Protein AF-0000000078267321 (afdb_homodimer)

Solvent-accessible surface area (backbone atoms only — not comparable to full-atom values): 24142 Å² total; per-residue (Å²): 128,82,43,89,44,56,62,22,37,31,36,34,66,41,68,39,65,49,64,33,24,49,58,53,38,51,48,50,47,47,26,66,62,28,32,30,56,28,24,29,40,30,46,35,53,38,47,72,90,49,68,70,79,52,51,68,55,54,66,59,37,50,50,42,45,49,48,52,36,59,93,41,88,50,46,48,71,41,67,67,39,72,79,45,74,77,57,40,43,65,43,62,52,51,53,50,50,43,66,75,36,72,87,55,54,46,27,44,43,43,42,43,73,57,61,75,43,24,82,79,38,74,62,29,77,49,43,57,73,74,26,27,31,36,32,33,29,46,81,68,71,55,67,65,55,52,50,53,53,43,61,75,75,43,60,66,45,78,68,58,92,56,29,31,33,33,78,87,67,28,38,43,32,61,35,77,47,67,34,52,65,60,51,36,67,57,51,48,54,37,49,66,71,71,43,86,57,73,58,47,32,40,66,56,37,50,50,52,46,67,73,44,45,63,71,50,39,64,38,57,63,58,70,132,128,83,42,89,45,56,63,22,39,31,36,35,67,42,67,38,64,48,65,34,22,50,59,52,39,50,48,51,47,47,24,66,62,29,33,30,56,28,25,29,39,30,47,37,53,37,46,71,92,48,68,70,78,52,53,68,55,54,66,59,35,50,50,42,47,50,47,51,37,60,94,42,88,50,47,47,71,42,66,68,40,72,78,45,74,76,57,40,44,66,41,59,52,52,52,49,49,44,67,76,36,73,88,55,54,48,28,44,41,43,43,42,72,58,61,75,43,24,82,78,38,73,63,29,76,50,43,55,72,73,26,26,31,36,33,34,29,47,82,69,70,56,67,65,55,53,49,53,52,43,61,74,74,44,59,66,44,79,67,56,92,55,28,32,32,33,78,88,67,28,37,42,31,62,37,78,48,69,33,50,64,61,49,37,68,57,52,50,53,36,49,65,70,72,43,86,58,74,58,48,32,41,65,57,38,50,49,51,45,68,74,44,46,63,72,51,40,65,38,56,62,58,71,130

Sequence (448 aa):
MSRPLSGSVGILGGSFNPVHNGHLRMAIEAREALGLGRVDLLPAKVPPHKGKSGLLDFDLRLTLLRQAVTGVEGLGVSALEGEMPVPSYSHVTLTRLCAMFPDTNHVFVLGSPDFLTLPDWHRGLELPLLTDIAVVDRLGLGQAAVDEFLSRHWKWREEGPGVRRIETGRRVVLVPMARLDVSASMVREKFCAGLETSGLVPDAVRGRMLADPHLFKDCWNVSPMSRPLSGSVGILGGSFNPVHNGHLRMAIEAREALGLGRVDLLPAKVPPHKGKSGLLDFDLRLTLLRQAVTGVEGLGVSALEGEMPVPSYSHVTLTRLCAMFPDTNHVFVLGSPDFLTLPDWHRGLELPLLTDIAVVDRLGLGQAAVDEFLSRHWKWREEGPGVRRIETGRRVVLVPMARLDVSASMVREKFCAGLETSGLVPDAVRGRMLADPHLFKDCWNVSP

Structure (mmCIF, N/CA/C/O backbone):
data_AF-0000000078267321-model_v1
#
loop_
_entity.id
_entity.type
_entity.pdbx_description
1 polymer 'Probable nicotinate-nucleotide adenylyltransferase'
#
loop_
_atom_site.group_PDB
_atom_site.id
_atom_site.type_symbol
_atom_site.label_atom_id
_atom_site.label_alt_id
_atom_site.label_comp_id
_atom_site.label_asym_id
_atom_site.label_entity_id
_atom_site.label_seq_id
_atom_site.pdbx_PDB_ins_code
_atom_site.Cartn_x
_atom_site.Cartn_y
_atom_site.Cartn_z
_atom_site.occupancy
_atom_site.B_iso_or_equiv
_atom_site.auth_seq_id
_atom_site.auth_comp_id
_atom_site.auth_asym_id
_atom_site.auth_atom_id
_atom_site.pdbx_PDB_model_num
ATOM 1 N N . MET A 1 1 ? 20.188 16.281 2.074 1 49.97 1 MET A N 1
ATOM 2 C CA . MET A 1 1 ? 19.125 16.953 1.325 1 49.97 1 MET A CA 1
ATOM 3 C C . MET A 1 1 ? 18.438 18.016 2.178 1 49.97 1 MET A C 1
ATOM 5 O O . MET A 1 1 ? 18.406 17.906 3.406 1 49.97 1 MET A O 1
ATOM 9 N N . SER A 1 2 ? 18.234 19.156 1.606 1 63.19 2 SER A N 1
ATOM 10 C CA . SER A 1 2 ? 17.703 20.328 2.305 1 63.19 2 SER A CA 1
ATOM 11 C C . SER A 1 2 ? 16.391 20 3.01 1 63.19 2 SER A C 1
ATOM 13 O O . SER A 1 2 ? 15.547 19.281 2.459 1 63.19 2 SER A O 1
ATOM 15 N N . ARG A 1 3 ? 16.391 19.938 4.336 1 80.31 3 ARG A N 1
ATOM 16 C CA . ARG A 1 3 ? 15.195 19.812 5.168 1 80.31 3 ARG A CA 1
ATOM 17 C C . ARG A 1 3 ? 14.609 21.188 5.488 1 80.31 3 ARG A C 1
ATOM 19 O O . ARG A 1 3 ? 14.859 21.75 6.559 1 80.31 3 ARG A O 1
ATOM 26 N N . PRO A 1 4 ? 13.695 21.703 4.59 1 80.69 4 PRO A N 1
ATOM 27 C CA . PRO A 1 4 ? 13.289 23.109 4.562 1 80.69 4 PRO A CA 1
ATOM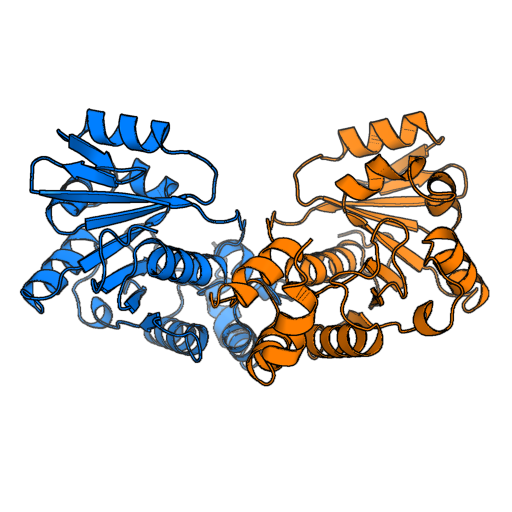 28 C C . PRO A 1 4 ? 12.438 23.5 5.773 1 80.69 4 PRO A C 1
ATOM 30 O O . PRO A 1 4 ? 12.328 24.688 6.098 1 80.69 4 PRO A O 1
ATOM 33 N N . LEU A 1 5 ? 11.875 22.438 6.48 1 91.44 5 LEU A N 1
ATOM 34 C CA . LEU A 1 5 ? 10.984 22.719 7.602 1 91.44 5 LEU A CA 1
ATOM 35 C C . LEU A 1 5 ? 11.375 21.891 8.82 1 91.44 5 LEU A C 1
ATOM 37 O O . LEU A 1 5 ? 10.516 21.422 9.57 1 91.44 5 LEU A O 1
ATOM 41 N N . SER A 1 6 ? 12.641 21.781 8.977 1 93.06 6 SER A N 1
ATOM 42 C CA . SER A 1 6 ? 13.219 20.922 10 1 93.06 6 SER A CA 1
ATOM 43 C C . SER A 1 6 ? 12.695 21.281 11.391 1 93.06 6 SER A C 1
ATOM 45 O O . SER A 1 6 ? 12.617 22.453 11.742 1 93.06 6 SER A O 1
ATOM 47 N N . GLY A 1 7 ? 12.18 20.234 12 1 93.81 7 GLY A N 1
ATOM 48 C CA . GLY A 1 7 ? 11.781 20.406 13.391 1 93.81 7 GLY A CA 1
ATOM 49 C C . GLY A 1 7 ? 10.328 20.828 13.547 1 93.81 7 GLY A C 1
ATOM 50 O O . GLY A 1 7 ? 9.797 20.812 14.656 1 93.81 7 GLY A O 1
ATOM 51 N N . SER A 1 8 ? 9.688 21.219 12.5 1 97.38 8 SER A N 1
ATOM 52 C CA . SER A 1 8 ? 8.281 21.609 12.531 1 97.38 8 SER A CA 1
ATOM 53 C C . SER A 1 8 ? 7.379 20.422 12.82 1 97.38 8 SER A C 1
ATOM 55 O O . SER A 1 8 ? 7.836 19.266 12.82 1 97.38 8 SER A O 1
ATOM 57 N N . VAL A 1 9 ? 6.145 20.703 13.172 1 98.44 9 VAL A N 1
ATOM 58 C CA . VAL A 1 9 ? 5.164 19.672 13.461 1 98.44 9 VAL A CA 1
ATOM 59 C C . VAL A 1 9 ? 4.148 19.578 12.328 1 98.44 9 VAL A C 1
ATOM 61 O O . VAL A 1 9 ? 3.449 20.547 12.031 1 98.44 9 VAL A O 1
ATOM 64 N N . GLY A 1 10 ? 4.117 18.453 11.695 1 98.75 10 GLY A N 1
ATOM 65 C CA . GLY A 1 10 ? 3.121 18.219 10.664 1 98.75 10 GLY A CA 1
ATOM 66 C C . GLY A 1 10 ? 1.763 17.844 11.219 1 98.75 10 GLY A C 1
ATOM 67 O O . GLY A 1 10 ? 1.675 17.156 12.242 1 98.75 10 GLY A O 1
ATOM 68 N N . ILE A 1 11 ? 0.75 18.25 10.539 1 98.81 11 ILE A N 1
ATOM 69 C CA . ILE A 1 11 ? -0.625 17.891 10.859 1 98.81 11 ILE A CA 1
ATOM 70 C C . ILE A 1 11 ? -1.297 17.281 9.633 1 98.81 11 ILE A C 1
ATOM 72 O O . ILE A 1 11 ? -1.412 17.922 8.594 1 98.81 11 ILE A O 1
ATOM 76 N N . LEU A 1 12 ? -1.726 16.078 9.75 1 98.75 12 LEU A N 1
ATOM 77 C CA . LEU A 1 12 ? -2.496 15.406 8.711 1 98.75 12 LEU A CA 1
ATOM 78 C C . LEU A 1 12 ? -3.916 15.117 9.188 1 98.75 12 LEU A C 1
ATOM 80 O O . LEU A 1 12 ? -4.125 14.227 10.016 1 98.75 12 LEU A O 1
ATOM 84 N N . GLY A 1 13 ? -4.809 15.852 8.648 1 97.81 13 GLY A N 1
ATOM 85 C CA . GLY A 1 13 ? -6.207 15.656 9.008 1 97.81 13 GLY A CA 1
ATOM 86 C C . GLY A 1 13 ? -6.914 14.656 8.102 1 97.81 13 GLY A C 1
ATOM 87 O O . GLY A 1 13 ? -6.5 14.438 6.965 1 97.81 13 GLY A O 1
ATOM 88 N N . GLY A 1 14 ? -7.938 14.102 8.633 1 96.19 14 GLY A N 1
ATOM 89 C CA . GLY A 1 14 ? -8.758 13.188 7.852 1 96.19 14 GLY A CA 1
ATOM 90 C C . GLY A 1 14 ? -9.883 12.555 8.656 1 96.19 14 GLY A C 1
ATOM 91 O O . GLY A 1 14 ? -9.898 12.648 9.883 1 96.19 14 GLY A O 1
ATOM 92 N N . SER A 1 15 ? -10.82 11.953 7.902 1 96.31 15 SER A N 1
ATOM 93 C CA . SER A 1 15 ? -11.883 11.211 8.57 1 96.31 15 SER A CA 1
ATOM 94 C C . SER A 1 15 ? -11.352 9.914 9.172 1 96.31 15 SER A C 1
ATOM 96 O O . SER A 1 15 ? -11.812 9.477 10.234 1 96.31 15 SER A O 1
ATOM 98 N N . PHE A 1 16 ? -10.391 9.25 8.484 1 97.88 16 PHE A N 1
ATOM 99 C CA . PHE A 1 16 ? -9.773 8.016 8.938 1 97.88 16 PHE A CA 1
ATOM 100 C C . PHE A 1 16 ? -10.828 6.98 9.305 1 97.88 16 PHE A C 1
ATOM 102 O O . PHE A 1 16 ? -10.812 6.418 10.398 1 97.88 16 PHE A O 1
ATOM 109 N N . ASN A 1 17 ? -11.641 6.645 8.258 1 97.38 17 ASN A N 1
ATOM 110 C CA . ASN A 1 17 ? -12.781 5.762 8.477 1 97.38 17 ASN A CA 1
ATOM 111 C C . ASN A 1 17 ? -12.68 4.492 7.633 1 97.38 17 ASN A C 1
ATOM 113 O O . ASN A 1 17 ? -13.586 4.188 6.855 1 97.38 17 ASN A O 1
ATOM 117 N N . PRO A 1 18 ? -11.695 3.727 7.691 1 98.38 18 PRO A N 1
ATOM 118 C CA . PRO A 1 18 ? -10.641 3.775 8.703 1 98.38 18 PRO A CA 1
ATOM 119 C C . PRO A 1 18 ? -9.336 4.363 8.18 1 98.38 18 PRO A C 1
ATOM 121 O O . PRO A 1 18 ? -9.242 4.719 7 1 98.38 18 PRO A O 1
ATOM 124 N N . VAL A 1 19 ? -8.383 4.5 9.047 1 98.75 19 VAL A N 1
ATOM 125 C CA . VAL A 1 19 ? -7.016 4.789 8.633 1 98.75 19 VAL A CA 1
ATOM 126 C C . VAL A 1 19 ? -6.488 3.658 7.754 1 98.75 19 VAL A C 1
ATOM 128 O O . VAL A 1 19 ? -6.785 2.486 7.996 1 98.75 19 VAL A O 1
ATOM 131 N N . HIS A 1 20 ? -5.762 3.957 6.734 1 98.5 20 HIS A N 1
ATOM 132 C CA . HIS A 1 20 ? -5.152 2.959 5.863 1 98.5 20 HIS A CA 1
ATOM 133 C C . HIS A 1 20 ? -3.709 3.322 5.535 1 98.5 20 HIS A C 1
ATOM 135 O O . HIS A 1 20 ? -3.219 4.371 5.953 1 98.5 20 HIS A O 1
ATOM 141 N N . ASN A 1 21 ? -3.035 2.488 4.805 1 98 21 ASN A N 1
ATOM 142 C CA . ASN A 1 21 ? -1.602 2.639 4.582 1 98 21 ASN A CA 1
ATOM 143 C C . ASN A 1 21 ? -1.291 3.873 3.74 1 98 21 ASN A C 1
ATOM 145 O O . ASN A 1 21 ? -0.198 4.434 3.832 1 98 21 ASN A O 1
ATOM 149 N N . GLY A 1 22 ? -2.248 4.27 2.918 1 97.44 22 GLY A N 1
ATOM 150 C CA . GLY A 1 22 ? -2.059 5.516 2.193 1 97.44 22 GLY A CA 1
ATOM 151 C C . GLY A 1 22 ? -1.881 6.715 3.107 1 97.44 22 GLY A C 1
ATOM 152 O O . GLY A 1 22 ? -1.045 7.582 2.846 1 97.44 22 GLY A O 1
ATOM 153 N N . HIS A 1 23 ? -2.652 6.789 4.168 1 98.06 23 HIS A N 1
ATOM 154 C CA . HIS A 1 23 ? -2.514 7.852 5.156 1 98.06 23 HIS A CA 1
ATOM 155 C C . HIS A 1 23 ? -1.152 7.797 5.84 1 98.06 23 HIS A C 1
ATOM 157 O O . HIS A 1 23 ? -0.48 8.82 5.98 1 98.06 23 HIS A O 1
ATOM 163 N N . LEU A 1 24 ? -0.814 6.629 6.258 1 98.12 24 LEU A N 1
ATOM 164 C CA . LEU A 1 24 ? 0.444 6.441 6.969 1 98.12 24 LEU A CA 1
ATOM 165 C C . LEU A 1 24 ? 1.627 6.859 6.105 1 98.12 24 LEU A C 1
ATOM 167 O O . LEU A 1 24 ? 2.512 7.586 6.566 1 98.12 24 LEU A O 1
ATOM 171 N N . ARG A 1 25 ? 1.578 6.414 4.902 1 98.06 25 ARG A N 1
ATOM 172 C CA . ARG A 1 25 ? 2.678 6.73 4 1 98.06 25 ARG A CA 1
ATOM 173 C C . ARG A 1 25 ? 2.764 8.234 3.746 1 98.06 25 ARG A C 1
ATOM 175 O O . ARG A 1 25 ? 3.859 8.797 3.686 1 98.06 25 ARG A O 1
ATOM 182 N N . MET A 1 26 ? 1.628 8.875 3.617 1 98.12 26 MET A N 1
ATOM 183 C CA . MET A 1 26 ? 1.624 10.32 3.434 1 98.12 26 MET A CA 1
ATOM 184 C C . MET A 1 26 ? 2.336 11.016 4.59 1 98.12 26 MET A C 1
ATOM 186 O O . MET A 1 26 ? 3.174 11.898 4.371 1 98.12 26 MET A O 1
ATOM 190 N N . ALA A 1 27 ? 2.01 10.641 5.781 1 98.69 27 ALA A N 1
ATOM 191 C CA . ALA A 1 27 ? 2.6 11.234 6.98 1 98.69 27 ALA A CA 1
ATOM 192 C C . ALA A 1 27 ? 4.102 10.961 7.043 1 98.69 27 ALA A C 1
ATOM 194 O O . ALA A 1 27 ? 4.891 11.875 7.316 1 98.69 27 ALA A O 1
ATOM 195 N N . ILE A 1 28 ? 4.488 9.781 6.754 1 98.5 28 ILE A N 1
ATOM 196 C CA . ILE A 1 28 ? 5.883 9.352 6.836 1 98.5 28 ILE A CA 1
ATOM 197 C C . ILE A 1 28 ? 6.711 10.102 5.789 1 98.5 28 ILE A C 1
ATOM 199 O O . ILE A 1 28 ? 7.762 10.656 6.105 1 98.5 28 ILE A O 1
ATOM 203 N N . GLU A 1 29 ? 6.199 10.086 4.539 1 97.62 29 GLU A N 1
ATOM 204 C CA . GLU A 1 29 ? 6.93 10.742 3.459 1 97.62 29 GLU A CA 1
ATOM 205 C C . GLU A 1 29 ? 7.086 12.242 3.725 1 97.62 29 GLU A C 1
ATOM 207 O O . GLU A 1 29 ? 8.156 12.805 3.494 1 97.62 29 GLU A O 1
ATOM 212 N N . ALA A 1 30 ? 6.027 12.844 4.188 1 97.94 30 ALA A N 1
ATOM 213 C CA . ALA A 1 30 ? 6.109 14.266 4.523 1 97.94 30 ALA A CA 1
ATOM 214 C C . ALA A 1 30 ? 7.148 14.508 5.609 1 97.94 30 ALA A C 1
ATOM 216 O O . ALA A 1 30 ? 7.973 15.422 5.492 1 97.94 30 ALA A O 1
ATOM 217 N N . ARG A 1 31 ? 7.133 13.758 6.668 1 98.25 31 ARG A N 1
ATOM 218 C CA . ARG A 1 31 ? 8.055 13.922 7.781 1 98.25 31 ARG A CA 1
ATOM 219 C C . ARG A 1 31 ? 9.508 13.805 7.316 1 98.25 31 ARG A C 1
ATOM 221 O O . ARG A 1 31 ? 10.328 14.672 7.609 1 98.25 31 ARG A O 1
ATOM 228 N N . GLU A 1 32 ? 9.758 12.789 6.594 1 97.5 32 GLU A N 1
ATOM 229 C CA . GLU A 1 32 ? 11.125 12.484 6.188 1 97.5 32 GLU A CA 1
ATOM 230 C C . GLU A 1 32 ? 11.633 13.484 5.16 1 97.5 32 GLU A C 1
ATOM 232 O O . GLU A 1 32 ? 12.758 13.984 5.266 1 97.5 32 GLU A O 1
ATOM 237 N N . ALA A 1 33 ? 10.812 13.812 4.18 1 96.06 33 ALA A N 1
ATOM 238 C CA . ALA A 1 33 ? 11.219 14.711 3.1 1 96.06 33 ALA A CA 1
ATOM 239 C C . ALA A 1 33 ? 11.469 16.125 3.623 1 96.06 33 ALA A C 1
ATOM 241 O O . ALA A 1 33 ? 12.367 16.812 3.146 1 96.06 33 ALA A O 1
ATOM 242 N N . LEU A 1 34 ? 10.695 16.516 4.625 1 97.38 34 LEU A N 1
ATOM 243 C CA . LEU A 1 34 ? 10.742 17.906 5.059 1 97.38 34 LEU A CA 1
ATOM 244 C C . LEU A 1 34 ? 11.547 18.062 6.344 1 97.38 34 LEU A C 1
ATOM 246 O O . LEU A 1 34 ? 11.828 19.172 6.789 1 97.38 34 LEU A O 1
ATOM 250 N N . GLY A 1 35 ? 11.906 16.938 6.898 1 97.06 35 GLY A N 1
ATOM 251 C CA . GLY A 1 35 ? 12.641 16.969 8.156 1 97.06 35 GLY A CA 1
ATOM 252 C C . GLY A 1 35 ? 11.773 17.375 9.336 1 97.06 35 GLY A C 1
ATOM 253 O O . GLY A 1 35 ? 12.234 18.062 10.242 1 97.06 35 GLY A O 1
ATOM 254 N N . LEU A 1 36 ? 10.516 17.062 9.281 1 98.19 36 LEU A N 1
ATOM 255 C CA . LEU A 1 36 ? 9.617 17.391 10.383 1 98.19 36 LEU A CA 1
ATOM 256 C C . LEU A 1 36 ? 9.984 16.609 11.641 1 98.19 36 LEU A C 1
ATOM 258 O O . LEU A 1 36 ? 10.359 15.43 11.562 1 98.19 36 LEU A O 1
ATOM 262 N N . GLY A 1 37 ? 9.844 17.25 12.75 1 97.69 37 GLY A N 1
ATOM 263 C CA . GLY A 1 37 ? 10.078 16.562 14.008 1 97.69 37 GLY A CA 1
ATOM 264 C C . GLY A 1 37 ? 9.07 15.461 14.281 1 97.69 37 GLY A C 1
ATOM 265 O O . GLY A 1 37 ? 9.414 14.414 14.828 1 97.69 37 GLY A O 1
ATOM 266 N N . ARG A 1 38 ? 7.855 15.758 13.891 1 97.75 38 ARG A N 1
ATOM 267 C CA . ARG A 1 38 ? 6.762 14.812 14.055 1 97.75 38 ARG A CA 1
ATOM 268 C C . ARG A 1 38 ? 5.586 15.164 13.148 1 97.75 38 ARG A C 1
ATOM 270 O O . ARG A 1 38 ? 5.48 16.297 12.68 1 97.75 38 ARG A O 1
ATOM 277 N N . VAL A 1 39 ? 4.793 14.211 12.875 1 98.81 39 VAL A N 1
ATOM 278 C CA . VAL A 1 39 ? 3.518 14.422 12.203 1 98.81 39 VAL A CA 1
ATOM 279 C C . VAL A 1 39 ? 2.385 13.836 13.039 1 98.81 39 VAL A C 1
ATOM 281 O O . VAL A 1 39 ? 2.41 12.648 13.383 1 98.81 39 VAL A O 1
ATOM 284 N N . ASP A 1 40 ? 1.451 14.648 13.391 1 98.81 40 ASP A N 1
ATOM 285 C CA . ASP A 1 40 ? 0.262 14.195 14.109 1 98.81 40 ASP A CA 1
ATOM 286 C C . ASP A 1 40 ? -0.904 13.969 13.148 1 98.81 40 ASP A C 1
ATOM 288 O O . ASP A 1 40 ? -1.271 14.859 12.383 1 98.81 40 ASP A O 1
ATOM 292 N N . LEU A 1 41 ? -1.422 12.766 13.133 1 98.88 41 LEU A N 1
ATOM 293 C CA . LEU A 1 41 ? -2.693 12.508 12.461 1 98.88 41 LEU A CA 1
ATOM 294 C C . LEU A 1 41 ? -3.863 12.961 13.328 1 98.88 41 LEU A C 1
ATOM 296 O O . LEU A 1 41 ? -3.91 12.656 14.523 1 98.88 41 LEU A O 1
ATOM 300 N N . LEU A 1 42 ? -4.75 13.719 12.727 1 98.69 42 LEU A N 1
ATOM 301 C CA . LEU A 1 42 ? -5.805 14.391 13.469 1 98.69 42 LEU A CA 1
ATOM 302 C C . LEU A 1 42 ? -7.176 14.078 12.883 1 98.69 42 LEU A C 1
ATOM 304 O O . LEU A 1 42 ? -7.59 14.695 11.898 1 98.69 42 LEU A O 1
ATOM 308 N N . PRO A 1 43 ? -7.922 13.117 13.477 1 98.31 43 PRO A N 1
ATOM 309 C CA . PRO A 1 43 ? -9.242 12.789 12.93 1 98.31 43 PRO A CA 1
ATOM 310 C C . PRO A 1 43 ? -10.258 13.898 13.133 1 98.31 43 PRO A C 1
ATOM 312 O O . PRO A 1 43 ? -10.289 14.531 14.195 1 98.31 43 P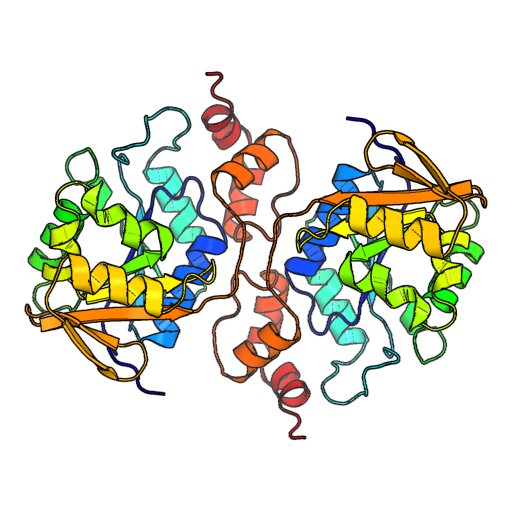RO A O 1
ATOM 315 N N . ALA A 1 44 ? -11.016 14.109 12.109 1 97.12 44 ALA A N 1
ATOM 316 C CA . ALA A 1 44 ? -12.125 15.062 12.211 1 97.12 44 ALA A CA 1
ATOM 317 C C . ALA A 1 44 ? -13.242 14.5 13.086 1 97.12 44 ALA A C 1
ATOM 319 O O . ALA A 1 44 ? -13.609 13.328 12.969 1 97.12 44 ALA A O 1
ATOM 320 N N . LYS A 1 45 ? -13.742 15.336 13.914 1 95.38 45 LYS A N 1
ATOM 321 C CA . LYS A 1 45 ? -14.891 14.891 14.688 1 95.38 45 LYS A CA 1
ATOM 322 C C . LYS A 1 45 ? -16.094 14.625 13.789 1 95.38 45 LYS A C 1
ATOM 324 O O . LYS A 1 45 ? -16.594 13.5 13.727 1 95.38 45 LYS A O 1
ATOM 329 N N . VAL A 1 46 ? -16.516 15.633 13.094 1 93.19 46 VAL A N 1
ATOM 330 C CA . VAL A 1 46 ? -17.547 15.508 12.07 1 93.19 46 VAL A CA 1
ATOM 331 C C . VAL A 1 46 ? -17.078 16.188 10.781 1 93.19 46 VAL A C 1
ATOM 333 O O . VAL A 1 46 ? -17.125 17.422 10.672 1 93.19 46 VAL A O 1
ATOM 336 N N . PRO A 1 47 ? -16.688 15.328 9.82 1 90.81 47 PRO A N 1
ATOM 337 C CA . PRO A 1 47 ? -16.25 15.945 8.562 1 90.81 47 PRO A CA 1
ATOM 338 C C . PRO A 1 47 ? -17.359 16.719 7.875 1 90.81 47 PRO A C 1
ATOM 340 O O . PRO A 1 47 ? -18.531 16.312 7.91 1 90.81 47 PRO A O 1
ATOM 343 N N . PRO A 1 48 ? -17.125 17.906 7.371 1 83.38 48 PRO A N 1
ATOM 344 C CA . PRO A 1 48 ? -18.156 18.766 6.77 1 83.38 48 PRO A CA 1
ATOM 345 C C . PRO A 1 48 ? -18.922 18.062 5.652 1 83.38 48 PRO A C 1
ATOM 347 O O . PRO A 1 48 ? -20.141 18.219 5.539 1 83.38 48 PRO A O 1
ATOM 350 N N . HIS A 1 49 ? -18.312 17.406 4.754 1 69.69 49 HIS A N 1
ATOM 351 C CA . HIS A 1 49 ? -18.953 16.891 3.551 1 69.69 49 HIS A CA 1
ATOM 352 C C . HIS A 1 49 ? -19.469 15.461 3.762 1 69.69 49 HIS A C 1
ATOM 354 O O . HIS A 1 49 ? -20.109 14.898 2.879 1 69.69 49 HIS A O 1
ATOM 360 N N . LYS A 1 50 ? -19.188 15.023 4.941 1 62.97 50 LYS A N 1
ATOM 361 C CA . LYS A 1 50 ? -19.578 13.625 5.125 1 62.97 50 LYS A CA 1
ATOM 362 C C . LYS A 1 50 ? -20.703 13.508 6.145 1 62.97 50 LYS A C 1
ATOM 364 O O . LYS A 1 50 ? -20.703 14.188 7.172 1 62.97 50 LYS A O 1
ATOM 369 N N . GLY A 1 51 ? -21.828 13.164 5.746 1 63.56 51 GLY A N 1
ATOM 370 C CA . GLY A 1 51 ? -22.859 12.828 6.719 1 63.56 51 GLY A CA 1
ATOM 371 C C . GLY A 1 51 ? -22.422 11.773 7.711 1 63.56 51 GLY A C 1
ATOM 372 O O . GLY A 1 51 ? -21.328 11.211 7.582 1 63.56 51 GLY A O 1
ATOM 373 N N . LYS A 1 52 ? -23.062 11.562 8.883 1 68.12 52 LYS A N 1
ATOM 374 C CA . LYS A 1 52 ? -22.766 10.641 9.969 1 68.12 52 LYS A CA 1
ATOM 375 C C . LYS A 1 52 ? -22.984 9.188 9.539 1 68.12 52 LYS A C 1
ATOM 377 O O . LYS A 1 52 ? -22.406 8.266 10.109 1 68.12 52 LYS A O 1
ATOM 382 N N . SER A 1 53 ? -23.641 9.109 8.414 1 78.56 53 SER A N 1
ATOM 383 C CA . SER A 1 53 ? -23.953 7.723 8.062 1 78.56 53 SER A CA 1
ATOM 384 C C . SER A 1 53 ? -22.719 6.992 7.555 1 78.56 53 SER A C 1
ATOM 386 O O . SER A 1 53 ? -22 7.504 6.688 1 78.56 53 SER A O 1
ATOM 388 N N . GLY A 1 54 ? -22.344 5.938 8.227 1 91.31 54 GLY A N 1
ATOM 389 C CA . GLY A 1 54 ? -21.234 5.098 7.832 1 91.31 54 GLY A CA 1
ATOM 390 C C . GLY A 1 54 ? -19.906 5.547 8.43 1 91.31 54 GLY A C 1
ATOM 391 O O . GLY A 1 54 ? -18.859 5.012 8.086 1 91.31 54 GLY A O 1
ATOM 392 N N . LEU A 1 55 ? -20.062 6.559 9.266 1 94.56 55 LEU A N 1
ATOM 393 C CA . LEU A 1 55 ? -18.859 7.047 9.945 1 94.56 55 LEU A CA 1
ATOM 394 C C . LEU A 1 55 ? -18.734 6.43 11.336 1 94.56 55 LEU A C 1
ATOM 396 O O . LEU A 1 55 ? -19.641 6.566 12.156 1 94.56 55 LEU A O 1
ATOM 400 N N . LEU A 1 56 ? -17.641 5.766 11.555 1 96.44 56 LEU A N 1
ATOM 401 C CA . LEU A 1 56 ? -17.375 5.238 12.891 1 96.44 56 LEU A CA 1
ATOM 402 C C . LEU A 1 56 ? -17.328 6.359 13.922 1 96.44 56 LEU A C 1
ATOM 404 O O . LEU A 1 56 ? -16.969 7.496 13.594 1 96.44 56 LEU A O 1
ATOM 408 N N . ASP A 1 57 ? -17.656 6.031 15.109 1 95.19 57 ASP A N 1
ATOM 409 C CA . ASP A 1 57 ? -17.562 7.02 16.172 1 95.19 57 ASP A CA 1
ATOM 410 C C . ASP A 1 57 ? -16.141 7.555 16.312 1 95.19 57 ASP A C 1
ATOM 412 O O . ASP A 1 57 ? -15.172 6.844 16.016 1 95.19 57 ASP A O 1
ATOM 416 N N . PHE A 1 58 ? -16.062 8.812 16.75 1 96.94 58 PHE A N 1
ATOM 417 C CA . PHE A 1 58 ? -14.789 9.523 16.844 1 96.94 58 PHE A CA 1
ATOM 418 C C . PHE A 1 58 ? -13.789 8.742 17.688 1 96.94 58 PHE A C 1
ATOM 420 O O . PHE A 1 58 ? -12.633 8.586 17.297 1 96.94 58 PHE A O 1
ATOM 427 N N . ASP A 1 59 ? -14.227 8.18 18.812 1 97.75 59 ASP A N 1
ATOM 428 C CA . ASP A 1 59 ? -13.32 7.5 19.734 1 97.75 59 ASP A CA 1
ATOM 429 C C . ASP A 1 59 ? -12.75 6.23 19.109 1 97.75 59 ASP A C 1
ATOM 431 O O . ASP A 1 59 ? -11.586 5.891 19.344 1 97.75 59 ASP A O 1
ATOM 435 N N . LEU A 1 60 ? -13.594 5.531 18.453 1 97.75 60 LEU A N 1
ATOM 436 C CA . LEU A 1 60 ? -13.125 4.324 17.781 1 97.75 60 LEU A CA 1
ATOM 437 C C . LEU A 1 60 ? -12.109 4.664 16.688 1 97.75 60 LEU A C 1
ATOM 439 O O . LEU A 1 60 ? -11.078 3.998 16.562 1 97.75 60 LEU A O 1
ATOM 443 N N . ARG A 1 61 ? -12.398 5.699 15.914 1 98.19 61 ARG A N 1
ATOM 444 C CA . ARG A 1 61 ? -11.453 6.133 14.883 1 98.19 61 ARG A CA 1
ATOM 445 C C . ARG A 1 61 ? -10.141 6.594 15.5 1 98.19 61 ARG A C 1
ATOM 447 O O . ARG A 1 61 ? -9.062 6.309 14.969 1 98.19 61 ARG A O 1
ATOM 454 N N . LEU A 1 62 ? -10.234 7.27 16.594 1 98.62 62 LEU A N 1
ATOM 455 C CA . LEU A 1 62 ? -9.055 7.695 17.328 1 98.62 62 LEU A CA 1
ATOM 456 C C . LEU A 1 62 ? -8.234 6.492 17.781 1 98.62 62 LEU A C 1
ATOM 458 O O . LEU A 1 62 ? -7.008 6.492 17.672 1 98.62 62 LEU A O 1
ATOM 462 N N . THR A 1 63 ? -8.906 5.516 18.297 1 98.38 63 THR A N 1
ATOM 463 C CA . THR A 1 63 ? -8.25 4.297 18.766 1 98.38 63 THR A CA 1
ATOM 464 C C . THR A 1 63 ? -7.531 3.602 17.609 1 98.38 63 THR A C 1
ATOM 466 O O . THR A 1 63 ? -6.371 3.203 17.75 1 98.38 63 THR A O 1
ATOM 469 N N . LEU A 1 64 ? -8.195 3.459 16.5 1 98.62 64 LEU A N 1
ATOM 470 C CA . LEU A 1 64 ? -7.594 2.842 15.32 1 98.62 64 LEU A CA 1
ATOM 471 C C . LEU A 1 64 ? -6.359 3.615 14.875 1 98.62 64 LEU A C 1
ATOM 473 O O . LEU A 1 64 ? -5.352 3.016 14.492 1 98.62 64 LEU A O 1
ATOM 477 N N . LEU A 1 65 ? -6.434 4.914 14.961 1 98.75 65 LEU A N 1
ATOM 478 C CA . LEU A 1 65 ? -5.312 5.762 14.562 1 98.75 65 LEU A CA 1
ATOM 479 C C . LEU A 1 65 ? -4.109 5.535 15.469 1 98.75 65 LEU A C 1
ATOM 481 O O . LEU A 1 65 ? -2.98 5.418 14.992 1 98.75 65 LEU A O 1
ATOM 485 N N . ARG A 1 66 ? -4.387 5.523 16.703 1 98.75 66 ARG A N 1
ATOM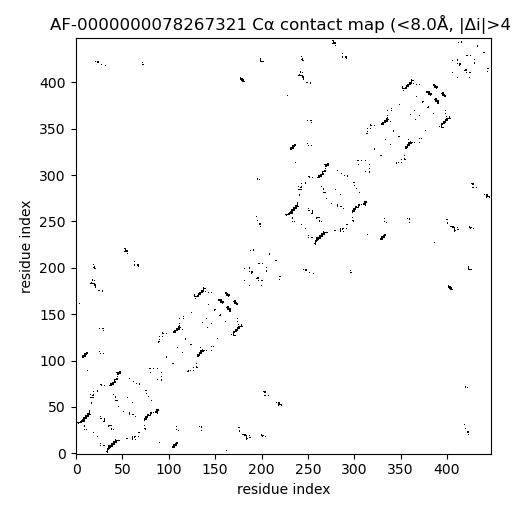 486 C CA . ARG A 1 66 ? -3.312 5.297 17.672 1 98.75 66 ARG A CA 1
ATOM 487 C C . ARG A 1 66 ? -2.652 3.941 17.438 1 98.75 66 ARG A C 1
ATOM 489 O O . ARG A 1 66 ? -1.427 3.822 17.516 1 98.75 66 ARG A O 1
ATOM 496 N N . GLN A 1 67 ? -3.438 2.967 17.203 1 98.31 67 GLN A N 1
ATOM 497 C CA . GLN A 1 67 ? -2.908 1.642 16.906 1 98.31 67 GLN A CA 1
ATOM 498 C C . GLN A 1 67 ? -2.088 1.658 15.617 1 98.31 67 GLN A C 1
ATOM 500 O O . GLN A 1 67 ? -1.041 1.012 15.531 1 98.31 67 GLN A O 1
ATOM 505 N N . ALA A 1 68 ? -2.537 2.371 14.633 1 98.38 68 ALA A N 1
ATOM 506 C CA . ALA A 1 68 ? -1.906 2.426 13.312 1 98.38 68 ALA A CA 1
ATOM 507 C C . ALA A 1 68 ? -0.506 3.027 13.398 1 98.38 68 ALA A C 1
ATOM 509 O O . ALA A 1 68 ? 0.39 2.639 12.648 1 98.38 68 ALA A O 1
ATOM 510 N N . VAL A 1 69 ? -0.292 4.004 14.328 1 98.25 69 VAL A N 1
ATOM 511 C CA . VAL A 1 69 ? 0.97 4.734 14.32 1 98.25 69 VAL A CA 1
ATOM 512 C C . VAL A 1 69 ? 1.918 4.137 15.359 1 98.25 69 VAL A C 1
ATOM 514 O O . VAL A 1 69 ? 3.064 4.57 15.484 1 98.25 69 VAL A O 1
ATOM 517 N N . THR A 1 70 ? 1.398 3.186 16.156 1 96.56 70 THR A N 1
ATOM 518 C CA . THR A 1 70 ? 2.25 2.557 17.156 1 96.56 70 THR A CA 1
ATOM 519 C C . THR A 1 70 ? 3.475 1.921 16.516 1 96.56 70 THR A C 1
ATOM 521 O O . THR A 1 70 ? 3.35 1.17 15.539 1 96.56 70 THR A O 1
ATOM 524 N N . GLY A 1 71 ? 4.66 2.281 17 1 95.06 71 GLY A N 1
ATOM 525 C CA . GLY A 1 71 ? 5.898 1.718 16.484 1 95.06 71 GLY A CA 1
ATOM 526 C C . GLY A 1 71 ? 6.426 2.449 15.273 1 95.06 71 GLY A C 1
ATOM 527 O O . GLY A 1 71 ? 7.449 2.062 14.703 1 95.06 71 GLY A O 1
ATOM 528 N N . VAL A 1 72 ? 5.738 3.443 14.812 1 96.56 72 VAL A N 1
ATOM 529 C CA . VAL A 1 72 ? 6.215 4.25 13.695 1 96.56 72 VAL A CA 1
ATOM 530 C C . VAL A 1 72 ? 6.84 5.539 14.211 1 96.56 72 VAL A C 1
ATOM 532 O O . VAL A 1 72 ? 6.141 6.41 14.734 1 96.56 72 VAL A O 1
ATOM 535 N N . GLU A 1 73 ? 8.109 5.633 14.055 1 94.06 73 GLU A N 1
ATOM 536 C CA . GLU A 1 73 ? 8.852 6.758 14.602 1 94.06 73 GLU A CA 1
ATOM 537 C C . GLU A 1 73 ? 8.375 8.078 14.008 1 94.06 73 GLU A C 1
ATOM 539 O O . GLU A 1 73 ? 8.203 8.195 12.797 1 94.06 73 GLU A O 1
ATOM 544 N N . GLY A 1 74 ? 8.125 9.031 14.883 1 97.31 74 GLY A N 1
ATOM 545 C CA . GLY A 1 74 ? 7.84 10.398 14.469 1 97.31 74 GLY A CA 1
ATOM 546 C C . GLY A 1 74 ? 6.379 10.633 14.141 1 97.31 74 GLY A C 1
ATOM 547 O O . GLY A 1 74 ? 6 11.727 13.711 1 97.31 74 GLY A O 1
ATOM 548 N N . LEU A 1 75 ? 5.555 9.633 14.273 1 98.56 75 LEU A N 1
ATOM 549 C CA . LEU A 1 75 ? 4.125 9.82 14.047 1 98.56 75 LEU A CA 1
ATOM 550 C C . LEU A 1 75 ? 3.369 9.852 15.375 1 98.56 75 LEU A C 1
ATOM 552 O O . LEU A 1 75 ? 3.711 9.117 16.297 1 98.56 75 LEU A O 1
ATOM 556 N N . GLY A 1 76 ? 2.443 10.711 15.461 1 98.44 76 GLY A N 1
ATOM 557 C CA . GLY A 1 76 ? 1.547 10.805 16.594 1 98.44 76 GLY A CA 1
ATOM 558 C C . GLY A 1 76 ? 0.094 10.984 16.203 1 98.44 76 GLY A C 1
ATOM 559 O O . GLY A 1 76 ? -0.244 10.938 15.016 1 98.44 76 GLY A O 1
ATOM 560 N N . VAL A 1 77 ? -0.753 11.086 17.219 1 98.81 77 VAL A N 1
ATOM 561 C CA . VAL A 1 77 ? -2.182 11.297 17 1 98.81 77 VAL A CA 1
ATOM 562 C C . VAL A 1 77 ? -2.676 12.445 17.875 1 98.81 77 VAL A C 1
ATOM 564 O O . VAL A 1 77 ? -2.297 12.555 19.047 1 98.81 77 VAL A O 1
ATOM 567 N N . SER A 1 78 ? -3.424 13.328 17.281 1 98.5 78 SER A N 1
ATOM 568 C CA . SER A 1 78 ? -4.039 14.414 18.031 1 98.5 78 SER A CA 1
ATOM 569 C C . SER A 1 78 ? -5.547 14.219 18.156 1 98.5 78 SER A C 1
ATOM 571 O O . SER A 1 78 ? -6.227 13.969 17.156 1 98.5 78 SER A O 1
ATOM 573 N N . ALA A 1 79 ? -6.102 14.414 19.312 1 98.31 79 ALA A N 1
ATOM 574 C CA . ALA A 1 79 ? -7.535 14.289 19.562 1 98.31 79 ALA A CA 1
ATOM 575 C C . ALA A 1 79 ? -8.211 15.664 19.594 1 98.31 79 ALA A C 1
ATOM 577 O O . ALA A 1 79 ? -9.359 15.781 20.031 1 98.31 79 ALA A O 1
ATOM 578 N N . LEU A 1 80 ? -7.52 16.641 19.141 1 97.94 80 LEU A N 1
ATOM 579 C CA . LEU A 1 80 ? -7.906 18.031 19.312 1 97.94 80 LEU A CA 1
ATOM 580 C C . LEU A 1 80 ? -9.352 18.25 18.859 1 97.94 80 LEU A C 1
ATOM 582 O O . LEU A 1 80 ? -10.125 18.922 19.562 1 97.94 80 LEU A O 1
ATOM 586 N N . GLU A 1 81 ? -9.758 17.703 17.734 1 97 81 GLU A N 1
ATOM 587 C CA . GLU A 1 81 ? -11.062 18.016 17.172 1 97 81 GLU A CA 1
ATOM 588 C C . GLU A 1 81 ? -12.188 17.375 17.984 1 97 81 GLU A C 1
ATOM 590 O O . GLU A 1 81 ? -13.352 17.75 17.859 1 97 81 GLU A O 1
ATOM 595 N N . GLY A 1 82 ? -11.828 16.422 18.797 1 96 82 GLY A N 1
ATOM 596 C CA . GLY A 1 82 ? -12.828 15.797 19.656 1 96 82 GLY A CA 1
ATOM 597 C C . GLY A 1 82 ? -13.547 16.781 20.547 1 96 82 GLY A C 1
ATOM 598 O O . GLY A 1 82 ? -14.695 16.562 20.922 1 96 82 GLY A O 1
ATOM 599 N N . GLU A 1 83 ? -12.914 17.875 20.812 1 93.31 83 GLU A N 1
ATOM 600 C CA . GLU A 1 83 ? -13.453 18.875 21.734 1 93.31 83 GLU A CA 1
ATOM 601 C C . GLU A 1 83 ? -13.789 20.172 21.016 1 93.31 83 GLU A C 1
ATOM 603 O O . GLU A 1 83 ? -14.047 21.188 21.656 1 93.31 83 GLU A O 1
ATOM 608 N N . MET A 1 84 ? -13.773 20.109 19.812 1 94.38 84 MET A N 1
ATOM 609 C CA . MET A 1 84 ? -13.969 21.312 19.031 1 94.38 84 MET A CA 1
ATOM 610 C C . MET A 1 84 ? -15.375 21.359 18.438 1 94.38 84 MET A C 1
ATOM 612 O O . MET A 1 84 ? -16.047 20.328 18.359 1 94.38 84 MET A O 1
ATOM 616 N N . PRO A 1 85 ? -15.836 22.516 18.047 1 91.25 85 PRO A N 1
ATOM 617 C CA . PRO A 1 85 ? -17.156 22.625 17.422 1 91.25 85 PRO A CA 1
ATOM 618 C C . PRO A 1 85 ? -17.266 21.844 16.109 1 91.25 85 PRO A C 1
ATOM 620 O O . PRO A 1 85 ? -16.234 21.578 15.477 1 91.25 85 PRO A O 1
ATOM 623 N N . VAL A 1 86 ? -18.5 21.5 15.758 1 92.12 86 VAL A N 1
ATOM 624 C CA . VAL A 1 86 ? -18.766 20.781 14.516 1 92.12 86 VAL A CA 1
ATOM 625 C C . VAL A 1 86 ? -19.562 21.672 13.562 1 92.12 86 VAL A C 1
ATOM 627 O O . VAL A 1 86 ? -20.281 22.578 14.008 1 92.12 86 VAL A O 1
ATOM 630 N N . PRO A 1 87 ? -19.391 21.531 12.289 1 93.88 87 PRO A N 1
ATOM 631 C CA . PRO A 1 87 ? -18.516 20.578 11.602 1 93.88 87 PRO A CA 1
ATOM 632 C C . PRO A 1 87 ? -17.031 20.906 11.766 1 93.88 87 PRO A C 1
ATOM 634 O O . PRO A 1 87 ? -16.688 22.031 12.141 1 93.88 87 PRO A O 1
ATOM 637 N N . SER A 1 88 ? -16.156 19.953 11.562 1 94.81 88 SER A N 1
ATOM 638 C CA . SER A 1 88 ? -14.711 20.078 11.695 1 94.81 88 SER A CA 1
ATOM 639 C C . SER A 1 88 ? -14.102 20.766 10.477 1 94.81 88 SER A C 1
ATOM 641 O O . SER A 1 88 ? -13.695 20.094 9.523 1 94.81 88 SER A O 1
ATOM 643 N N . TYR A 1 89 ? -13.945 22.062 10.531 1 96.5 89 TYR A N 1
ATOM 644 C CA . TYR A 1 89 ? -13.281 22.797 9.461 1 96.5 89 TYR A CA 1
ATOM 645 C C . TYR A 1 89 ? -11.781 22.891 9.711 1 96.5 89 TYR A C 1
ATOM 647 O O . TYR A 1 89 ? -11.344 23.234 10.812 1 96.5 89 TYR A O 1
ATOM 655 N N . SER A 1 90 ? -11.031 22.625 8.633 1 97.31 90 SER A N 1
ATOM 656 C CA . SER A 1 90 ? -9.578 22.672 8.734 1 97.31 90 SER A CA 1
ATOM 657 C C . SER A 1 90 ? -9.102 24.047 9.188 1 97.31 90 SER A C 1
ATOM 659 O O . SER A 1 90 ? -8.164 24.156 9.984 1 97.31 90 SER A O 1
ATOM 661 N N . HIS A 1 91 ? -9.727 25.078 8.672 1 97.75 91 HIS A N 1
ATOM 662 C CA . HIS A 1 91 ? -9.352 26.438 9.047 1 97.75 91 HIS A CA 1
ATOM 663 C C . HIS A 1 91 ? -9.492 26.656 10.547 1 97.75 91 HIS A C 1
ATOM 665 O O . HIS A 1 91 ? -8.594 27.203 11.188 1 97.75 91 HIS A O 1
ATOM 671 N N . VAL A 1 92 ? -10.586 26.219 11.086 1 97.69 92 VAL A N 1
ATOM 672 C CA . VAL A 1 92 ? -10.859 26.391 12.508 1 97.69 92 VAL A CA 1
ATOM 673 C C . VAL A 1 92 ? -9.852 25.578 13.32 1 97.69 92 VAL A C 1
ATOM 675 O O . VAL A 1 92 ? -9.289 26.078 14.297 1 97.69 92 VAL A O 1
ATOM 678 N N . THR A 1 93 ? -9.617 24.391 12.883 1 97.75 93 THR A N 1
ATOM 679 C CA . THR A 1 93 ? -8.68 23.484 13.562 1 97.75 93 THR A CA 1
ATOM 680 C C . THR A 1 93 ? -7.277 24.078 13.562 1 97.75 93 THR A C 1
ATOM 682 O O . THR A 1 93 ? -6.629 24.141 14.609 1 97.75 93 THR A O 1
ATOM 685 N N . LEU A 1 94 ? -6.785 24.531 12.445 1 97.81 94 LEU A N 1
ATOM 686 C CA . LEU A 1 94 ? -5.43 25.047 12.336 1 97.81 94 LEU A CA 1
ATOM 687 C C . LEU A 1 94 ? -5.289 26.359 13.117 1 97.81 94 LEU A C 1
ATOM 689 O O . LEU A 1 94 ? -4.254 26.594 13.742 1 97.81 94 LEU A O 1
ATOM 693 N N . THR A 1 95 ? -6.32 27.188 13.055 1 97.94 95 THR A N 1
ATOM 694 C CA . THR A 1 95 ? -6.305 28.422 13.828 1 97.94 95 THR A CA 1
ATOM 695 C C . THR A 1 95 ? -6.152 28.125 15.32 1 97.94 95 THR A C 1
ATOM 697 O O . THR A 1 95 ? -5.34 28.75 16 1 97.94 95 THR A O 1
ATOM 700 N N . ARG A 1 96 ? -6.914 27.156 15.773 1 97.69 96 ARG A N 1
ATOM 701 C CA . ARG A 1 96 ? -6.852 26.766 17.172 1 97.69 96 ARG A CA 1
ATOM 702 C C . ARG A 1 96 ? -5.473 26.203 17.531 1 97.69 96 ARG A C 1
ATOM 704 O O . ARG A 1 96 ? -4.914 26.531 18.578 1 97.69 96 ARG A O 1
ATOM 711 N N . LEU A 1 97 ? -4.953 25.375 16.703 1 97 97 LEU A N 1
ATOM 712 C CA . LEU A 1 97 ? -3.643 24.781 16.922 1 97 97 LEU A CA 1
ATOM 713 C C . LEU A 1 97 ? -2.564 25.844 17.047 1 97 97 LEU A C 1
ATOM 715 O O . LEU A 1 97 ? -1.733 25.797 17.953 1 97 97 LEU A O 1
ATOM 719 N N . CYS A 1 98 ? -2.596 26.781 16.141 1 96.88 98 CYS A N 1
ATOM 720 C CA . CYS A 1 98 ? -1.611 27.859 16.141 1 96.88 98 CYS A CA 1
ATOM 721 C C . CYS A 1 98 ? -1.735 28.703 17.391 1 96.88 98 CYS A C 1
ATOM 723 O O . CYS A 1 98 ? -0.73 29.172 17.938 1 96.88 98 CYS A O 1
ATOM 725 N N . ALA A 1 99 ? -2.963 28.906 17.828 1 97.25 99 ALA A N 1
ATOM 726 C CA . ALA A 1 99 ? -3.199 29.688 19.031 1 97.25 99 ALA A CA 1
ATOM 727 C C . ALA A 1 99 ? -2.709 28.953 20.266 1 97.25 99 ALA A C 1
ATOM 729 O O . ALA A 1 99 ? -2.158 29.562 21.188 1 97.25 99 ALA A O 1
ATOM 730 N N . MET A 1 100 ? -2.906 27.703 20.312 1 96.69 100 MET A N 1
ATOM 731 C CA . MET A 1 100 ? -2.537 26.875 21.453 1 96.69 100 MET A CA 1
ATOM 732 C C . MET A 1 100 ? -1.022 26.734 21.562 1 96.69 100 MET A C 1
ATOM 734 O O . MET A 1 100 ? -0.479 26.641 22.656 1 96.69 100 MET A O 1
ATOM 738 N N . PHE A 1 101 ? -0.36 26.672 20.406 1 96.94 101 PHE A N 1
ATOM 739 C CA . PHE A 1 101 ? 1.085 26.469 20.359 1 96.94 101 PHE A CA 1
ATOM 740 C C . PHE A 1 101 ? 1.747 27.531 19.5 1 96.94 101 PHE A C 1
ATOM 742 O O . PHE A 1 101 ? 2.314 27.219 18.453 1 96.94 101 PHE A O 1
ATOM 749 N N . PRO A 1 102 ? 1.855 28.734 19.984 1 96.06 102 PRO A N 1
ATOM 750 C CA . PRO A 1 102 ? 2.328 29.859 19.156 1 96.06 102 PRO A CA 1
ATOM 751 C C . PRO A 1 102 ? 3.805 29.734 18.797 1 96.06 102 PRO A C 1
ATOM 753 O O . PRO A 1 102 ? 4.25 30.328 17.812 1 96.06 102 PRO A O 1
ATOM 756 N N . ASP A 1 103 ? 4.562 28.938 19.516 1 96.25 103 ASP A N 1
ATOM 757 C CA . ASP A 1 103 ? 5.996 28.844 19.266 1 96.25 103 ASP A CA 1
ATOM 758 C C . ASP A 1 103 ? 6.312 27.641 18.375 1 96.25 103 ASP A C 1
ATOM 760 O O . ASP A 1 103 ? 7.469 27.422 18.016 1 96.25 103 ASP A O 1
ATOM 764 N N . THR A 1 104 ? 5.324 26.875 18.047 1 96.31 104 THR A N 1
ATOM 765 C CA . THR A 1 104 ? 5.484 25.719 17.188 1 96.31 104 THR A CA 1
ATOM 766 C C . THR A 1 104 ? 5.141 26.047 15.742 1 96.31 104 THR A C 1
ATOM 768 O O . THR A 1 104 ? 4.113 26.672 15.477 1 96.31 104 THR A O 1
ATOM 771 N N . ASN A 1 105 ? 6.031 25.734 14.867 1 97.06 105 ASN A N 1
ATOM 772 C CA . ASN A 1 105 ? 5.688 25.844 13.453 1 97.06 105 ASN A CA 1
ATOM 773 C C . ASN A 1 105 ? 4.918 24.609 12.977 1 97.06 105 ASN A C 1
ATOM 775 O O . ASN A 1 105 ? 5.434 23.484 13.031 1 97.06 105 ASN A O 1
ATOM 779 N N . HIS A 1 106 ? 3.734 24.828 12.57 1 98 106 HIS A N 1
ATOM 780 C CA . HIS A 1 106 ? 2.902 23.734 12.078 1 98 106 HIS A CA 1
ATOM 781 C C . HIS A 1 106 ? 2.938 23.672 10.555 1 98 106 HIS A C 1
ATOM 783 O O . HIS A 1 106 ? 2.988 24.703 9.883 1 98 106 HIS A O 1
ATOM 789 N N . VAL A 1 107 ? 2.945 22.5 10.055 1 98.69 107 VAL A N 1
ATOM 790 C CA . VAL A 1 107 ? 2.859 22.219 8.625 1 98.69 107 VAL A CA 1
ATOM 791 C C . VAL A 1 107 ? 1.603 21.391 8.336 1 98.69 107 VAL A C 1
ATOM 793 O O . VAL A 1 107 ? 1.455 20.281 8.836 1 98.69 107 VAL A O 1
ATOM 796 N N . PHE A 1 108 ? 0.703 21.969 7.586 1 98.81 108 PHE A N 1
ATOM 797 C CA . PHE A 1 108 ? -0.496 21.234 7.191 1 98.81 108 PHE A CA 1
ATOM 798 C C . PHE A 1 108 ? -0.202 20.312 6.02 1 98.81 108 PHE A C 1
ATOM 800 O O . PHE A 1 108 ? 0.183 20.766 4.941 1 98.81 108 PHE A O 1
ATOM 807 N N . VAL A 1 109 ? -0.4 18.984 6.25 1 98.75 109 VAL A N 1
ATOM 808 C CA . VAL A 1 109 ? -0.093 17.969 5.258 1 98.75 109 VAL A CA 1
ATOM 809 C C . VAL A 1 109 ? -1.369 17.547 4.527 1 98.75 109 VAL A C 1
ATOM 811 O O . VAL A 1 109 ? -2.35 17.156 5.16 1 98.75 109 VAL A O 1
ATOM 814 N N . LEU A 1 110 ? -1.375 17.641 3.246 1 97.12 110 LEU A N 1
ATOM 815 C CA . LEU A 1 110 ? -2.525 17.172 2.488 1 97.12 110 LEU A CA 1
ATOM 816 C C . LEU A 1 110 ? -2.098 16.656 1.116 1 97.12 110 LEU A C 1
ATOM 818 O O . LEU A 1 110 ? -0.992 16.953 0.656 1 97.12 110 LEU A O 1
ATOM 822 N N . GLY A 1 111 ? -2.912 15.867 0.525 1 96.75 111 GLY A N 1
ATOM 823 C CA . GLY A 1 111 ? -2.641 15.367 -0.812 1 96.75 111 GLY A CA 1
ATOM 824 C C . GLY A 1 111 ? -2.791 16.422 -1.888 1 96.75 111 GLY A C 1
ATOM 825 O O . GLY A 1 111 ? -3.543 17.391 -1.718 1 96.75 111 GLY A O 1
ATOM 826 N N . SER A 1 112 ? -2.127 16.203 -2.996 1 95.5 112 SER A N 1
ATOM 827 C CA . SER A 1 112 ? -2.164 17.172 -4.09 1 95.5 112 SER A CA 1
ATOM 828 C C . SER A 1 112 ? -3.584 17.359 -4.613 1 95.5 112 SER A C 1
ATOM 830 O O . SER A 1 112 ? -3.994 18.484 -4.918 1 95.5 112 SER A O 1
ATOM 832 N N . PRO A 1 113 ? -4.398 16.328 -4.707 1 92.94 113 PRO A N 1
ATOM 833 C CA . PRO A 1 113 ? -5.77 16.578 -5.156 1 92.94 113 PRO A CA 1
ATOM 834 C C . PRO A 1 113 ? -6.539 17.5 -4.211 1 92.94 113 PRO A C 1
ATOM 836 O O . PRO A 1 113 ? -7.297 18.359 -4.664 1 92.94 113 PRO A O 1
ATOM 839 N N . ASP A 1 114 ? -6.383 17.25 -2.951 1 95.25 114 ASP A N 1
ATOM 840 C CA . ASP A 1 114 ? -7.066 18.078 -1.964 1 95.25 114 ASP A CA 1
ATOM 841 C C . ASP A 1 114 ? -6.582 19.531 -2.037 1 95.25 114 ASP A C 1
ATOM 843 O O . ASP A 1 114 ? -7.379 20.469 -1.911 1 95.25 114 ASP A O 1
ATOM 847 N N . PHE A 1 115 ? -5.285 19.703 -2.219 1 97.75 115 PHE A N 1
ATOM 848 C CA . PHE A 1 115 ? -4.711 21.047 -2.285 1 97.75 115 PHE A CA 1
ATOM 849 C C . PHE A 1 115 ? -5.387 21.875 -3.375 1 97.75 115 PHE A C 1
ATOM 851 O O . PHE A 1 115 ? -5.719 23.031 -3.162 1 97.75 115 PHE A O 1
ATOM 858 N N . LEU A 1 116 ? -5.711 21.25 -4.469 1 96.88 116 LEU A N 1
ATOM 859 C CA . LEU A 1 116 ? -6.273 21.938 -5.625 1 96.88 116 LEU A CA 1
ATOM 860 C C . LEU A 1 116 ? -7.75 22.25 -5.406 1 96.88 116 LEU A C 1
ATOM 862 O O . LEU A 1 116 ? -8.344 23.047 -6.148 1 96.88 116 LEU A O 1
ATOM 866 N N . THR A 1 117 ? -8.312 21.703 -4.363 1 96.5 117 THR A N 1
ATOM 867 C CA . THR A 1 117 ? -9.734 21.922 -4.109 1 96.5 117 THR A CA 1
ATOM 868 C C . THR A 1 117 ? -9.93 22.859 -2.918 1 96.5 117 THR A C 1
ATOM 870 O O . THR A 1 117 ? -11.039 22.984 -2.398 1 96.5 117 THR A O 1
ATOM 873 N N . LEU A 1 118 ? -8.906 23.516 -2.471 1 97.88 118 LEU A N 1
ATOM 874 C CA . LEU A 1 118 ? -8.961 24.406 -1.306 1 97.88 118 LEU A CA 1
ATOM 875 C C . LEU A 1 118 ? -10.062 25.438 -1.463 1 97.88 118 LEU A C 1
ATOM 877 O O . LEU A 1 118 ? -10.727 25.812 -0.486 1 97.88 118 LEU A O 1
ATOM 881 N N . PRO A 1 119 ? -10.328 26 -2.684 1 97.81 119 PRO A N 1
ATOM 882 C CA . PRO A 1 119 ? -11.398 26.984 -2.838 1 97.81 119 PRO A CA 1
ATOM 883 C C . PRO A 1 119 ? -12.766 26.453 -2.418 1 97.81 119 PRO A C 1
ATOM 885 O O . PRO A 1 119 ? -13.664 27.234 -2.1 1 97.81 119 PRO A O 1
ATOM 888 N N . ASP A 1 120 ? -12.914 25.125 -2.393 1 96.5 120 ASP A N 1
ATOM 889 C CA . ASP A 1 120 ? -14.188 24.516 -2.041 1 96.5 120 ASP A CA 1
ATOM 890 C C . ASP A 1 120 ? -14.297 24.297 -0.532 1 96.5 120 ASP A C 1
ATOM 892 O O . ASP A 1 120 ? -15.352 23.906 -0.027 1 96.5 120 ASP A O 1
ATOM 896 N N . TRP A 1 121 ? -13.195 24.5 0.168 1 96.88 121 TRP A N 1
ATOM 897 C CA . TRP A 1 121 ? -13.18 24.328 1.615 1 96.88 121 TRP A CA 1
ATOM 898 C C . TRP A 1 121 ? -13.625 25.594 2.332 1 96.88 121 TRP A C 1
ATOM 900 O O . TRP A 1 121 ? -13.477 26.688 1.8 1 96.88 121 TRP A O 1
ATOM 910 N N . HIS A 1 122 ? -14.188 25.406 3.539 1 97.19 122 HIS A N 1
ATOM 911 C CA . HIS A 1 122 ? -14.469 26.562 4.383 1 97.19 122 HIS A CA 1
ATOM 912 C C . HIS A 1 122 ? -13.203 27.359 4.672 1 97.19 122 HIS A C 1
ATOM 914 O O . HIS A 1 122 ? -12.352 26.922 5.449 1 97.19 122 HIS A O 1
ATOM 920 N N . ARG A 1 123 ? -13.07 28.547 4.062 1 97.75 123 ARG A N 1
ATOM 921 C CA . ARG A 1 123 ? -11.93 29.438 4.219 1 97.75 123 ARG A CA 1
ATOM 922 C C . ARG A 1 123 ? -10.625 28.719 3.848 1 97.75 123 ARG A C 1
ATOM 924 O O . ARG A 1 123 ? -9.602 28.922 4.504 1 97.75 123 ARG A O 1
ATOM 931 N N . GLY A 1 124 ? -10.742 27.906 2.814 1 97.88 124 GLY A N 1
ATOM 932 C CA . GLY A 1 124 ? -9.641 27.062 2.398 1 97.88 124 GLY A CA 1
ATOM 933 C C . GLY A 1 124 ? -8.438 27.844 1.911 1 97.88 124 GLY A C 1
ATOM 934 O O . GLY A 1 124 ? -7.293 27.453 2.17 1 97.88 124 GLY A O 1
ATOM 935 N N . LEU A 1 125 ? -8.648 28.891 1.202 1 97.88 125 LEU A N 1
ATOM 936 C CA . LEU A 1 125 ? -7.562 29.672 0.628 1 97.88 125 LEU A CA 1
ATOM 937 C C . LEU A 1 125 ? -6.789 30.406 1.716 1 97.88 125 LEU A C 1
ATOM 939 O O . LEU A 1 125 ? -5.703 30.938 1.465 1 97.88 125 LEU A O 1
ATOM 943 N N . GLU A 1 126 ? -7.246 30.391 2.93 1 97.88 126 GLU A N 1
ATOM 944 C CA . GLU A 1 126 ? -6.562 31.031 4.047 1 97.88 126 GLU A CA 1
ATOM 945 C C . GLU A 1 126 ? -5.621 30.062 4.75 1 97.88 126 GLU A C 1
ATOM 947 O O . GLU A 1 126 ? -4.785 30.469 5.555 1 97.88 126 GLU A O 1
ATOM 952 N N . LEU A 1 127 ? -5.742 28.797 4.434 1 98 127 LEU A N 1
ATOM 953 C CA . LEU A 1 127 ? -4.961 27.781 5.133 1 98 127 LEU A CA 1
ATOM 954 C C . LEU A 1 127 ? -3.467 28.016 4.938 1 98 127 LEU A C 1
ATOM 956 O O . LEU A 1 127 ? -2.699 27.984 5.902 1 98 127 LEU A O 1
ATOM 960 N N . PRO A 1 128 ? -3.035 28.375 3.719 1 97.06 128 PRO A N 1
ATOM 961 C CA . PRO A 1 128 ? -1.606 28.625 3.521 1 97.06 128 PRO A CA 1
ATOM 962 C C . PRO A 1 128 ? -1.132 29.906 4.203 1 97.06 128 PRO A C 1
ATOM 964 O O . PRO A 1 128 ? 0.071 30.172 4.262 1 97.06 128 PRO A O 1
ATOM 967 N N . LEU A 1 129 ? -2.037 30.672 4.656 1 95.94 129 LEU A N 1
ATOM 968 C CA . LEU A 1 129 ? -1.685 31.891 5.391 1 95.94 129 LEU A CA 1
ATOM 969 C C . LEU A 1 129 ? -1.479 31.578 6.871 1 95.94 129 LEU A C 1
ATOM 971 O O . LEU A 1 129 ? -0.859 32.375 7.59 1 95.94 129 LEU A O 1
ATOM 975 N N . LEU A 1 130 ? -1.977 30.438 7.324 1 96.19 130 LEU A N 1
ATOM 976 C CA . LEU A 1 130 ? -1.924 30.062 8.734 1 96.19 130 LEU A CA 1
ATOM 977 C C . LEU A 1 130 ? -0.702 29.203 9.016 1 96.19 130 LEU A C 1
ATOM 979 O O . LEU A 1 130 ? -0.065 29.344 10.062 1 96.19 130 LEU A O 1
ATOM 983 N N . THR A 1 131 ? -0.398 28.328 8.156 1 97.88 131 THR A N 1
ATOM 984 C CA . THR A 1 131 ? 0.665 27.344 8.336 1 97.88 131 THR A CA 1
ATOM 985 C C . THR A 1 131 ? 1.418 27.109 7.035 1 97.88 131 THR A C 1
ATOM 987 O O . THR A 1 131 ? 0.931 27.453 5.957 1 97.88 131 THR A O 1
ATOM 990 N N . ASP A 1 132 ? 2.662 26.594 7.145 1 98.25 132 ASP A N 1
ATOM 991 C CA . ASP A 1 132 ? 3.264 25.984 5.965 1 98.25 132 ASP A CA 1
ATOM 992 C C . ASP A 1 132 ? 2.426 24.812 5.469 1 98.25 132 ASP A C 1
ATOM 994 O O . ASP A 1 132 ? 1.651 24.234 6.23 1 98.25 132 ASP A O 1
ATOM 998 N N . ILE A 1 133 ? 2.523 24.531 4.18 1 98.5 133 ILE A N 1
ATOM 999 C CA . ILE A 1 133 ? 1.739 23.469 3.572 1 98.5 133 ILE A CA 1
ATOM 1000 C C . ILE A 1 133 ? 2.672 22.438 2.945 1 98.5 133 ILE A C 1
ATOM 1002 O O . ILE A 1 133 ? 3.605 22.797 2.221 1 98.5 133 ILE A O 1
ATOM 1006 N N . ALA A 1 134 ? 2.494 21.203 3.307 1 98.38 134 ALA A N 1
ATOM 1007 C CA . ALA A 1 134 ? 3.1 20.078 2.588 1 98.38 134 ALA A CA 1
ATOM 1008 C C . ALA A 1 134 ? 2.098 19.438 1.635 1 98.38 134 ALA A C 1
ATOM 1010 O O . ALA A 1 134 ? 1.106 18.844 2.072 1 98.38 134 ALA A O 1
ATOM 1011 N N . VAL A 1 135 ? 2.359 19.516 0.363 1 98.12 135 VAL A N 1
ATOM 1012 C CA . VAL A 1 135 ? 1.521 18.906 -0.665 1 98.12 135 VAL A CA 1
ATOM 1013 C C . VAL A 1 135 ? 2.109 17.562 -1.084 1 98.12 135 VAL A C 1
ATOM 1015 O O . VAL A 1 135 ? 3.066 17.5 -1.86 1 98.12 135 VAL A O 1
ATOM 1018 N N . VAL A 1 136 ? 1.479 16.516 -0.621 1 97.81 136 VAL A N 1
ATOM 1019 C CA . VAL A 1 136 ? 1.973 15.18 -0.952 1 97.81 136 VAL A CA 1
ATOM 1020 C C . VAL A 1 136 ? 1.366 14.719 -2.275 1 97.81 136 VAL A C 1
ATOM 1022 O O . VAL A 1 136 ? 0.144 14.633 -2.408 1 97.81 136 VAL A O 1
ATOM 1025 N N . ASP A 1 137 ? 2.209 14.453 -3.213 1 95.19 137 ASP A N 1
ATOM 1026 C CA . ASP A 1 137 ? 1.751 14.109 -4.555 1 95.19 137 ASP A CA 1
ATOM 1027 C C . ASP A 1 137 ? 1.874 12.609 -4.805 1 95.19 137 ASP A C 1
ATOM 1029 O O . ASP A 1 137 ? 2.955 12.109 -5.129 1 95.19 137 ASP A O 1
ATOM 1033 N N . ARG A 1 138 ? 0.697 11.977 -4.766 1 86.81 138 ARG A N 1
ATOM 1034 C CA . ARG A 1 138 ? 0.675 10.539 -4.992 1 86.81 138 ARG A CA 1
ATOM 1035 C C . ARG A 1 138 ? 0.107 10.203 -6.367 1 86.81 138 ARG A C 1
ATOM 1037 O O . ARG A 1 138 ? 0.1 9.047 -6.777 1 86.81 138 ARG A O 1
ATOM 1044 N N . LEU A 1 139 ? -0.371 11.148 -7.113 1 86.62 139 LEU A N 1
ATOM 1045 C CA . LEU A 1 139 ? -1.029 10.906 -8.391 1 86.62 139 LEU A CA 1
ATOM 1046 C C . LEU A 1 139 ? -0.176 11.422 -9.547 1 86.62 139 LEU A C 1
ATOM 1048 O O . LEU A 1 139 ? -0.548 11.273 -10.711 1 86.62 139 LEU A O 1
ATOM 1052 N N . GLY A 1 140 ? 0.903 12.062 -9.219 1 88 140 GLY A N 1
ATOM 1053 C CA . GLY A 1 140 ? 1.791 12.555 -10.266 1 88 140 GLY A CA 1
ATOM 1054 C C . GLY A 1 140 ? 1.314 13.844 -10.891 1 88 140 GLY A C 1
ATOM 1055 O O . GLY A 1 140 ? 1.497 14.062 -12.094 1 88 140 GLY A O 1
ATOM 1056 N N . LEU A 1 141 ? 0.628 14.625 -10.18 1 87.75 141 LEU A N 1
ATOM 1057 C CA . LEU A 1 141 ? 0.2 15.93 -10.664 1 87.75 141 LEU A CA 1
ATOM 1058 C C . LEU A 1 141 ? 1.402 16.797 -11.023 1 87.75 141 LEU A C 1
ATOM 1060 O O . LEU A 1 141 ? 1.385 17.5 -12.039 1 87.75 141 LEU A O 1
ATOM 1064 N N . GLY A 1 142 ? 2.393 16.75 -10.141 1 90.75 142 GLY A N 1
ATOM 1065 C CA . GLY A 1 142 ? 3.662 17.391 -10.422 1 90.75 142 GLY A CA 1
ATOM 1066 C C . GLY A 1 142 ? 3.707 18.844 -9.969 1 90.75 142 GLY A C 1
ATOM 1067 O O . GLY A 1 142 ? 2.686 19.406 -9.57 1 90.75 142 GLY A O 1
ATOM 1068 N N . GLN A 1 143 ? 4.867 19.406 -10.047 1 94.5 143 GLN A N 1
ATOM 1069 C CA . GLN A 1 143 ? 5.145 20.75 -9.539 1 94.5 143 GLN A CA 1
ATOM 1070 C C . GLN A 1 143 ? 4.426 21.812 -10.367 1 94.5 143 GLN A C 1
ATOM 1072 O O . GLN A 1 143 ? 3.984 22.828 -9.828 1 94.5 143 GLN A O 1
ATOM 1077 N N . ALA A 1 144 ? 4.293 21.594 -11.609 1 95.31 144 ALA A N 1
ATOM 1078 C CA . ALA A 1 144 ? 3.686 22.578 -12.508 1 95.31 144 ALA A CA 1
ATOM 1079 C C . ALA A 1 144 ? 2.24 22.859 -12.109 1 95.31 144 ALA A C 1
ATOM 1081 O O . ALA A 1 144 ? 1.808 24.016 -12.102 1 95.31 144 ALA A O 1
ATOM 1082 N N . ALA A 1 145 ? 1.511 21.797 -11.82 1 96.44 145 ALA A N 1
ATOM 1083 C CA . ALA A 1 145 ? 0.118 21.953 -11.414 1 96.44 145 ALA A CA 1
ATOM 1084 C C . ALA A 1 145 ? 0.018 22.75 -10.109 1 96.44 145 ALA A C 1
ATOM 1086 O O . ALA A 1 145 ? -0.86 23.594 -9.953 1 96.44 145 ALA A O 1
ATOM 1087 N N . VAL A 1 146 ? 0.907 22.438 -9.195 1 96.81 146 VAL A N 1
ATOM 1088 C CA . VAL A 1 146 ? 0.936 23.141 -7.918 1 96.81 146 VAL A CA 1
ATOM 1089 C C . VAL A 1 146 ? 1.279 24.609 -8.141 1 96.81 146 VAL A C 1
ATOM 1091 O O . VAL A 1 146 ? 0.635 25.484 -7.574 1 96.81 146 VAL A O 1
ATOM 1094 N N . ASP A 1 147 ? 2.229 24.891 -8.992 1 97.62 147 ASP A N 1
ATOM 1095 C CA . ASP A 1 147 ? 2.646 26.266 -9.289 1 97.62 147 ASP A CA 1
ATOM 1096 C C . ASP A 1 147 ? 1.508 27.062 -9.93 1 97.62 147 ASP A C 1
ATOM 1098 O O . ASP A 1 147 ? 1.294 28.219 -9.586 1 97.62 147 ASP A O 1
ATOM 1102 N N . GLU A 1 148 ? 0.889 26.469 -10.852 1 98.06 148 GLU A N 1
ATOM 1103 C CA . GLU A 1 148 ? -0.237 27.141 -11.5 1 98.06 148 GLU A CA 1
ATOM 1104 C C . GLU A 1 148 ? -1.317 27.516 -10.492 1 98.06 148 GLU A C 1
ATOM 1106 O O . GLU A 1 148 ? -1.865 28.609 -10.531 1 98.06 148 GLU A O 1
ATOM 1111 N N . PHE A 1 149 ? -1.588 26.578 -9.664 1 98.31 149 PHE A N 1
ATOM 1112 C CA . PHE A 1 149 ? -2.592 26.828 -8.641 1 98.31 149 PHE A CA 1
ATOM 1113 C C . PHE A 1 149 ? -2.154 27.969 -7.719 1 98.31 149 PHE A C 1
ATOM 1115 O O . PHE A 1 149 ? -2.947 28.859 -7.402 1 98.31 149 PHE A O 1
ATOM 1122 N N . LEU A 1 150 ? -0.92 27.938 -7.254 1 97.94 150 LEU A N 1
ATOM 1123 C CA . LEU A 1 150 ? -0.38 28.984 -6.41 1 97.94 150 LEU A CA 1
ATOM 1124 C C . LEU A 1 150 ? -0.495 30.344 -7.094 1 97.94 150 LEU A C 1
ATOM 1126 O O . LEU A 1 150 ? -0.92 31.328 -6.477 1 97.94 150 LEU A O 1
ATOM 1130 N N . SER A 1 151 ? -0.213 30.359 -8.391 1 98.25 151 SER A N 1
ATOM 1131 C CA . SER A 1 151 ? -0.197 31.625 -9.133 1 98.25 151 SER A CA 1
ATOM 1132 C C . SER A 1 151 ? -1.6 32.219 -9.266 1 98.25 151 SER A C 1
ATOM 1134 O O . SER A 1 151 ? -1.763 33.406 -9.375 1 98.25 151 SER A O 1
ATOM 1136 N N . ARG A 1 152 ? -2.547 31.375 -9.25 1 97.94 152 ARG A N 1
ATOM 1137 C CA . ARG A 1 152 ? -3.934 31.812 -9.375 1 97.94 152 ARG A CA 1
ATOM 1138 C C . ARG A 1 152 ? -4.422 32.469 -8.086 1 97.94 152 ARG A C 1
ATOM 1140 O O . ARG A 1 152 ? -5.336 33.281 -8.102 1 97.94 152 ARG A O 1
ATOM 1147 N N . HIS A 1 153 ? -3.721 32.125 -6.984 1 98.19 153 HIS A N 1
ATOM 1148 C CA . HIS A 1 153 ? -4.406 32.5 -5.746 1 98.19 153 HIS A CA 1
ATOM 1149 C C . HIS A 1 153 ? -3.51 33.312 -4.84 1 98.19 153 HIS A C 1
ATOM 1151 O O . HIS A 1 153 ? -3.998 34.031 -3.947 1 98.19 153 HIS A O 1
ATOM 1157 N N . TRP A 1 154 ? -2.234 33.188 -5.062 1 97.69 154 TRP A N 1
ATOM 1158 C CA . TRP A 1 154 ? -1.299 33.906 -4.223 1 97.69 154 TRP A CA 1
ATOM 1159 C C . TRP A 1 154 ? -0.104 34.406 -5.039 1 97.69 154 TRP A C 1
ATOM 1161 O O . TRP A 1 154 ? 0.194 33.844 -6.102 1 97.69 154 TRP A O 1
ATOM 1171 N N . LYS A 1 155 ? 0.535 35.438 -4.504 1 97.56 155 LYS A N 1
ATOM 1172 C CA . LYS A 1 155 ? 1.894 35.75 -4.945 1 97.56 155 LYS A CA 1
ATOM 1173 C C . LYS A 1 155 ? 2.906 34.812 -4.277 1 97.56 155 LYS A C 1
ATOM 1175 O O . LYS A 1 155 ? 2.795 34.531 -3.084 1 97.56 155 LYS A O 1
ATOM 1180 N N . TRP A 1 156 ? 3.781 34.344 -5.047 1 97.62 156 TRP A N 1
ATOM 1181 C CA . TRP A 1 156 ? 4.746 33.406 -4.48 1 97.62 156 TRP A CA 1
ATOM 1182 C C . TRP A 1 156 ? 6.074 33.469 -5.223 1 97.62 156 TRP A C 1
ATOM 1184 O O . TRP A 1 156 ? 6.16 34.062 -6.301 1 97.62 156 TRP A O 1
ATOM 1194 N N . ARG A 1 157 ? 7.105 33 -4.59 1 97.31 157 ARG A N 1
ATOM 1195 C CA . ARG A 1 157 ? 8.422 32.875 -5.199 1 97.31 157 ARG A CA 1
ATOM 1196 C C . ARG A 1 157 ? 9.039 31.5 -4.895 1 97.31 157 ARG A C 1
ATOM 1198 O O . ARG A 1 157 ? 8.656 30.844 -3.924 1 97.31 157 ARG A O 1
ATOM 1205 N N . GLU A 1 158 ? 9.93 31.125 -5.719 1 96.06 158 GLU A N 1
ATOM 1206 C CA . GLU A 1 158 ? 10.648 29.875 -5.508 1 96.06 158 GLU A CA 1
ATOM 1207 C C . GLU A 1 158 ? 11.781 30.047 -4.5 1 96.06 158 GLU A C 1
ATOM 1209 O O . GLU A 1 158 ? 12.539 31.016 -4.574 1 96.06 158 GLU A O 1
ATOM 1214 N N . GLU A 1 159 ? 11.758 29.219 -3.461 1 93.94 159 GLU A N 1
ATOM 1215 C CA . GLU A 1 159 ? 12.836 29.172 -2.479 1 93.94 159 GLU A CA 1
ATOM 1216 C C . GLU A 1 159 ? 13.555 27.828 -2.496 1 93.94 159 GLU A C 1
ATOM 1218 O O . GLU A 1 159 ? 13.664 27.172 -1.464 1 93.94 159 GLU A O 1
ATOM 1223 N N . GLY A 1 160 ? 13.977 27.281 -3.611 1 89.12 160 GLY A N 1
ATOM 1224 C CA . GLY A 1 160 ? 14.633 26 -3.787 1 89.12 160 GLY A CA 1
ATOM 1225 C C . GLY A 1 160 ? 13.766 24.969 -4.488 1 89.12 160 GLY A C 1
ATOM 1226 O O . GLY A 1 160 ? 12.594 25.234 -4.777 1 89.12 160 GLY A O 1
ATOM 1227 N N . PRO A 1 161 ? 14.383 23.875 -4.723 1 87.44 161 PRO A N 1
ATOM 1228 C CA . PRO A 1 161 ? 13.617 22.828 -5.426 1 87.44 161 PRO A CA 1
ATOM 1229 C C . PRO A 1 161 ? 12.398 22.359 -4.633 1 87.44 161 PRO A C 1
ATOM 1231 O O . PRO A 1 161 ? 12.547 21.828 -3.529 1 87.44 161 PRO A O 1
ATOM 1234 N N . GLY A 1 162 ? 11.211 22.578 -5.258 1 91.06 162 GLY A N 1
ATOM 1235 C CA . GLY A 1 162 ? 9.977 22.094 -4.668 1 91.06 162 GLY A CA 1
ATOM 1236 C C . GLY A 1 162 ? 9.469 22.969 -3.539 1 91.06 162 GLY A C 1
ATOM 1237 O O . GLY A 1 162 ? 8.43 22.688 -2.941 1 91.06 162 GLY A O 1
ATOM 1238 N N . VAL A 1 163 ? 10.164 24.047 -3.236 1 95.94 163 VAL A N 1
ATOM 1239 C CA . VAL A 1 163 ? 9.789 24.922 -2.121 1 95.94 163 VAL A CA 1
ATOM 1240 C C . VAL A 1 163 ? 9.336 26.266 -2.652 1 95.94 163 VAL A C 1
ATOM 1242 O O . VAL A 1 163 ? 10.078 26.938 -3.375 1 95.94 163 VAL A O 1
ATOM 1245 N N . ARG A 1 164 ? 8.102 26.656 -2.32 1 97.56 164 ARG A N 1
ATOM 1246 C CA . ARG A 1 164 ? 7.551 27.953 -2.678 1 97.56 164 ARG A CA 1
ATOM 1247 C C . ARG A 1 164 ? 7.219 28.781 -1.433 1 97.56 164 ARG A C 1
ATOM 1249 O O . ARG A 1 164 ? 6.715 28.234 -0.447 1 97.56 164 ARG A O 1
ATOM 1256 N N . ARG A 1 165 ? 7.555 29.969 -1.514 1 97.56 165 ARG A N 1
ATOM 1257 C CA . ARG A 1 165 ? 7.211 30.922 -0.449 1 97.56 165 ARG A CA 1
ATOM 1258 C C . ARG A 1 165 ? 6.109 31.875 -0.897 1 97.56 165 ARG A C 1
ATOM 1260 O O . ARG A 1 165 ? 6.254 32.562 -1.906 1 97.56 165 ARG A O 1
ATOM 1267 N N . ILE A 1 166 ? 5.051 31.891 -0.197 1 96.56 166 ILE A N 1
ATOM 1268 C CA . ILE A 1 166 ? 3.977 32.812 -0.537 1 96.56 166 ILE A CA 1
ATOM 1269 C C . ILE A 1 166 ? 4.223 34.156 0.144 1 96.56 166 ILE A C 1
ATOM 1271 O O . ILE A 1 166 ? 5.055 34.25 1.051 1 96.56 166 ILE A O 1
ATOM 1275 N N . GLU A 1 167 ? 3.584 35.125 -0.284 1 92.56 167 GLU A N 1
ATOM 1276 C CA . GLU A 1 167 ? 3.861 36.5 0.095 1 92.56 167 GLU A CA 1
ATOM 1277 C C . GLU A 1 167 ? 3.697 36.688 1.599 1 92.56 167 GLU A C 1
ATOM 1279 O O . GLU A 1 167 ? 4.363 37.562 2.191 1 92.56 167 GLU A O 1
ATOM 1284 N N . THR A 1 168 ? 2.877 35.906 2.254 1 91.25 168 THR A N 1
ATOM 1285 C CA . THR A 1 168 ? 2.672 36.031 3.693 1 91.25 168 THR A CA 1
ATOM 1286 C C . THR A 1 168 ? 3.848 35.438 4.465 1 91.25 168 THR A C 1
ATOM 1288 O O . THR A 1 168 ? 3.949 35.625 5.68 1 91.25 168 THR A O 1
ATOM 1291 N N . GLY A 1 169 ? 4.742 34.75 3.789 1 94.12 169 GLY A N 1
ATOM 1292 C CA . GLY A 1 169 ? 5.938 34.219 4.402 1 94.12 169 GLY A CA 1
ATOM 1293 C C . GLY A 1 169 ? 5.871 32.688 4.57 1 94.12 169 GLY A C 1
ATOM 1294 O O . GLY A 1 169 ? 6.898 32.062 4.789 1 94.12 169 GLY A O 1
ATOM 1295 N N . ARG A 1 170 ? 4.77 32.156 4.41 1 96.81 170 ARG A N 1
ATOM 1296 C CA . ARG A 1 170 ? 4.594 30.703 4.574 1 96.81 170 ARG A CA 1
ATOM 1297 C C . ARG A 1 170 ? 5.117 29.953 3.361 1 96.81 170 ARG A C 1
ATOM 1299 O O . ARG A 1 170 ? 5.23 30.516 2.271 1 96.81 170 ARG A O 1
ATOM 1306 N N . ARG A 1 171 ? 5.395 28.703 3.584 1 97.62 171 ARG A N 1
ATOM 1307 C CA . ARG A 1 171 ? 5.934 27.875 2.506 1 97.62 171 ARG A CA 1
ATOM 1308 C C . ARG A 1 171 ? 4.934 26.812 2.078 1 97.62 171 ARG A C 1
ATOM 1310 O O . ARG A 1 171 ? 4.152 26.328 2.895 1 97.62 171 ARG A O 1
ATOM 1317 N N . VAL A 1 172 ? 4.98 26.547 0.819 1 97.81 172 VAL A N 1
ATOM 1318 C CA . VAL A 1 172 ? 4.293 25.406 0.217 1 97.81 172 VAL A CA 1
ATOM 1319 C C . VAL A 1 172 ? 5.312 24.484 -0.436 1 97.81 172 VAL A C 1
ATOM 1321 O O . VAL A 1 172 ? 6.055 24.891 -1.329 1 97.81 172 VAL A O 1
ATOM 1324 N N . VAL A 1 173 ? 5.344 23.219 0.048 1 97.69 173 VAL A N 1
ATOM 1325 C CA . VAL A 1 173 ? 6.379 22.297 -0.409 1 97.69 173 VAL A CA 1
ATOM 1326 C C . VAL A 1 173 ? 5.734 21.047 -1 1 97.69 173 VAL A C 1
ATOM 1328 O O . VAL A 1 173 ? 4.859 20.438 -0.38 1 97.69 173 VAL A O 1
ATOM 1331 N N . LEU A 1 174 ? 6.148 20.703 -2.189 1 97 174 LEU A N 1
ATOM 1332 C CA . LEU A 1 174 ? 5.684 19.484 -2.82 1 97 174 LEU A CA 1
ATOM 1333 C C . LEU A 1 174 ? 6.523 18.281 -2.371 1 97 174 LEU A C 1
ATOM 1335 O O . LEU A 1 174 ? 7.758 18.344 -2.383 1 97 174 LEU A O 1
ATOM 1339 N N . VAL A 1 175 ? 5.875 17.234 -1.937 1 96.69 175 VAL A N 1
ATOM 1340 C CA . VAL A 1 175 ? 6.516 16 -1.488 1 96.69 175 VAL A CA 1
ATOM 1341 C C . VAL A 1 175 ? 6.055 14.836 -2.355 1 96.69 175 VAL A C 1
ATOM 1343 O O . VAL A 1 175 ? 4.902 14.406 -2.268 1 96.69 175 VAL A O 1
ATOM 1346 N N . PRO A 1 176 ? 6.941 14.281 -3.15 1 94.19 176 PRO A N 1
ATOM 1347 C CA . PRO A 1 176 ? 6.539 13.125 -3.947 1 94.19 176 PRO A CA 1
ATOM 1348 C C . PRO A 1 176 ? 6.375 11.859 -3.105 1 94.19 176 PRO A C 1
ATOM 1350 O O . PRO A 1 176 ? 7.094 11.672 -2.121 1 94.19 176 PRO A O 1
ATOM 1353 N N . MET A 1 177 ? 5.488 11.055 -3.473 1 95.62 177 MET A N 1
ATOM 1354 C CA . MET A 1 177 ? 5.273 9.75 -2.85 1 95.62 177 MET A CA 1
ATOM 1355 C C . MET A 1 177 ? 4.82 8.719 -3.883 1 95.62 177 MET A C 1
ATOM 1357 O O . MET A 1 177 ? 4.191 9.078 -4.879 1 95.62 177 MET A O 1
ATOM 1361 N N . ALA A 1 178 ? 5.195 7.48 -3.652 1 93.88 178 ALA A N 1
ATOM 1362 C CA . ALA A 1 178 ? 4.707 6.395 -4.504 1 93.88 178 ALA A CA 1
ATOM 1363 C C . ALA A 1 178 ? 3.184 6.367 -4.535 1 93.88 178 ALA A C 1
ATOM 1365 O O . ALA A 1 178 ? 2.531 6.586 -3.51 1 93.88 178 ALA A O 1
ATOM 1366 N N . ARG A 1 179 ? 2.674 6.004 -5.664 1 94.12 179 ARG A N 1
ATOM 1367 C CA . ARG A 1 179 ? 1.222 5.945 -5.801 1 94.12 179 ARG A CA 1
ATOM 1368 C C . ARG A 1 179 ? 0.656 4.703 -5.121 1 94.12 179 ARG A C 1
ATOM 1370 O O . ARG A 1 179 ? 1.077 3.584 -5.414 1 94.12 179 ARG A O 1
ATOM 1377 N N . LEU A 1 180 ? -0.236 4.891 -4.262 1 95.69 180 LEU A N 1
ATOM 1378 C CA . LEU A 1 180 ? -0.995 3.842 -3.59 1 95.69 180 LEU A CA 1
ATOM 1379 C C . LEU A 1 180 ? -2.494 4.098 -3.701 1 95.69 180 LEU A C 1
ATOM 1381 O O . LEU A 1 180 ? -3.039 4.938 -2.984 1 95.69 180 LEU A O 1
ATOM 1385 N N . ASP A 1 181 ? -3.15 3.379 -4.543 1 94.62 181 ASP A N 1
ATOM 1386 C CA . ASP A 1 181 ? -4.586 3.559 -4.73 1 94.62 181 ASP A CA 1
ATOM 1387 C C . ASP A 1 181 ? -5.379 2.82 -3.654 1 94.62 181 ASP A C 1
ATOM 1389 O O . ASP A 1 181 ? -6.148 1.906 -3.959 1 94.62 181 ASP A O 1
ATOM 1393 N N . VAL A 1 182 ? -5.156 3.156 -2.455 1 95.94 182 VAL A N 1
ATOM 1394 C CA . VAL A 1 182 ? -5.91 2.646 -1.315 1 95.94 182 VAL A CA 1
ATOM 1395 C C . VAL A 1 182 ? -6.82 3.744 -0.768 1 95.94 182 VAL A C 1
ATOM 1397 O O . VAL A 1 182 ? -6.414 4.902 -0.668 1 95.94 182 VAL A O 1
ATOM 1400 N N . SER A 1 183 ? -8.016 3.465 -0.505 1 96 183 SER A N 1
ATOM 1401 C CA . SER A 1 183 ? -8.969 4.398 0.083 1 96 183 SER A CA 1
ATOM 1402 C C . SER A 1 183 ? -9.75 3.746 1.215 1 96 183 SER A C 1
ATOM 1404 O O . SER A 1 183 ? -9.852 2.52 1.281 1 96 183 SER A O 1
ATOM 1406 N N . ALA A 1 184 ? -10.227 4.609 2.043 1 97 184 ALA A N 1
ATOM 1407 C CA . ALA A 1 184 ? -11.047 4.105 3.137 1 97 184 ALA A CA 1
ATOM 1408 C C . ALA A 1 184 ? -12.297 3.41 2.607 1 97 184 ALA A C 1
ATOM 1410 O O . ALA A 1 184 ? -12.719 2.383 3.143 1 97 184 ALA A O 1
ATOM 1411 N N . SER A 1 185 ? -12.93 3.988 1.604 1 96.06 185 SER A N 1
ATOM 1412 C CA . SER A 1 185 ? -14.109 3.377 1.01 1 96.06 185 SER A CA 1
ATOM 1413 C C . SER A 1 185 ? -13.812 1.971 0.503 1 96.06 185 SER A C 1
ATOM 1415 O O . SER A 1 185 ? -14.594 1.047 0.721 1 96.06 185 SER A O 1
ATOM 1417 N N . MET A 1 186 ? -12.68 1.802 -0.139 1 96.44 186 MET A N 1
ATOM 1418 C CA . MET A 1 186 ? -12.266 0.489 -0.623 1 96.44 186 MET A CA 1
ATOM 1419 C C . MET A 1 186 ? -12.109 -0.493 0.534 1 96.44 186 MET A C 1
ATOM 1421 O O . MET A 1 186 ? -12.555 -1.64 0.444 1 96.44 186 MET A O 1
ATOM 1425 N N . VAL A 1 187 ? -11.461 -0.075 1.571 1 98.06 187 VAL A N 1
ATOM 1426 C CA . VAL A 1 187 ? -11.242 -0.916 2.742 1 98.06 187 VAL A CA 1
ATOM 1427 C C . VAL A 1 187 ? -12.578 -1.338 3.338 1 98.06 187 VAL A C 1
ATOM 1429 O O . VAL A 1 187 ? -12.789 -2.514 3.646 1 98.06 187 VAL A O 1
ATOM 1432 N N . ARG A 1 188 ? -13.492 -0.402 3.471 1 97.81 188 ARG A N 1
ATOM 1433 C CA . ARG A 1 188 ? -14.805 -0.707 4.027 1 97.81 188 ARG A CA 1
ATOM 1434 C C . ARG A 1 188 ? -15.555 -1.702 3.15 1 97.81 188 ARG A C 1
ATOM 1436 O O . ARG A 1 188 ? -16.141 -2.664 3.652 1 97.81 188 ARG A O 1
ATOM 1443 N N . GLU A 1 189 ? -15.555 -1.459 1.904 1 96.81 189 GLU A N 1
ATOM 1444 C CA . GLU A 1 189 ? -16.25 -2.338 0.965 1 96.81 189 GLU A CA 1
ATOM 1445 C C . GLU A 1 189 ? -15.695 -3.76 1.037 1 96.81 189 GLU A C 1
ATOM 1447 O O . GLU A 1 189 ? -16.469 -4.719 1.147 1 96.81 189 GLU A O 1
ATOM 1452 N N . LYS A 1 190 ? -14.406 -3.895 0.974 1 97.31 190 LYS A N 1
ATOM 1453 C CA . LYS A 1 190 ? -13.781 -5.211 1.04 1 97.31 190 LYS A CA 1
ATOM 1454 C C . LYS A 1 190 ? -14.086 -5.902 2.365 1 97.31 190 LYS A C 1
ATOM 1456 O O . LYS A 1 190 ? -14.484 -7.07 2.387 1 97.31 190 LYS A O 1
ATOM 1461 N N . PHE A 1 191 ? -13.93 -5.172 3.412 1 98.19 191 PHE A N 1
ATOM 1462 C CA . PHE A 1 191 ? -14.148 -5.75 4.734 1 98.19 191 PHE A CA 1
ATOM 1463 C C . PHE A 1 191 ? -15.578 -6.242 4.883 1 98.19 191 PHE A C 1
ATOM 1465 O O . PHE A 1 191 ? -15.812 -7.359 5.355 1 98.19 191 PHE A O 1
ATOM 1472 N N . CYS A 1 192 ? -16.516 -5.406 4.473 1 97.44 192 CYS A N 1
ATOM 1473 C CA . CYS A 1 192 ? -17.938 -5.758 4.594 1 97.44 192 CYS A CA 1
ATOM 1474 C C . CYS A 1 192 ? -18.281 -6.945 3.705 1 97.44 192 CYS A C 1
ATOM 1476 O O . CYS A 1 192 ? -19.172 -7.723 4.023 1 97.44 192 CYS A O 1
ATOM 1478 N N . ALA A 1 193 ? -17.578 -7.121 2.666 1 96.75 193 ALA A N 1
ATOM 1479 C CA . ALA A 1 193 ? -17.797 -8.242 1.757 1 96.75 193 ALA A CA 1
ATOM 1480 C C . ALA A 1 193 ? -17.078 -9.492 2.254 1 96.75 193 ALA A C 1
ATOM 1482 O O . ALA A 1 193 ? -17.125 -10.539 1.602 1 96.75 193 ALA A O 1
ATOM 1483 N N . GLY A 1 194 ? -16.375 -9.398 3.348 1 96.44 194 GLY A N 1
ATOM 1484 C CA . GLY A 1 194 ? -15.672 -10.539 3.912 1 96.44 194 GLY A CA 1
ATOM 1485 C C . GLY A 1 194 ? -14.344 -10.828 3.232 1 96.44 194 GLY A C 1
ATOM 1486 O O . GLY A 1 194 ? -13.828 -11.945 3.311 1 96.44 194 GLY A O 1
ATOM 1487 N N . LEU A 1 195 ? -13.844 -9.859 2.562 1 97.12 195 LEU A N 1
ATOM 1488 C CA . LEU A 1 195 ? -12.594 -10.016 1.827 1 97.12 195 LEU A CA 1
ATOM 1489 C C . LEU A 1 195 ? -11.406 -9.547 2.668 1 97.12 195 LEU A C 1
ATOM 1491 O O . LEU A 1 195 ? -11.586 -8.844 3.662 1 97.12 195 LEU A O 1
ATOM 1495 N N . GLU A 1 196 ? -10.273 -10.008 2.287 1 97.69 196 GLU A N 1
ATOM 1496 C CA . GLU A 1 196 ? -9.047 -9.789 3.047 1 97.69 196 GLU A CA 1
ATOM 1497 C C . GLU A 1 196 ? -8.523 -8.367 2.842 1 97.69 196 GLU A C 1
ATOM 1499 O O . GLU A 1 196 ? -8.43 -7.895 1.708 1 97.69 196 GLU A O 1
ATOM 1504 N N . THR A 1 197 ? -8.102 -7.699 3.965 1 97.94 197 THR A N 1
ATOM 1505 C CA . THR A 1 197 ? -7.676 -6.305 3.869 1 97.94 197 THR A CA 1
ATOM 1506 C C . THR A 1 197 ? -6.184 -6.176 4.172 1 97.94 197 THR A C 1
ATOM 1508 O O . THR A 1 197 ? -5.66 -5.062 4.258 1 97.94 197 THR A O 1
ATOM 1511 N N . SER A 1 198 ? -5.438 -7.289 4.309 1 97.5 198 SER A N 1
ATOM 1512 C CA . SER A 1 198 ? -3.992 -7.262 4.512 1 97.5 198 SER A CA 1
ATOM 1513 C C . SER A 1 198 ? -3.301 -6.426 3.439 1 97.5 198 SER A C 1
ATOM 1515 O O . SER A 1 198 ? -3.654 -6.5 2.262 1 97.5 198 SER A O 1
ATOM 1517 N N . GLY A 1 199 ? -2.352 -5.617 3.928 1 96.75 199 GLY A N 1
ATOM 1518 C CA . GLY A 1 199 ? -1.586 -4.805 2.998 1 96.75 199 GLY A CA 1
ATOM 1519 C C . GLY A 1 199 ? -2.242 -3.471 2.689 1 96.75 199 GLY A C 1
ATOM 1520 O O . GLY A 1 199 ? -1.61 -2.576 2.125 1 96.75 199 GLY A O 1
ATOM 1521 N N . LEU A 1 200 ? -3.527 -3.324 3.055 1 98.06 200 LEU A N 1
ATOM 1522 C CA . LEU A 1 200 ? -4.238 -2.076 2.801 1 98.06 200 LEU A CA 1
ATOM 1523 C C . LEU A 1 200 ? -4.262 -1.198 4.047 1 98.06 200 LEU A C 1
ATOM 1525 O O . LEU A 1 200 ? -4.254 0.031 3.945 1 98.06 200 LEU A O 1
ATOM 1529 N N . VAL A 1 201 ? -4.348 -1.828 5.188 1 98.31 201 VAL A N 1
ATOM 1530 C CA . VAL A 1 201 ? -4.324 -1.155 6.48 1 98.31 201 VAL A CA 1
ATOM 1531 C C . VAL A 1 201 ? -3.211 -1.737 7.348 1 98.31 201 VAL A C 1
ATOM 1533 O O . VAL A 1 201 ? -2.744 -2.852 7.102 1 98.31 201 VAL A O 1
ATOM 1536 N N . PRO A 1 202 ? -2.75 -0.935 8.328 1 97.38 202 PRO A N 1
ATOM 1537 C CA . PRO A 1 202 ? -1.792 -1.519 9.266 1 97.38 202 PRO A CA 1
ATOM 1538 C C . PRO A 1 202 ? -2.326 -2.777 9.945 1 97.38 202 PRO A C 1
ATOM 1540 O O . PRO A 1 202 ? -3.535 -2.906 10.156 1 97.38 202 PRO A O 1
ATOM 1543 N N . ASP A 1 203 ? -1.43 -3.682 10.344 1 96.56 203 ASP A N 1
ATOM 1544 C CA . ASP A 1 203 ? -1.819 -4.965 10.914 1 96.56 203 ASP A CA 1
ATOM 1545 C C . ASP A 1 203 ? -2.637 -4.77 12.188 1 96.56 203 ASP A C 1
ATOM 1547 O O . ASP A 1 203 ? -3.572 -5.527 12.453 1 96.56 203 ASP A O 1
ATOM 1551 N N . ALA A 1 204 ? -2.24 -3.775 12.961 1 97.06 204 ALA A N 1
ATOM 1552 C CA . ALA A 1 204 ? -2.965 -3.527 14.203 1 97.06 204 ALA A CA 1
ATOM 1553 C C . ALA A 1 204 ? -4.414 -3.143 13.93 1 97.06 204 ALA A C 1
ATOM 1555 O O . ALA A 1 204 ? -5.324 -3.561 14.648 1 97.06 204 ALA A O 1
ATOM 1556 N N . VAL A 1 205 ? -4.629 -2.375 12.938 1 98.31 205 VAL A N 1
ATOM 1557 C CA . VAL A 1 205 ? -5.973 -1.963 12.539 1 98.31 205 VAL A CA 1
ATOM 1558 C C . VAL A 1 205 ? -6.75 -3.168 12.016 1 98.31 205 VAL A C 1
ATOM 1560 O O . VAL A 1 205 ? -7.887 -3.406 12.422 1 98.31 205 VAL A O 1
ATOM 1563 N N . ARG A 1 206 ? -6.137 -3.908 11.133 1 97.88 206 ARG A N 1
ATOM 1564 C CA . ARG A 1 206 ? -6.746 -5.129 10.609 1 97.88 206 ARG A CA 1
ATOM 1565 C C . ARG A 1 206 ? -7.156 -6.066 11.742 1 97.88 206 ARG A C 1
ATOM 1567 O O . ARG A 1 206 ? -8.266 -6.609 11.734 1 97.88 206 ARG A O 1
ATOM 1574 N N . GLY A 1 207 ? -6.219 -6.273 12.648 1 97.19 207 GLY A N 1
ATOM 1575 C CA . GLY A 1 207 ? -6.496 -7.133 13.789 1 97.19 207 GLY A CA 1
ATOM 1576 C C . GLY A 1 207 ? -7.707 -6.684 14.594 1 97.19 207 GLY A C 1
ATOM 1577 O O . GLY A 1 207 ? -8.523 -7.512 15 1 97.19 207 GLY A O 1
ATOM 1578 N N . ARG A 1 208 ? -7.797 -5.422 14.828 1 97.88 208 ARG A N 1
ATOM 1579 C CA . ARG A 1 208 ? -8.93 -4.879 15.562 1 97.88 208 ARG A CA 1
ATOM 1580 C C . ARG A 1 208 ? -10.242 -5.105 14.812 1 97.88 208 ARG A C 1
ATOM 1582 O O . ARG A 1 208 ? -11.25 -5.484 15.406 1 97.88 208 ARG A O 1
ATOM 1589 N N . MET A 1 209 ? -10.25 -4.879 13.555 1 97.75 209 MET A N 1
ATOM 1590 C CA . MET A 1 209 ? -11.438 -5.07 12.719 1 97.75 209 MET A CA 1
ATOM 1591 C C . MET A 1 209 ? -11.891 -6.527 12.75 1 97.75 209 MET A C 1
ATOM 1593 O O . MET A 1 209 ? -13.086 -6.805 12.82 1 97.75 209 MET A O 1
ATOM 1597 N N . LEU A 1 210 ? -10.93 -7.41 12.719 1 97.12 210 LEU A N 1
ATOM 1598 C CA . LEU A 1 210 ? -11.242 -8.836 12.695 1 97.12 210 LEU A CA 1
ATOM 1599 C C . LEU A 1 210 ? -11.711 -9.312 14.062 1 97.12 210 LEU A C 1
ATOM 1601 O O . LEU A 1 210 ? -12.516 -10.242 14.156 1 97.12 210 LEU A O 1
ATOM 1605 N N . ALA A 1 211 ? -11.195 -8.688 15.102 1 97.62 211 ALA A N 1
ATOM 1606 C CA . ALA A 1 211 ? -11.539 -9.086 16.469 1 97.62 211 ALA A CA 1
ATOM 1607 C C . ALA A 1 211 ? -13 -8.781 16.766 1 97.62 211 ALA A C 1
ATOM 1609 O O . ALA A 1 211 ? -13.641 -9.516 17.531 1 97.62 211 ALA A O 1
ATOM 1610 N N . ASP A 1 212 ? -13.555 -7.711 16.281 1 96.75 212 ASP A N 1
ATOM 1611 C CA . ASP A 1 212 ? -14.953 -7.324 16.484 1 96.75 212 ASP A CA 1
ATOM 1612 C C . ASP A 1 212 ? -15.578 -6.863 15.164 1 96.75 212 ASP A C 1
ATOM 1614 O O . ASP A 1 212 ? -15.977 -5.707 15.031 1 96.75 212 ASP A O 1
ATOM 1618 N N . PRO A 1 213 ? -15.805 -7.82 14.312 1 96.69 213 PRO A N 1
ATOM 1619 C CA . PRO A 1 213 ? -16.234 -7.438 12.961 1 96.69 213 PRO A CA 1
ATOM 1620 C C . PRO A 1 213 ? -17.594 -6.75 12.945 1 96.69 213 PRO A C 1
ATOM 1622 O O . PRO A 1 213 ? -17.844 -5.879 12.109 1 96.69 213 PRO A O 1
ATOM 1625 N N . HIS A 1 214 ? -18.5 -7.062 13.828 1 95.81 214 HIS A N 1
ATOM 1626 C CA . HIS A 1 214 ? -19.844 -6.504 13.805 1 95.81 214 HIS A CA 1
ATOM 1627 C C . HIS A 1 214 ? -19.828 -5.02 14.164 1 95.81 214 HIS A C 1
ATOM 1629 O O . HIS A 1 214 ? -20.688 -4.258 13.695 1 95.81 214 HIS A O 1
ATOM 1635 N N . LEU A 1 215 ? -18.875 -4.637 14.938 1 95.31 215 LEU A N 1
ATOM 1636 C CA . LEU A 1 215 ? -18.719 -3.229 15.289 1 95.31 215 LEU A CA 1
ATOM 1637 C C . LEU A 1 215 ? -18.516 -2.379 14.039 1 95.31 215 LEU A C 1
ATOM 1639 O O . LEU A 1 215 ? -19.062 -1.274 13.938 1 95.31 215 LEU A O 1
ATOM 1643 N N . PHE A 1 216 ? -17.828 -2.906 13.125 1 97.38 216 PHE A N 1
ATOM 1644 C CA . PHE A 1 216 ? -17.484 -2.191 11.906 1 97.38 216 PHE A CA 1
ATOM 1645 C C . PHE A 1 216 ? -18.531 -2.4 10.828 1 97.38 216 PHE A C 1
ATOM 1647 O O . PHE A 1 216 ? -19.016 -1.438 10.227 1 97.38 216 PHE A O 1
ATOM 1654 N N . LYS A 1 217 ? -18.922 -3.604 10.664 1 96.38 217 LYS A N 1
ATOM 1655 C CA . LYS A 1 217 ? -19.875 -3.939 9.609 1 96.38 217 LYS A CA 1
ATOM 1656 C C . LYS A 1 217 ? -21.219 -3.275 9.852 1 96.38 217 LYS A C 1
ATOM 1658 O O . LYS A 1 217 ? -21.875 -2.836 8.906 1 96.38 217 LYS A O 1
ATOM 1663 N N . ASP A 1 218 ? -21.609 -3.203 11.094 1 94.75 218 ASP A N 1
ATOM 1664 C CA . ASP A 1 218 ? -22.891 -2.568 11.422 1 94.75 218 ASP A CA 1
ATOM 1665 C C . ASP A 1 218 ? -22.875 -1.086 11.062 1 94.75 218 ASP A C 1
ATOM 1667 O O . ASP A 1 218 ? -23.891 -0.53 10.656 1 94.75 218 ASP A O 1
ATOM 1671 N N . CYS A 1 219 ? -21.766 -0.52 11.141 1 94.88 219 CYS A N 1
ATOM 1672 C CA . CYS A 1 219 ? -21.641 0.901 10.844 1 94.88 219 CYS A CA 1
ATOM 1673 C C . CYS A 1 219 ? -21.5 1.13 9.336 1 94.88 219 CYS A C 1
ATOM 1675 O O . CYS A 1 219 ? -22.141 2.02 8.781 1 94.88 219 CYS A O 1
ATOM 1677 N N . TRP A 1 220 ? -20.734 0.271 8.695 1 95.38 220 TRP A N 1
ATOM 1678 C CA . TRP A 1 220 ? -20.328 0.542 7.32 1 95.38 220 TRP A CA 1
ATOM 1679 C C . TRP A 1 220 ? -21.359 0.004 6.336 1 95.38 220 TRP A C 1
ATOM 1681 O O . TRP A 1 220 ? -21.406 0.437 5.184 1 95.38 220 TRP A O 1
ATOM 1691 N N . ASN A 1 221 ? -22.062 -1.042 6.637 1 85.62 221 ASN A N 1
ATOM 1692 C CA . ASN A 1 221 ? -23.078 -1.621 5.754 1 85.62 221 ASN A CA 1
ATOM 1693 C C . ASN A 1 221 ? -24.359 -0.802 5.762 1 85.62 221 ASN A C 1
ATOM 1695 O O . ASN A 1 2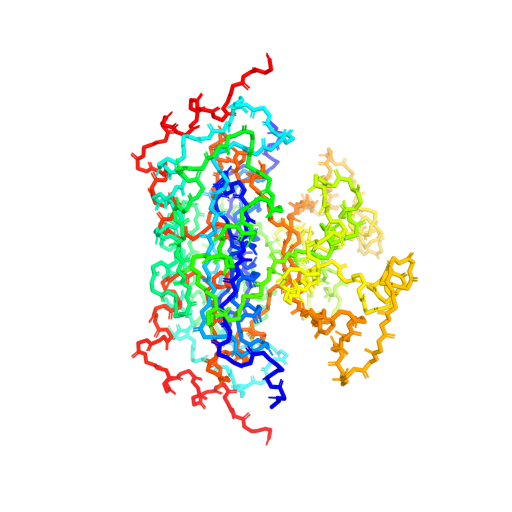21 ? -25.406 -1.28 5.324 1 85.62 221 ASN A O 1
ATOM 1699 N N . VAL A 1 222 ? -24.375 0.43 6.262 1 66.19 222 VAL A N 1
ATOM 1700 C CA . VAL A 1 222 ? -25.641 1.155 6.371 1 66.19 222 VAL A CA 1
ATOM 1701 C C . VAL A 1 222 ? -26.188 1.453 4.977 1 66.19 222 VAL A C 1
ATOM 1703 O O . VAL A 1 222 ? -25.438 1.838 4.078 1 66.19 222 VAL A O 1
ATOM 1706 N N . SER A 1 223 ? -27.172 0.517 4.5 1 49 223 SER A N 1
ATOM 1707 C CA . SER A 1 223 ? -28 0.713 3.322 1 49 223 SER A CA 1
ATOM 1708 C C . SER A 1 223 ? -28.297 2.193 3.086 1 49 223 SER A C 1
ATOM 1710 O O . SER A 1 223 ? -28.547 2.939 4.031 1 49 223 SER A O 1
ATOM 1712 N N . PRO A 1 224 ? -28.031 2.604 1.866 1 43.97 224 PRO A N 1
ATOM 1713 C CA . PRO A 1 224 ? -28.547 3.949 1.609 1 43.97 224 PRO A CA 1
ATOM 1714 C C . PRO A 1 224 ? -29.969 4.137 2.115 1 43.97 224 PRO A C 1
ATOM 1716 O O . PRO A 1 224 ? -30.734 3.172 2.197 1 43.97 224 PRO A O 1
ATOM 1719 N N . MET B 1 1 ? -20.531 -14.031 -7.918 1 49.38 1 MET B N 1
ATOM 1720 C CA . MET B 1 1 ? -19.688 -13.789 -9.086 1 49.38 1 MET B CA 1
ATOM 1721 C C . MET B 1 1 ? -18.938 -15.062 -9.492 1 49.38 1 MET B C 1
ATOM 1723 O O . MET B 1 1 ? -18.672 -15.93 -8.656 1 49.38 1 MET B O 1
ATOM 1727 N N . SER B 1 2 ? -18.984 -15.375 -10.742 1 62.59 2 SER B N 1
ATOM 1728 C CA . SER B 1 2 ? -18.422 -16.609 -11.305 1 62.59 2 SER B CA 1
ATOM 1729 C C . SER B 1 2 ? -16.969 -16.797 -10.883 1 62.59 2 SER B C 1
ATOM 1731 O O . SER B 1 2 ? -16.188 -15.852 -10.875 1 62.59 2 SER B O 1
ATOM 1733 N N . ARG B 1 3 ? -16.688 -17.766 -10.023 1 79.88 3 ARG B N 1
ATOM 1734 C CA . ARG B 1 3 ? -15.344 -18.203 -9.656 1 79.88 3 ARG B CA 1
ATOM 1735 C C . ARG B 1 3 ? -14.82 -19.25 -10.633 1 79.88 3 ARG B C 1
ATOM 1737 O O . ARG B 1 3 ? -14.922 -20.453 -10.367 1 79.88 3 ARG B O 1
ATOM 1744 N N . PRO B 1 4 ? -14.148 -18.781 -11.734 1 80 4 PRO B N 1
ATOM 1745 C CA . PRO B 1 4 ? -13.867 -19.594 -12.914 1 80 4 PRO B CA 1
ATOM 1746 C C . PRO B 1 4 ? -12.859 -20.703 -12.641 1 80 4 PRO B C 1
ATOM 1748 O O . PRO B 1 4 ? -12.797 -21.688 -13.383 1 80 4 PRO B O 1
ATOM 1751 N N . LEU B 1 5 ? -12.078 -20.547 -11.5 1 91.06 5 LEU B N 1
ATOM 1752 C CA . LEU B 1 5 ? -11.023 -21.516 -11.188 1 91.06 5 LEU B CA 1
ATOM 1753 C C . LEU B 1 5 ? -11.117 -21.969 -9.742 1 91.06 5 LEU B C 1
ATOM 1755 O O . LEU B 1 5 ? -10.094 -22.188 -9.086 1 91.06 5 LEU B O 1
ATOM 1759 N N . SER B 1 6 ? -12.32 -22.141 -9.336 1 92.81 6 SER B N 1
ATOM 1760 C CA . SER B 1 6 ? -12.625 -22.438 -7.941 1 92.81 6 SER B CA 1
ATOM 1761 C C . SER B 1 6 ? -11.883 -23.688 -7.473 1 92.81 6 SER B C 1
ATOM 1763 O O . SER B 1 6 ? -11.844 -24.703 -8.18 1 92.81 6 SER B O 1
ATOM 1765 N N . GLY B 1 7 ? -11.18 -23.469 -6.391 1 93.5 7 GLY B N 1
ATOM 1766 C CA . GLY B 1 7 ? -10.555 -24.609 -5.75 1 93.5 7 GLY B CA 1
ATOM 1767 C C . GLY B 1 7 ? -9.141 -24.875 -6.242 1 93.5 7 GLY B C 1
ATOM 1768 O O . GLY B 1 7 ? -8.406 -25.672 -5.652 1 93.5 7 GLY B O 1
ATOM 1769 N N . SER B 1 8 ? -8.734 -24.25 -7.301 1 97.25 8 SER B N 1
ATOM 1770 C CA . SER B 1 8 ? -7.391 -24.391 -7.84 1 97.25 8 SER B CA 1
ATOM 1771 C C . SER B 1 8 ? -6.352 -23.781 -6.902 1 97.25 8 SER B C 1
ATOM 1773 O O . SER B 1 8 ? -6.699 -23.109 -5.938 1 97.25 8 SER B O 1
ATOM 1775 N N . VAL B 1 9 ? -5.098 -24.141 -7.148 1 98.44 9 VAL B N 1
ATOM 1776 C CA . VAL B 1 9 ? -3.996 -23.625 -6.34 1 98.44 9 VAL B CA 1
ATOM 1777 C C . VAL B 1 9 ? -3.197 -22.594 -7.148 1 98.44 9 VAL B C 1
ATOM 1779 O O . VAL B 1 9 ? -2.652 -22.922 -8.203 1 98.44 9 VAL B O 1
ATOM 1782 N N . GLY B 1 10 ? -3.186 -21.406 -6.668 1 98.75 10 GLY B N 1
ATOM 1783 C CA . GLY B 1 10 ? -2.375 -20.375 -7.293 1 98.75 10 GLY B CA 1
ATOM 1784 C C . GLY B 1 10 ? -0.909 -20.453 -6.91 1 98.75 10 GLY B C 1
ATOM 1785 O O . GLY B 1 10 ? -0.577 -20.812 -5.777 1 98.75 10 GLY B O 1
ATOM 1786 N N . ILE B 1 11 ? -0.076 -20.094 -7.828 1 98.81 11 ILE B N 1
ATOM 1787 C CA . ILE B 1 11 ? 1.361 -20 -7.598 1 98.81 11 ILE B CA 1
ATOM 1788 C C . ILE B 1 11 ? 1.853 -18.609 -7.996 1 98.81 11 ILE B C 1
ATOM 1790 O O . ILE B 1 11 ? 1.72 -18.203 -9.148 1 98.81 11 ILE B O 1
ATOM 1794 N N . LEU B 1 12 ? 2.398 -17.906 -7.074 1 98.75 12 LEU B N 1
ATOM 1795 C CA . LEU B 1 12 ? 3.02 -16.609 -7.328 1 98.75 12 LEU B CA 1
ATOM 1796 C C . LEU B 1 12 ? 4.523 -16.672 -7.074 1 98.75 12 LEU B C 1
ATOM 1798 O O . LEU B 1 12 ? 4.961 -16.734 -5.922 1 98.75 12 LEU B O 1
ATOM 1802 N N . GLY B 1 13 ? 5.23 -16.641 -8.125 1 97.81 13 GLY B N 1
ATOM 1803 C CA . GLY B 1 13 ? 6.68 -16.656 -8.016 1 97.81 13 GLY B CA 1
ATOM 1804 C C . GLY B 1 13 ? 7.293 -15.273 -7.918 1 97.81 13 GLY B C 1
ATOM 1805 O O . GLY B 1 13 ? 6.691 -14.289 -8.352 1 97.81 13 GLY B O 1
ATOM 1806 N N . GLY B 1 14 ? 8.445 -15.25 -7.348 1 96.19 14 GLY B N 1
ATOM 1807 C CA . GLY B 1 14 ? 9.188 -14 -7.262 1 96.19 14 GLY B CA 1
ATOM 1808 C C . GLY B 1 14 ? 10.484 -14.125 -6.492 1 96.19 14 GLY B C 1
ATOM 1809 O O . GLY B 1 14 ? 10.719 -15.133 -5.824 1 96.19 14 GLY B O 1
ATOM 1810 N N . SER B 1 15 ? 11.32 -13.078 -6.645 1 96.25 15 SER B N 1
ATOM 1811 C CA . SER B 1 15 ? 12.547 -13.039 -5.855 1 96.25 15 SER B CA 1
ATOM 1812 C C . SER B 1 15 ? 12.258 -12.734 -4.391 1 96.25 15 SER B C 1
ATOM 1814 O O . SER B 1 15 ? 12.945 -13.227 -3.496 1 96.25 15 SER B O 1
ATOM 1816 N N . PHE B 1 16 ? 11.242 -11.875 -4.129 1 97.88 16 PHE B N 1
ATOM 1817 C CA . PHE B 1 16 ? 10.828 -11.508 -2.779 1 97.88 16 PHE B CA 1
ATOM 1818 C C . PHE B 1 16 ? 12.023 -11.039 -1.956 1 97.88 16 PHE B C 1
ATOM 1820 O O . PHE B 1 16 ? 12.25 -11.539 -0.852 1 97.88 16 PHE B O 1
ATOM 1827 N N . ASN B 1 17 ? 12.664 -9.945 -2.484 1 97.38 17 ASN B N 1
ATOM 1828 C CA . ASN B 1 17 ? 13.898 -9.461 -1.88 1 97.38 17 ASN B CA 1
ATOM 1829 C C . ASN B 1 17 ? 13.758 -8.016 -1.392 1 97.38 17 ASN B C 1
ATOM 1831 O O . ASN B 1 17 ? 14.531 -7.145 -1.79 1 97.38 17 ASN B O 1
ATOM 1835 N N . PRO B 1 18 ? 12.883 -7.672 -0.583 1 98.38 18 PRO B N 1
ATOM 1836 C CA . PRO B 1 18 ? 12.031 -8.586 0.188 1 98.38 18 PRO B CA 1
ATOM 1837 C C . PRO B 1 18 ? 10.602 -8.656 -0.348 1 98.38 18 PRO B C 1
ATOM 1839 O O . PRO B 1 18 ? 10.273 -7.977 -1.322 1 98.38 18 PRO B O 1
ATOM 1842 N N . VAL B 1 19 ? 9.812 -9.508 0.254 1 98.75 19 VAL B N 1
ATOM 1843 C CA . VAL B 1 19 ? 8.367 -9.492 0.024 1 98.75 19 VAL B CA 1
ATOM 1844 C C . VAL B 1 19 ? 7.793 -8.148 0.46 1 98.75 19 VAL B C 1
ATOM 1846 O O . VAL B 1 19 ? 8.234 -7.57 1.458 1 98.75 19 VAL B O 1
ATOM 1849 N N . HIS B 1 20 ? 6.871 -7.598 -0.257 1 98.5 20 HIS B N 1
ATOM 1850 C CA . HIS B 1 20 ? 6.203 -6.348 0.094 1 98.5 20 HIS B CA 1
ATOM 1851 C C . HIS B 1 20 ? 4.699 -6.449 -0.12 1 98.5 20 HIS B C 1
ATOM 1853 O O . HIS B 1 20 ? 4.203 -7.477 -0.586 1 98.5 20 HIS B O 1
ATOM 1859 N N . ASN B 1 21 ? 3.982 -5.426 0.204 1 98 21 ASN B N 1
ATOM 1860 C CA . ASN B 1 21 ? 2.525 -5.473 0.214 1 98 21 ASN B CA 1
ATOM 1861 C C . ASN B 1 21 ? 1.96 -5.625 -1.196 1 98 21 ASN B C 1
ATOM 1863 O O . ASN B 1 21 ? 0.855 -6.141 -1.375 1 98 21 ASN B O 1
ATOM 1867 N N . GLY B 1 22 ? 2.707 -5.152 -2.176 1 97.44 22 GLY B N 1
ATOM 1868 C CA . GLY B 1 22 ? 2.279 -5.391 -3.547 1 97.44 22 GLY B CA 1
ATOM 1869 C C . GLY B 1 22 ? 2.168 -6.863 -3.887 1 97.44 22 GLY B C 1
ATOM 1870 O O . GLY B 1 22 ? 1.227 -7.281 -4.566 1 97.44 22 GLY B O 1
ATOM 1871 N N . HIS B 1 23 ? 3.117 -7.66 -3.436 1 98.06 23 HIS B N 1
ATOM 1872 C CA . HIS B 1 23 ? 3.066 -9.102 -3.637 1 98.06 23 HIS B CA 1
ATOM 1873 C C . HIS B 1 23 ? 1.864 -9.719 -2.93 1 98.06 23 HIS B C 1
ATOM 1875 O O . HIS B 1 23 ? 1.141 -10.523 -3.516 1 98.06 23 HIS B O 1
ATOM 1881 N N . LEU B 1 24 ? 1.715 -9.344 -1.712 1 98.12 24 LEU B N 1
ATOM 1882 C CA . LEU B 1 24 ? 0.629 -9.891 -0.905 1 98.12 24 LEU B CA 1
ATOM 1883 C C . LEU B 1 24 ? -0.725 -9.586 -1.538 1 98.12 24 LEU B C 1
ATOM 1885 O O . LEU B 1 24 ? -1.571 -10.477 -1.659 1 98.12 24 LEU B O 1
ATOM 1889 N N . ARG B 1 25 ? -0.859 -8.367 -1.926 1 98.06 25 ARG B N 1
ATOM 1890 C CA . ARG B 1 25 ? -2.131 -7.965 -2.518 1 98.06 25 ARG B CA 1
ATOM 1891 C C . ARG B 1 25 ? -2.395 -8.719 -3.816 1 98.06 25 ARG B C 1
ATOM 1893 O O . ARG B 1 25 ? -3.527 -9.117 -4.09 1 98.06 25 ARG B O 1
ATOM 1900 N N . MET B 1 26 ? -1.366 -8.922 -4.602 1 98.12 26 MET B N 1
ATOM 1901 C CA . MET B 1 26 ? -1.524 -9.688 -5.832 1 98.12 26 MET B CA 1
ATOM 1902 C C . MET B 1 26 ? -2.072 -11.086 -5.543 1 98.12 26 MET B C 1
ATOM 1904 O O . MET B 1 26 ? -3.012 -11.539 -6.199 1 98.12 26 MET B O 1
ATOM 1908 N N . ALA B 1 27 ? -1.496 -11.734 -4.586 1 98.69 27 ALA B N 1
ATOM 1909 C CA . ALA B 1 27 ? -1.908 -13.086 -4.211 1 98.69 27 ALA B CA 1
ATOM 1910 C C . ALA B 1 27 ? -3.342 -13.102 -3.689 1 98.69 27 ALA B C 1
ATOM 1912 O O . ALA B 1 27 ? -4.145 -13.945 -4.082 1 98.69 27 ALA B O 1
ATOM 1913 N N . ILE B 1 28 ? -3.674 -12.172 -2.879 1 98.5 28 ILE B N 1
ATOM 1914 C CA . ILE B 1 28 ? -4.984 -12.086 -2.248 1 98.5 28 ILE B CA 1
ATOM 1915 C C . ILE B 1 28 ? -6.051 -11.82 -3.309 1 98.5 28 ILE B C 1
ATOM 1917 O O . ILE B 1 28 ? -7.074 -12.508 -3.357 1 98.5 28 ILE B O 1
ATOM 1921 N N . GLU B 1 29 ? -5.781 -10.797 -4.156 1 97.62 29 GLU B N 1
ATOM 1922 C CA . GLU B 1 29 ? -6.75 -10.438 -5.184 1 97.62 29 GLU B CA 1
ATOM 1923 C C . GLU B 1 29 ? -6.988 -11.594 -6.148 1 97.62 29 GLU B C 1
ATOM 1925 O O . GLU B 1 29 ? -8.133 -11.867 -6.531 1 97.62 29 GLU B O 1
ATOM 1930 N N . ALA B 1 30 ? -5.922 -12.242 -6.527 1 97.88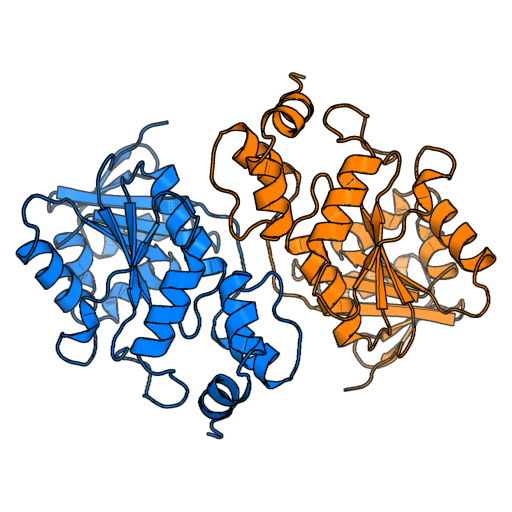 30 ALA B N 1
ATOM 1931 C CA . ALA B 1 30 ? -6.066 -13.398 -7.406 1 97.88 30 ALA B CA 1
ATOM 1932 C C . ALA B 1 30 ? -6.91 -14.484 -6.75 1 97.88 30 ALA B C 1
ATOM 1934 O O . ALA B 1 30 ? -7.824 -15.039 -7.371 1 97.88 30 ALA B O 1
ATOM 1935 N N . ARG B 1 31 ? -6.629 -14.828 -5.523 1 98.25 31 ARG B N 1
ATOM 1936 C CA . ARG B 1 31 ? -7.348 -15.875 -4.809 1 98.25 31 ARG B CA 1
ATOM 1937 C C . ARG B 1 31 ? -8.836 -15.57 -4.738 1 98.25 31 ARG B C 1
ATOM 1939 O O . ARG B 1 31 ? -9.672 -16.406 -5.078 1 98.25 31 ARG B O 1
ATOM 1946 N N . GLU B 1 32 ? -9.133 -14.391 -4.336 1 97.38 32 GLU B N 1
ATOM 1947 C CA . GLU B 1 32 ? -10.516 -14.008 -4.102 1 97.38 32 GLU B CA 1
ATOM 1948 C C . GLU B 1 32 ? -11.289 -13.883 -5.41 1 97.38 32 GLU B C 1
ATOM 1950 O O . GLU B 1 32 ? -12.414 -14.367 -5.523 1 97.38 32 GLU B O 1
ATOM 1955 N N . ALA B 1 33 ? -10.695 -13.266 -6.41 1 95.94 33 ALA B N 1
ATOM 1956 C CA . ALA B 1 33 ? -11.375 -13.031 -7.68 1 95.94 33 ALA B CA 1
ATOM 1957 C C . ALA B 1 33 ? -11.641 -14.344 -8.414 1 95.94 33 ALA B C 1
ATOM 1959 O O . ALA B 1 33 ? -12.672 -14.492 -9.078 1 95.94 33 ALA B O 1
ATOM 1960 N N . LEU B 1 34 ? -10.734 -15.297 -8.266 1 97.25 34 LEU B N 1
ATOM 1961 C CA . LEU B 1 34 ? -10.828 -16.516 -9.07 1 97.25 34 LEU B CA 1
ATOM 1962 C C . LEU B 1 34 ? -11.398 -17.672 -8.25 1 97.25 34 LEU B C 1
ATOM 1964 O O . LEU B 1 34 ? -11.688 -18.734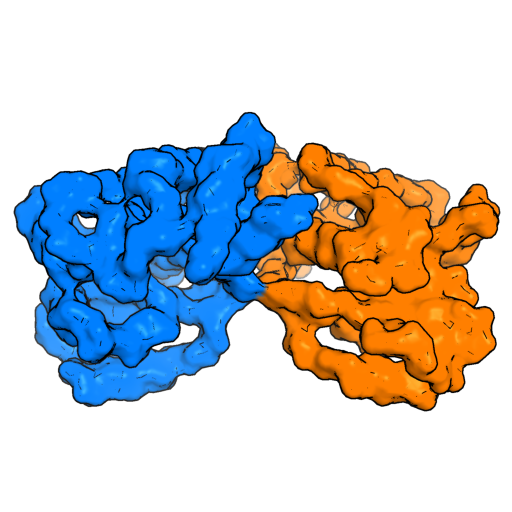 -8.789 1 97.25 34 LEU B O 1
ATOM 1968 N N . GLY B 1 35 ? -11.555 -17.406 -6.969 1 97 35 GLY B N 1
ATOM 1969 C CA . GLY B 1 35 ? -12.039 -18.469 -6.098 1 97 35 GLY B CA 1
ATOM 1970 C C . GLY B 1 35 ? -11.023 -19.562 -5.855 1 97 35 GLY B C 1
ATOM 1971 O O . GLY B 1 35 ? -11.375 -20.734 -5.758 1 97 35 GLY B O 1
ATOM 1972 N N . LEU B 1 36 ? -9.766 -19.219 -5.871 1 98.12 36 LEU B N 1
ATOM 1973 C CA . LEU B 1 36 ? -8.719 -20.203 -5.625 1 98.12 36 LEU B CA 1
ATOM 1974 C C . LEU B 1 36 ? -8.773 -20.703 -4.188 1 98.12 36 LEU B C 1
ATOM 1976 O O . LEU B 1 36 ? -9.047 -19.938 -3.264 1 98.12 36 LEU B O 1
ATOM 1980 N N . GLY B 1 37 ? -8.5 -21.969 -4.043 1 97.62 37 GLY B N 1
ATOM 1981 C CA . GLY B 1 37 ? -8.438 -22.516 -2.701 1 97.62 37 GLY B CA 1
ATOM 1982 C C . GLY B 1 37 ? -7.297 -21.953 -1.875 1 97.62 37 GLY B C 1
ATOM 1983 O O . GLY B 1 37 ? -7.441 -21.75 -0.669 1 97.62 37 GLY B O 1
ATOM 1984 N N . ARG B 1 38 ? -6.203 -21.734 -2.572 1 97.75 38 ARG B N 1
ATOM 1985 C CA . ARG B 1 38 ? -5.016 -21.172 -1.938 1 97.75 38 ARG B CA 1
ATOM 1986 C C . ARG B 1 38 ? -4.062 -20.594 -2.977 1 97.75 38 ARG B C 1
ATOM 1988 O O . ARG B 1 38 ? -4.145 -20.922 -4.16 1 97.75 38 ARG B O 1
ATOM 1995 N N . VAL B 1 39 ? -3.252 -19.719 -2.545 1 98.81 39 VAL B N 1
ATOM 1996 C CA . VAL B 1 39 ? -2.145 -19.219 -3.352 1 98.81 39 VAL B CA 1
ATOM 1997 C C . VAL B 1 39 ? -0.83 -19.406 -2.594 1 98.81 39 VAL B C 1
ATOM 1999 O O . VAL B 1 39 ? -0.688 -18.938 -1.462 1 98.81 39 VAL B O 1
ATOM 2002 N N . ASP B 1 40 ? 0.077 -20.094 -3.17 1 98.81 40 ASP B N 1
ATOM 2003 C CA . ASP B 1 40 ? 1.411 -20.266 -2.605 1 98.81 40 ASP B CA 1
ATOM 2004 C C . ASP B 1 40 ? 2.398 -19.281 -3.221 1 98.81 40 ASP B C 1
ATOM 2006 O O . ASP B 1 40 ? 2.539 -19.219 -4.445 1 98.81 40 ASP B O 1
ATOM 2010 N N . LEU B 1 41 ? 3.012 -18.469 -2.406 1 98.88 41 LEU B N 1
ATOM 2011 C CA . LEU B 1 41 ? 4.156 -17.672 -2.85 1 98.88 41 LEU B CA 1
ATOM 2012 C C . LEU B 1 41 ? 5.422 -18.531 -2.885 1 98.88 41 LEU B C 1
ATOM 2014 O O . LEU B 1 41 ? 5.711 -19.25 -1.934 1 98.88 41 LEU B O 1
ATOM 2018 N N . LEU B 1 42 ? 6.109 -18.453 -3.988 1 98.69 42 LEU B N 1
ATOM 2019 C CA . LEU B 1 42 ? 7.219 -19.359 -4.254 1 98.69 42 LEU B CA 1
ATOM 2020 C C . LEU B 1 42 ? 8.484 -18.594 -4.617 1 98.69 42 LEU B C 1
ATOM 2022 O O . LEU B 1 42 ? 8.648 -18.172 -5.766 1 98.69 42 LEU B O 1
ATOM 2026 N N . PRO B 1 43 ? 9.398 -18.391 -3.648 1 98.31 43 PRO B N 1
ATOM 2027 C CA . PRO B 1 43 ? 10.625 -17.641 -3.963 1 98.31 43 PRO B CA 1
ATOM 2028 C C . PRO B 1 43 ? 11.562 -18.406 -4.891 1 98.31 43 PRO B C 1
ATOM 2030 O O . PRO B 1 43 ? 11.727 -19.609 -4.738 1 98.31 43 PRO B O 1
ATOM 2033 N N . ALA B 1 44 ? 12.102 -17.672 -5.812 1 97.06 44 ALA B N 1
ATOM 2034 C CA . ALA B 1 44 ? 13.117 -18.25 -6.688 1 97.06 44 ALA B CA 1
ATOM 2035 C C . ALA B 1 44 ? 14.422 -18.469 -5.93 1 97.06 44 ALA B C 1
ATOM 2037 O O . ALA B 1 44 ? 14.859 -17.609 -5.164 1 97.06 44 ALA B O 1
ATOM 2038 N N . LYS B 1 45 ? 14.992 -19.594 -6.152 1 95.38 45 LYS B N 1
ATOM 2039 C CA . LYS B 1 45 ? 16.297 -19.812 -5.547 1 95.38 45 LYS B CA 1
ATOM 2040 C C . LYS B 1 45 ? 17.328 -18.828 -6.109 1 95.38 45 LYS B C 1
ATOM 2042 O O . LYS B 1 45 ? 17.922 -18.047 -5.363 1 95.38 45 LYS B O 1
ATOM 2047 N N . VAL B 1 46 ? 17.516 -18.891 -7.391 1 93.06 46 VAL B N 1
ATOM 2048 C CA . VAL B 1 46 ? 18.359 -17.922 -8.102 1 93.06 46 VAL B CA 1
ATOM 2049 C C . VAL B 1 46 ? 17.609 -17.391 -9.32 1 93.06 46 VAL B C 1
ATOM 2051 O O . VAL B 1 46 ? 17.516 -18.078 -10.344 1 93.06 46 VAL B O 1
ATOM 2054 N N . PRO B 1 47 ? 17.125 -16.156 -9.172 1 90.94 47 PRO B N 1
ATOM 2055 C CA . PRO B 1 47 ? 16.422 -15.594 -10.336 1 90.94 47 PRO B CA 1
ATOM 2056 C C . PRO B 1 47 ? 17.312 -15.461 -11.562 1 90.94 47 PRO B C 1
ATOM 2058 O O . PRO B 1 47 ? 18.5 -15.125 -11.43 1 90.94 47 PRO B O 1
ATOM 2061 N N . PRO B 1 48 ? 16.891 -15.852 -12.719 1 83.62 48 PRO B N 1
ATOM 2062 C CA . PRO B 1 48 ? 17.719 -15.836 -13.93 1 83.62 48 PRO B CA 1
ATOM 2063 C C . PRO B 1 48 ? 18.328 -14.461 -14.211 1 83.62 48 PRO B C 1
ATOM 2065 O O . PRO B 1 48 ? 19.484 -14.375 -14.617 1 83.62 48 PRO B O 1
ATOM 2068 N N . HIS B 1 49 ? 17.625 -13.391 -14.156 1 70.06 49 HIS B N 1
ATOM 2069 C CA . HIS B 1 49 ? 18.094 -12.078 -14.609 1 70.06 49 HIS B CA 1
ATOM 2070 C C . HIS B 1 49 ? 18.734 -11.305 -13.469 1 70.06 49 HIS B C 1
ATOM 2072 O O . HIS B 1 49 ? 19.25 -10.203 -13.68 1 70.06 49 HIS B O 1
ATOM 2078 N N . LYS B 1 50 ? 18.719 -11.961 -12.359 1 62.81 50 LYS B N 1
ATOM 2079 C CA . LYS B 1 50 ? 19.25 -11.188 -11.242 1 62.81 50 LYS B CA 1
ATOM 2080 C C . LYS B 1 50 ? 20.562 -11.797 -10.734 1 62.81 50 LYS B C 1
ATOM 2082 O O . LYS B 1 50 ? 20.688 -13.016 -10.625 1 62.81 50 LYS B O 1
ATOM 2087 N N . GLY B 1 51 ? 21.625 -11.156 -10.906 1 63.47 51 GLY B N 1
ATOM 2088 C CA . GLY B 1 51 ? 22.844 -11.602 -10.242 1 63.47 51 GLY B CA 1
ATOM 2089 C C . GLY B 1 51 ? 22.672 -11.75 -8.742 1 63.47 51 GLY B C 1
ATOM 2090 O O . GLY B 1 51 ? 21.641 -11.398 -8.188 1 63.47 51 GLY B O 1
ATOM 2091 N N . LYS B 1 52 ? 23.547 -12.484 -7.996 1 67.94 52 LYS B N 1
ATOM 2092 C CA . LYS B 1 52 ? 23.531 -12.781 -6.566 1 67.94 52 LYS B CA 1
ATOM 2093 C C . LYS B 1 52 ? 23.797 -11.523 -5.746 1 67.94 52 LYS B C 1
ATOM 2095 O O . LYS B 1 52 ? 23.406 -11.438 -4.578 1 67.94 52 LYS B O 1
ATOM 2100 N N . SER B 1 53 ? 24.234 -10.539 -6.484 1 78.56 53 SER B N 1
ATOM 2101 C CA . SER B 1 53 ? 24.594 -9.375 -5.676 1 78.56 53 SER B CA 1
ATOM 2102 C C . SER B 1 53 ? 23.344 -8.633 -5.191 1 78.56 53 SER B C 1
ATOM 2104 O O . SER B 1 53 ? 22.438 -8.344 -5.977 1 78.56 53 SER B O 1
ATOM 2106 N N . GLY B 1 54 ? 23.203 -8.539 -3.9 1 91.31 54 GLY B N 1
ATOM 2107 C CA . GLY B 1 54 ? 22.109 -7.809 -3.277 1 91.31 54 GLY B CA 1
ATOM 2108 C C . GLY B 1 54 ? 20.891 -8.664 -3.02 1 91.31 54 GLY B C 1
ATOM 2109 O O . GLY B 1 54 ? 19.844 -8.164 -2.611 1 91.31 54 GLY B O 1
ATOM 2110 N N . LEU B 1 55 ? 21.109 -9.938 -3.338 1 94.5 55 LEU B N 1
ATOM 2111 C CA . LEU B 1 55 ? 20.016 -10.875 -3.084 1 94.5 55 LEU B CA 1
ATOM 2112 C C . LEU B 1 55 ? 20.203 -11.57 -1.743 1 94.5 55 LEU B C 1
ATOM 2114 O O . LEU B 1 55 ? 21.234 -12.219 -1.513 1 94.5 55 LEU B O 1
ATOM 2118 N N . LEU B 1 56 ? 19.219 -11.422 -0.904 1 96.38 56 LEU B N 1
ATOM 2119 C CA . LEU B 1 56 ? 19.25 -12.148 0.36 1 96.38 56 LEU B CA 1
ATOM 2120 C C . LEU B 1 56 ? 19.297 -13.656 0.121 1 96.38 56 LEU B C 1
ATOM 2122 O O . LEU B 1 56 ? 18.781 -14.141 -0.891 1 96.38 56 LEU B O 1
ATOM 2126 N N . ASP B 1 57 ? 19.875 -14.344 1.029 1 95.19 57 ASP B N 1
ATOM 2127 C CA . ASP B 1 57 ? 19.875 -15.805 0.921 1 95.19 57 ASP B CA 1
ATOM 2128 C C . ASP B 1 57 ? 18.469 -16.359 0.85 1 95.19 57 ASP B C 1
ATOM 2130 O O . ASP B 1 57 ? 17.531 -15.773 1.408 1 95.19 57 ASP B O 1
ATOM 2134 N N . PHE B 1 58 ? 18.344 -17.484 0.172 1 96.94 58 PHE B N 1
ATOM 2135 C CA . PHE B 1 58 ? 17.047 -18.125 -0.088 1 96.94 58 PHE B CA 1
ATOM 2136 C C . PHE B 1 58 ? 16.297 -18.359 1.213 1 96.94 58 PHE B C 1
ATOM 2138 O O . PHE B 1 58 ? 15.102 -18.062 1.312 1 96.94 58 PHE B O 1
ATOM 2145 N N . ASP B 1 59 ? 16.984 -18.844 2.244 1 97.75 59 ASP B N 1
ATOM 2146 C CA . ASP B 1 59 ? 16.328 -19.219 3.496 1 97.75 59 ASP B CA 1
ATOM 2147 C C . ASP B 1 59 ? 15.766 -18 4.211 1 97.75 59 ASP B C 1
ATOM 2149 O O . ASP B 1 59 ? 14.703 -18.062 4.824 1 97.75 59 ASP B O 1
ATOM 2153 N N . LEU B 1 60 ? 16.531 -16.969 4.203 1 97.75 60 LEU B N 1
ATOM 2154 C CA . LEU B 1 60 ? 16.062 -15.742 4.82 1 97.75 60 LEU B CA 1
ATOM 2155 C C . LEU B 1 60 ? 14.836 -15.195 4.082 1 97.75 60 LEU B C 1
ATOM 2157 O O . LEU B 1 60 ? 13.867 -14.773 4.711 1 97.75 60 LEU B O 1
ATOM 2161 N N . ARG B 1 61 ? 14.883 -15.211 2.758 1 98.19 61 ARG B N 1
ATOM 2162 C CA . ARG B 1 61 ? 13.742 -14.766 1.972 1 98.19 61 ARG B CA 1
ATOM 2163 C C . ARG B 1 61 ? 12.523 -15.648 2.229 1 98.19 61 ARG B C 1
ATOM 2165 O O . ARG B 1 61 ? 11.398 -15.156 2.322 1 98.19 61 ARG B O 1
ATOM 2172 N N . LEU B 1 62 ? 12.758 -16.906 2.336 1 98.62 62 LEU B N 1
ATOM 2173 C CA . LEU B 1 62 ? 11.688 -17.844 2.664 1 98.62 62 LEU B CA 1
ATOM 2174 C C . LEU B 1 62 ? 11.078 -17.531 4.023 1 98.62 62 LEU B C 1
ATOM 2176 O O . LEU B 1 62 ? 9.859 -17.547 4.18 1 98.62 62 LEU B O 1
ATOM 2180 N N . THR B 1 63 ? 11.914 -17.266 4.973 1 98.38 63 THR B N 1
ATOM 2181 C CA . THR B 1 63 ? 11.469 -16.922 6.316 1 98.38 63 THR B CA 1
ATOM 2182 C C . THR B 1 63 ? 10.609 -15.648 6.289 1 98.38 63 THR B C 1
ATOM 2184 O O . THR B 1 63 ? 9.539 -15.609 6.891 1 98.38 63 THR B O 1
ATOM 2187 N N . LEU B 1 64 ? 11.078 -14.633 5.605 1 98.62 64 LEU B N 1
ATOM 2188 C CA . LEU B 1 64 ? 10.328 -13.391 5.48 1 98.62 64 LEU B CA 1
ATOM 2189 C C . LEU B 1 64 ? 8.969 -13.641 4.836 1 98.62 64 LEU B C 1
ATOM 2191 O O . LEU B 1 64 ? 7.961 -13.055 5.25 1 98.62 64 LEU B O 1
ATOM 2195 N N . LEU B 1 65 ? 8.938 -14.508 3.865 1 98.69 65 LEU B N 1
ATOM 2196 C CA . LEU B 1 65 ? 7.695 -14.828 3.174 1 98.69 65 LEU B CA 1
ATOM 2197 C C . LEU B 1 65 ? 6.703 -15.5 4.121 1 98.69 65 LEU B C 1
ATOM 2199 O O . LEU B 1 65 ? 5.52 -15.156 4.129 1 98.69 65 LEU B O 1
ATOM 2203 N N . ARG B 1 66 ? 7.207 -16.422 4.832 1 98.75 66 ARG B N 1
ATOM 2204 C CA . ARG B 1 66 ? 6.352 -17.125 5.789 1 98.75 66 ARG B CA 1
ATOM 2205 C C . ARG B 1 66 ? 5.777 -16.156 6.816 1 98.75 66 ARG B C 1
ATOM 2207 O O . ARG B 1 66 ? 4.602 -16.234 7.172 1 98.75 66 ARG B O 1
ATOM 2214 N N . GLN B 1 67 ? 6.594 -15.289 7.289 1 98.31 67 GLN B N 1
ATOM 2215 C CA . GLN B 1 67 ? 6.137 -14.266 8.227 1 98.31 67 GLN B CA 1
ATOM 2216 C C . GLN B 1 67 ? 5.098 -13.352 7.582 1 98.31 67 GLN B C 1
ATOM 2218 O O . GLN B 1 67 ? 4.113 -12.977 8.227 1 98.31 67 GLN B O 1
ATOM 2223 N N . ALA B 1 68 ? 5.289 -13 6.348 1 98.44 68 ALA B N 1
ATOM 2224 C CA . ALA B 1 68 ? 4.43 -12.078 5.621 1 98.44 68 ALA B CA 1
ATOM 2225 C C . ALA B 1 68 ? 3.02 -12.641 5.465 1 98.44 68 ALA B C 1
ATOM 2227 O O . ALA B 1 68 ? 2.039 -11.891 5.473 1 98.44 68 ALA B O 1
ATOM 2228 N N . VAL B 1 69 ? 2.891 -13.992 5.309 1 98.25 69 VAL B N 1
ATOM 2229 C CA . VAL B 1 69 ? 1.59 -14.555 4.969 1 98.25 69 VAL B CA 1
ATOM 2230 C C . VAL B 1 69 ? 0.903 -15.07 6.234 1 98.25 69 VAL B C 1
ATOM 2232 O O . VAL B 1 69 ? -0.239 -15.531 6.184 1 98.25 69 VAL B O 1
ATOM 2235 N N . THR B 1 70 ? 1.648 -15.047 7.363 1 96.56 70 THR B N 1
ATOM 2236 C CA . THR B 1 70 ? 1.053 -15.5 8.617 1 96.56 70 THR B CA 1
ATOM 2237 C C . THR B 1 70 ? -0.205 -14.703 8.938 1 96.56 70 THR B C 1
ATOM 2239 O O . THR B 1 70 ? -0.187 -13.469 8.914 1 96.56 70 THR B O 1
ATOM 2242 N N . GLY B 1 71 ? -1.319 -15.406 9.172 1 94.94 71 GLY B N 1
ATOM 2243 C CA . GLY B 1 71 ? -2.572 -14.758 9.523 1 94.94 71 GLY B CA 1
ATOM 2244 C C . GLY B 1 71 ? -3.377 -14.32 8.32 1 94.94 71 GLY B C 1
ATOM 2245 O O . GLY B 1 71 ? -4.449 -13.727 8.461 1 94.94 71 GLY B O 1
ATOM 2246 N N . VAL B 1 72 ? -2.873 -14.531 7.148 1 96.5 72 VAL B N 1
ATOM 2247 C CA . VAL B 1 72 ? -3.613 -14.211 5.934 1 96.5 72 VAL B CA 1
ATOM 2248 C C . VAL B 1 72 ? -4.254 -15.477 5.367 1 96.5 72 VAL B C 1
ATOM 2250 O O . VAL B 1 72 ? -3.553 -16.375 4.883 1 96.5 72 VAL B O 1
ATOM 2253 N N . GLU B 1 73 ? -5.527 -15.516 5.422 1 93.81 73 GLU B N 1
ATOM 2254 C CA . GLU B 1 73 ? -6.262 -16.719 5.023 1 93.81 73 GLU B CA 1
ATOM 2255 C C . GLU B 1 73 ? -6.02 -17.047 3.553 1 93.81 73 GLU B C 1
ATOM 2257 O O . GLU B 1 73 ? -6.074 -16.156 2.693 1 93.81 73 GLU B O 1
ATOM 2262 N N . GLY B 1 74 ? -5.695 -18.297 3.301 1 97.19 74 GLY B N 1
ATOM 2263 C CA . GLY B 1 74 ? -5.617 -18.812 1.942 1 97.19 74 GLY B CA 1
ATOM 2264 C C . GLY B 1 74 ? -4.27 -18.578 1.293 1 97.19 74 GLY B C 1
ATOM 2265 O O . GLY B 1 74 ? -4.078 -18.875 0.113 1 97.19 74 GLY B O 1
ATOM 2266 N N . LEU B 1 75 ? -3.346 -17.984 1.993 1 98.56 75 LEU B N 1
ATOM 2267 C CA . LEU B 1 75 ? -2.004 -17.797 1.45 1 98.56 75 LEU B CA 1
ATOM 2268 C C . LEU B 1 75 ? -1.024 -18.781 2.092 1 98.56 75 LEU B C 1
ATOM 2270 O O . LEU B 1 75 ? -1.122 -19.062 3.285 1 98.56 75 LEU B O 1
ATOM 2274 N N . GLY B 1 76 ? -0.181 -19.312 1.307 1 98.38 76 GLY B N 1
ATOM 2275 C CA . GLY B 1 76 ? 0.896 -20.172 1.76 1 98.38 76 GLY B CA 1
ATOM 2276 C C . GLY B 1 76 ? 2.23 -19.859 1.115 1 98.38 76 GLY B C 1
ATOM 2277 O O . GLY B 1 76 ? 2.35 -18.875 0.376 1 98.38 76 GLY B O 1
ATOM 2278 N N . VAL B 1 77 ? 3.238 -20.625 1.494 1 98.75 77 VAL B N 1
ATOM 2279 C CA . VAL B 1 77 ? 4.578 -20.469 0.943 1 98.75 77 VAL B CA 1
ATOM 2280 C C . VAL B 1 77 ? 5.121 -21.828 0.49 1 98.75 77 VAL B C 1
ATOM 2282 O O . VAL B 1 77 ? 4.949 -22.828 1.183 1 98.75 77 VAL B O 1
ATOM 2285 N N . SER B 1 78 ? 5.668 -21.844 -0.692 1 98.44 78 SER B N 1
ATOM 2286 C CA . SER B 1 78 ? 6.316 -23.047 -1.187 1 98.44 78 SER B CA 1
ATOM 2287 C C . SER B 1 78 ? 7.832 -22.891 -1.237 1 98.44 78 SER B C 1
ATOM 2289 O O . SER B 1 78 ? 8.336 -21.891 -1.771 1 98.44 78 SER B O 1
ATOM 2291 N N . ALA B 1 79 ? 8.562 -23.859 -0.782 1 98.31 79 ALA B N 1
ATOM 2292 C CA . ALA B 1 79 ? 10.023 -23.844 -0.799 1 98.31 79 ALA B CA 1
ATOM 2293 C C . ALA B 1 79 ? 10.57 -24.672 -1.956 1 98.31 79 ALA B C 1
ATOM 2295 O O . ALA B 1 79 ? 11.766 -24.984 -2.002 1 98.31 79 ALA B O 1
ATOM 2296 N N . LEU B 1 80 ? 9.742 -25 -2.854 1 97.94 80 LEU B N 1
ATOM 2297 C CA . LEU B 1 80 ? 10.031 -25.984 -3.9 1 97.94 80 LEU B CA 1
ATOM 2298 C C . LEU B 1 80 ? 11.336 -25.641 -4.609 1 97.94 80 LEU B C 1
ATOM 2300 O O . LEU B 1 80 ? 12.164 -26.531 -4.848 1 97.94 80 LEU B O 1
ATOM 2304 N N . GLU B 1 81 ? 11.57 -24.391 -4.938 1 96.94 81 GLU B N 1
ATOM 2305 C CA . GLU B 1 81 ? 12.719 -24.031 -5.762 1 96.94 81 GLU B CA 1
ATOM 2306 C C . GLU B 1 81 ? 14.023 -24.156 -4.977 1 96.94 81 GLU B C 1
ATOM 2308 O O . GLU B 1 81 ? 15.109 -24.188 -5.562 1 96.94 81 GLU B O 1
ATOM 2313 N N . GLY B 1 82 ? 13.906 -24.219 -3.686 1 95.94 82 GLY B N 1
ATOM 2314 C CA . GLY B 1 82 ? 15.094 -24.406 -2.871 1 95.94 82 GLY B CA 1
ATOM 2315 C C . GLY B 1 82 ? 15.875 -25.656 -3.225 1 95.94 82 GLY B C 1
ATOM 2316 O O . GLY B 1 82 ? 17.094 -25.719 -3.037 1 95.94 82 GLY B O 1
ATOM 2317 N N . GLU B 1 83 ? 15.195 -26.609 -3.779 1 93.38 83 GLU B N 1
ATOM 2318 C CA . GLU B 1 83 ? 15.805 -27.891 -4.082 1 93.38 83 GLU B CA 1
ATOM 2319 C C . GLU B 1 83 ? 15.891 -28.125 -5.59 1 93.38 83 GLU B C 1
ATOM 2321 O O . GLU B 1 83 ? 16.172 -29.234 -6.035 1 93.38 83 GLU B O 1
ATOM 2326 N N . MET B 1 84 ? 15.656 -27.156 -6.273 1 94.25 84 MET B N 1
ATOM 2327 C CA . MET B 1 84 ? 15.602 -27.281 -7.727 1 94.25 84 MET B CA 1
ATOM 2328 C C . MET B 1 84 ? 16.859 -26.734 -8.375 1 94.25 84 MET B C 1
ATOM 2330 O O . MET B 1 84 ? 17.609 -25.969 -7.746 1 94.25 84 MET B O 1
ATOM 2334 N N . PRO B 1 85 ? 17.141 -27.109 -9.594 1 91.06 85 PRO B N 1
ATOM 2335 C CA . PRO B 1 85 ? 18.328 -26.578 -10.297 1 91.06 85 PRO B CA 1
ATOM 2336 C C . PRO B 1 85 ? 18.25 -25.062 -10.5 1 91.06 85 PRO B C 1
ATOM 2338 O O . PRO B 1 85 ? 17.156 -24.484 -10.484 1 91.06 85 PRO B O 1
ATOM 2341 N N . VAL B 1 86 ? 19.422 -24.469 -10.664 1 91.94 86 VAL B N 1
ATOM 2342 C CA . VAL B 1 86 ? 19.516 -23.031 -10.914 1 91.94 86 VAL B CA 1
ATOM 2343 C C . VAL B 1 86 ? 20.047 -22.797 -12.32 1 91.94 86 VAL B C 1
ATOM 2345 O O . VAL B 1 86 ? 20.766 -23.625 -12.883 1 91.94 86 VAL B O 1
ATOM 2348 N N . PRO B 1 87 ? 19.656 -21.734 -12.953 1 93.69 87 PRO B N 1
ATOM 2349 C CA . PRO B 1 87 ? 18.766 -20.672 -12.469 1 93.69 87 PRO B CA 1
ATOM 2350 C C . PRO B 1 87 ? 17.312 -21.125 -12.359 1 93.69 87 PRO B C 1
ATOM 2352 O O . PRO B 1 87 ? 16.938 -22.156 -12.938 1 93.69 87 PRO B O 1
ATOM 2355 N N . SER B 1 88 ? 16.516 -20.453 -11.594 1 94.75 88 SER B N 1
ATOM 2356 C CA . SER B 1 88 ? 15.109 -20.766 -11.344 1 94.75 88 SER B CA 1
ATOM 2357 C C . SER B 1 88 ? 14.227 -20.312 -12.5 1 94.75 88 SER B C 1
ATOM 2359 O O . SER B 1 88 ? 13.695 -19.188 -12.477 1 94.75 88 SER B O 1
ATOM 2361 N N . TYR B 1 89 ? 13.969 -21.172 -13.445 1 96.44 89 TYR B N 1
ATOM 2362 C CA . TYR B 1 89 ? 13.062 -20.875 -14.547 1 96.44 89 TYR B CA 1
ATOM 2363 C C . TYR B 1 89 ? 11.633 -21.25 -14.195 1 96.44 89 TYR B C 1
ATOM 2365 O O . TYR B 1 89 ? 11.375 -22.359 -13.719 1 96.44 89 TYR B O 1
ATOM 2373 N N . SER B 1 90 ? 10.734 -20.312 -14.5 1 97.25 90 SER B N 1
ATOM 2374 C CA . SER B 1 90 ? 9.32 -20.562 -14.211 1 97.25 90 SER B CA 1
ATOM 2375 C C . SER B 1 90 ? 8.812 -21.812 -14.914 1 97.25 90 SER B C 1
ATOM 2377 O O . SER B 1 90 ? 8.039 -22.578 -14.344 1 97.25 90 SER B O 1
ATOM 2379 N N . HIS B 1 91 ? 9.25 -22 -16.141 1 97.69 91 HIS B N 1
ATOM 2380 C CA . HIS B 1 91 ? 8.828 -23.172 -16.891 1 97.69 91 HIS B CA 1
ATOM 2381 C C . HIS B 1 91 ? 9.219 -24.469 -16.188 1 97.69 91 HIS B C 1
ATOM 2383 O O . HIS B 1 91 ? 8.406 -25.391 -16.062 1 97.69 91 HIS B O 1
ATOM 2389 N N . VAL B 1 92 ? 10.422 -24.516 -15.734 1 97.62 92 VAL B N 1
ATOM 2390 C CA . VAL B 1 92 ? 10.93 -25.688 -15.047 1 97.62 92 VAL B CA 1
ATOM 2391 C C . VAL B 1 92 ? 10.164 -25.906 -13.742 1 97.62 92 VAL B C 1
ATOM 2393 O O . VAL B 1 92 ? 9.742 -27.016 -13.438 1 97.62 92 VAL B O 1
ATOM 2396 N N . THR B 1 93 ? 9.969 -24.844 -13.039 1 97.69 93 THR B N 1
ATOM 2397 C CA . THR B 1 93 ? 9.258 -24.875 -11.766 1 97.69 93 THR B CA 1
ATOM 2398 C C . THR B 1 93 ? 7.832 -25.375 -11.961 1 97.69 93 THR B C 1
ATOM 2400 O O . THR B 1 93 ? 7.383 -26.281 -11.258 1 97.69 93 THR B O 1
ATOM 2403 N N . LEU B 1 94 ? 7.094 -24.828 -12.891 1 97.75 94 LEU B N 1
ATOM 2404 C CA . LEU B 1 94 ? 5.699 -25.203 -13.117 1 97.75 94 LEU B CA 1
ATOM 2405 C C . LEU B 1 94 ? 5.59 -26.641 -13.625 1 97.75 94 LEU B C 1
ATOM 2407 O O . LEU B 1 94 ? 4.672 -27.359 -13.242 1 97.75 94 LEU B O 1
ATOM 2411 N N . THR B 1 95 ? 6.516 -27.016 -14.5 1 97.88 95 THR B N 1
ATOM 2412 C CA . THR B 1 95 ? 6.531 -28.391 -14.977 1 97.88 95 THR B CA 1
ATOM 2413 C C . THR B 1 95 ? 6.684 -29.375 -13.82 1 97.88 95 THR B C 1
ATOM 2415 O O . THR B 1 95 ? 5.957 -30.359 -13.734 1 97.88 95 THR B O 1
ATOM 2418 N N . ARG B 1 96 ? 7.602 -29.047 -12.938 1 97.62 96 ARG B N 1
ATOM 2419 C CA . ARG B 1 96 ? 7.832 -29.891 -11.773 1 97.62 96 ARG B CA 1
ATOM 2420 C C . ARG B 1 96 ? 6.598 -29.938 -10.875 1 97.62 96 ARG B C 1
ATOM 2422 O O . ARG B 1 96 ? 6.211 -31.016 -10.398 1 97.62 96 ARG B O 1
ATOM 2429 N N . LEU B 1 97 ? 6.008 -28.828 -10.633 1 97 97 LEU B N 1
ATOM 2430 C CA . LEU B 1 97 ? 4.82 -28.75 -9.797 1 97 97 LEU B CA 1
ATOM 2431 C C . LEU B 1 97 ? 3.691 -29.609 -10.359 1 97 97 LEU B C 1
ATOM 2433 O O . LEU B 1 97 ? 3.049 -30.359 -9.625 1 97 97 LEU B O 1
ATOM 2437 N N . CYS B 1 98 ? 3.465 -29.484 -11.641 1 96.81 98 CYS B N 1
ATOM 2438 C CA . CYS B 1 98 ? 2.41 -30.25 -12.297 1 96.81 98 CYS B CA 1
ATOM 2439 C C . CYS B 1 98 ? 2.686 -31.734 -12.211 1 96.81 98 CYS B C 1
ATOM 2441 O O . CYS B 1 98 ? 1.762 -32.531 -12.055 1 96.81 98 CYS B O 1
ATOM 2443 N N . ALA B 1 99 ? 3.949 -32.094 -12.336 1 97.19 99 ALA B N 1
ATOM 2444 C CA . ALA B 1 99 ? 4.336 -33.5 -12.242 1 97.19 99 ALA B CA 1
ATOM 2445 C C . ALA B 1 99 ? 4.145 -34.031 -10.828 1 97.19 99 ALA B C 1
ATOM 2447 O O . ALA B 1 99 ? 3.717 -35.156 -10.641 1 97.19 99 ALA B O 1
ATOM 2448 N N . MET B 1 100 ? 4.461 -33.25 -9.875 1 96.69 100 MET B N 1
ATOM 2449 C CA . MET B 1 100 ? 4.379 -33.656 -8.469 1 96.69 100 MET B CA 1
ATOM 2450 C C . MET B 1 100 ? 2.926 -33.781 -8.023 1 96.69 100 MET B C 1
ATOM 2452 O O . MET B 1 100 ? 2.602 -34.625 -7.184 1 96.69 100 MET B O 1
ATOM 2456 N N . PHE B 1 101 ? 2.066 -32.906 -8.555 1 96.88 101 PHE B N 1
ATOM 2457 C CA . PHE B 1 101 ? 0.661 -32.875 -8.164 1 96.88 101 PHE B CA 1
ATOM 2458 C C . PHE B 1 101 ? -0.239 -32.906 -9.398 1 96.88 101 PHE B C 1
ATOM 2460 O O . PHE B 1 101 ? -0.958 -31.969 -9.688 1 96.88 101 PHE B O 1
ATOM 2467 N N . PRO B 1 102 ? -0.356 -34.062 -10.016 1 96 102 PRO B N 1
ATOM 2468 C CA . PRO B 1 102 ? -1.068 -34.188 -11.289 1 96 102 PRO B CA 1
ATOM 2469 C C . PRO B 1 102 ? -2.572 -33.938 -11.148 1 96 102 PRO B C 1
ATOM 2471 O O . PRO B 1 102 ? -3.24 -33.594 -12.125 1 96 102 PRO B O 1
ATOM 2474 N N . ASP B 1 103 ? -3.109 -34.094 -9.945 1 96.12 103 ASP B N 1
ATOM 2475 C CA . ASP B 1 103 ? -4.551 -33.938 -9.758 1 96.12 103 ASP B CA 1
ATOM 2476 C C . ASP B 1 103 ? -4.918 -32.531 -9.32 1 96.12 103 ASP B C 1
ATOM 2478 O O . ASP B 1 103 ? -6.098 -32.219 -9.148 1 96.12 103 ASP B O 1
ATOM 2482 N N . THR B 1 104 ? -3.943 -31.703 -9.109 1 96.19 104 THR B N 1
ATOM 2483 C CA . THR B 1 104 ? -4.152 -30.328 -8.695 1 96.19 104 THR B CA 1
ATOM 2484 C C . THR B 1 104 ? -4.113 -29.391 -9.906 1 96.19 104 THR B C 1
ATOM 2486 O O . THR B 1 104 ? -3.215 -29.5 -10.742 1 96.19 104 THR B O 1
ATOM 2489 N N . ASN B 1 105 ? -5.121 -28.594 -10.023 1 96.94 105 ASN B N 1
ATOM 2490 C CA . ASN B 1 105 ? -5.051 -27.531 -11.023 1 96.94 105 ASN B CA 1
ATOM 2491 C C . ASN B 1 105 ? -4.273 -26.328 -10.5 1 96.94 105 ASN B C 1
ATOM 2493 O O . ASN B 1 105 ? -4.672 -25.703 -9.508 1 96.94 105 ASN B O 1
ATOM 2497 N N . HIS B 1 106 ? -3.215 -26.062 -11.133 1 97.94 106 HIS B N 1
ATOM 2498 C CA . HIS B 1 106 ? -2.393 -24.922 -10.742 1 97.94 106 HIS B CA 1
ATOM 2499 C C . HIS B 1 106 ? -2.701 -23.688 -11.602 1 97.94 106 HIS B C 1
ATOM 2501 O O . HIS B 1 106 ? -2.967 -23.828 -12.797 1 97.94 106 HIS B O 1
ATOM 2507 N N . VAL B 1 107 ? -2.693 -22.578 -11.008 1 98.69 107 VAL B N 1
ATOM 2508 C CA . VAL B 1 107 ? -2.84 -21.281 -11.664 1 98.69 107 VAL B CA 1
ATOM 2509 C C . VAL B 1 107 ? -1.59 -20.438 -11.438 1 98.69 107 VAL B C 1
ATOM 2511 O O . VAL B 1 107 ? -1.256 -20.109 -10.289 1 98.69 107 VAL B O 1
ATOM 2514 N N . PHE B 1 108 ? -0.894 -20.141 -12.492 1 98.81 108 PHE B N 1
ATOM 2515 C CA . PHE B 1 108 ? 0.273 -19.266 -12.383 1 98.81 108 PHE B CA 1
ATOM 2516 C C . PHE B 1 108 ? -0.146 -17.797 -12.32 1 98.81 108 PHE B C 1
ATOM 2518 O O . PHE B 1 108 ? -0.762 -17.281 -13.258 1 98.81 108 PHE B O 1
ATOM 2525 N N . VAL B 1 109 ? 0.202 -17.141 -11.203 1 98.75 109 VAL B N 1
ATOM 2526 C CA . VAL B 1 109 ? -0.187 -15.758 -10.961 1 98.75 109 VAL B CA 1
ATOM 2527 C C . VAL B 1 109 ? 0.97 -14.82 -11.312 1 98.75 109 VAL B C 1
ATOM 2529 O O . VAL B 1 109 ? 2.08 -14.977 -10.797 1 98.75 109 VAL B O 1
ATOM 2532 N N . LEU B 1 110 ? 0.734 -13.891 -12.164 1 97.06 110 LEU B N 1
ATOM 2533 C CA . LEU B 1 110 ? 1.765 -12.898 -12.461 1 97.06 110 LEU B CA 1
ATOM 2534 C C . LEU B 1 110 ? 1.141 -11.555 -12.82 1 97.06 110 LEU B C 1
ATOM 2536 O O . LEU B 1 110 ? -0.051 -11.484 -13.125 1 97.06 110 LEU B O 1
ATOM 2540 N N . GLY B 1 111 ? 1.897 -10.539 -12.703 1 96.69 111 GLY B N 1
ATOM 2541 C CA . GLY B 1 111 ? 1.432 -9.211 -13.07 1 96.69 111 GLY B CA 1
ATOM 2542 C C . GLY B 1 111 ? 1.287 -9.023 -14.57 1 96.69 111 GLY B C 1
ATOM 2543 O O . GLY B 1 111 ? 1.966 -9.695 -15.352 1 96.69 111 GLY B O 1
ATOM 2544 N N . SER B 1 112 ? 0.459 -8.086 -14.945 1 95.38 112 SER B N 1
ATOM 2545 C CA . SER B 1 112 ? 0.208 -7.832 -16.359 1 95.38 112 SER B CA 1
ATOM 2546 C C . SER B 1 112 ? 1.486 -7.426 -17.094 1 95.38 112 SER B C 1
ATOM 2548 O O . SER B 1 112 ? 1.728 -7.855 -18.219 1 95.38 112 SER B O 1
ATOM 2550 N N . PRO B 1 113 ? 2.363 -6.637 -16.5 1 92.88 113 PRO B N 1
ATOM 2551 C CA . PRO B 1 113 ? 3.602 -6.332 -17.219 1 92.88 113 PRO B CA 1
ATOM 2552 C C . PRO B 1 113 ? 4.441 -7.574 -17.5 1 92.88 113 PRO B C 1
ATOM 2554 O O . PRO B 1 113 ? 5.02 -7.695 -18.594 1 92.88 113 PRO B O 1
ATOM 2557 N N . ASP B 1 114 ? 4.539 -8.414 -16.516 1 95.19 114 ASP B N 1
ATOM 2558 C CA . ASP B 1 114 ? 5.309 -9.641 -16.688 1 95.19 114 ASP B CA 1
ATOM 2559 C C . ASP B 1 114 ? 4.695 -10.523 -17.766 1 95.19 114 ASP B C 1
ATOM 2561 O O . ASP B 1 114 ? 5.41 -11.141 -18.562 1 95.19 114 ASP B O 1
ATOM 2565 N N . PHE B 1 115 ? 3.371 -10.602 -17.781 1 97.62 115 PHE B N 1
ATOM 2566 C CA . PHE B 1 115 ? 2.678 -11.438 -18.766 1 97.62 115 PHE B CA 1
ATOM 2567 C C . PHE B 1 115 ? 3.068 -11.047 -20.172 1 97.62 115 PHE B C 1
ATOM 2569 O O . PHE B 1 115 ? 3.326 -11.914 -21.016 1 97.62 115 PHE B O 1
ATOM 2576 N N . LEU B 1 116 ? 3.242 -9.789 -20.422 1 96.75 116 LEU B N 1
ATOM 2577 C CA . LEU B 1 116 ? 3.523 -9.273 -21.75 1 96.75 116 LEU B CA 1
ATOM 2578 C C . LEU B 1 116 ? 4.98 -9.516 -22.125 1 96.75 116 LEU B C 1
ATOM 2580 O O . LEU B 1 116 ? 5.355 -9.383 -23.297 1 96.75 116 LEU B O 1
ATOM 2584 N N . THR B 1 117 ? 5.781 -9.914 -21.188 1 96.44 117 THR B N 1
ATOM 2585 C CA . THR B 1 117 ? 7.195 -10.125 -21.453 1 96.44 117 THR B CA 1
ATOM 2586 C C . THR B 1 117 ? 7.52 -11.617 -21.484 1 96.44 117 THR B C 1
ATOM 2588 O O . THR B 1 117 ? 8.695 -12.008 -21.469 1 96.44 117 THR B O 1
ATOM 2591 N N . LEU B 1 118 ? 6.543 -12.469 -21.547 1 97.81 118 LEU B N 1
ATOM 2592 C CA . LEU B 1 118 ? 6.73 -13.914 -21.531 1 97.81 118 LEU B CA 1
ATOM 2593 C C . LEU B 1 118 ? 7.688 -14.359 -22.625 1 97.81 118 LEU B C 1
ATOM 2595 O O . LEU B 1 118 ? 8.477 -15.281 -22.438 1 97.81 118 LEU B O 1
ATOM 2599 N N . PRO B 1 119 ? 7.664 -13.742 -23.844 1 97.81 119 PRO B N 1
ATOM 2600 C CA . PRO B 1 119 ? 8.594 -14.148 -24.906 1 97.81 119 PRO B CA 1
ATOM 2601 C C . PRO B 1 119 ? 10.055 -14.016 -24.484 1 97.81 119 PRO B C 1
ATOM 2603 O O . PRO B 1 119 ? 10.922 -14.68 -25.062 1 97.81 119 PRO B O 1
ATOM 2606 N N . ASP B 1 120 ? 10.336 -13.195 -23.484 1 96.44 120 ASP B N 1
ATOM 2607 C CA . ASP B 1 120 ? 11.695 -12.961 -23.016 1 96.44 120 ASP B CA 1
ATOM 2608 C C . ASP B 1 120 ? 12.094 -13.984 -21.953 1 96.44 120 ASP B C 1
ATOM 2610 O O . ASP B 1 120 ? 13.258 -14.039 -21.547 1 96.44 120 ASP B O 1
ATOM 2614 N N . TRP B 1 121 ? 11.125 -14.758 -21.5 1 96.81 121 TRP B N 1
ATOM 2615 C CA . TRP B 1 121 ? 11.391 -15.758 -20.469 1 96.81 121 TRP B CA 1
ATOM 2616 C C . TRP B 1 121 ? 11.844 -17.078 -21.094 1 96.81 121 TRP B C 1
ATOM 2618 O O . TRP B 1 121 ? 11.508 -17.359 -22.25 1 96.81 121 TRP B O 1
ATOM 2628 N N . HIS B 1 122 ? 12.641 -17.844 -20.312 1 97.12 122 HIS B N 1
ATOM 2629 C CA . HIS B 1 122 ? 12.969 -19.203 -20.75 1 97.12 122 HIS B CA 1
ATOM 2630 C C . HIS B 1 122 ? 11.711 -20.031 -20.953 1 97.12 122 HIS B C 1
ATOM 2632 O O . HIS B 1 122 ? 11.055 -20.438 -20 1 97.12 122 HIS B O 1
ATOM 2638 N N . ARG B 1 123 ? 11.375 -20.312 -22.234 1 97.69 123 ARG B N 1
ATOM 2639 C CA . ARG B 1 123 ? 10.203 -21.094 -22.609 1 97.69 123 ARG B CA 1
ATOM 2640 C C . ARG B 1 123 ? 8.922 -20.469 -22.062 1 97.69 123 ARG B C 1
ATOM 2642 O O . ARG B 1 123 ? 8.016 -21.188 -21.625 1 97.69 123 ARG B O 1
ATOM 2649 N N . GLY B 1 124 ? 8.922 -19.156 -22.062 1 97.88 124 GLY B N 1
ATOM 2650 C CA . GLY B 1 124 ? 7.844 -18.406 -21.453 1 97.88 124 GLY B CA 1
ATOM 2651 C C . GLY B 1 124 ? 6.508 -18.609 -22.141 1 97.88 124 GLY B C 1
ATOM 2652 O O . GLY B 1 124 ? 5.469 -18.672 -21.484 1 97.88 124 GLY B O 1
ATOM 2653 N N . LEU B 1 125 ? 6.504 -18.703 -23.422 1 97.81 125 LEU B N 1
ATOM 2654 C CA . LEU B 1 125 ? 5.266 -18.844 -24.172 1 97.81 125 LEU B CA 1
ATOM 2655 C C . LEU B 1 125 ? 4.645 -20.219 -23.953 1 97.81 125 LEU B C 1
ATOM 2657 O O . LEU B 1 125 ? 3.488 -20.453 -24.312 1 97.81 125 LEU B O 1
ATOM 2661 N N . GLU B 1 126 ? 5.305 -21.094 -23.281 1 97.81 126 GLU B N 1
ATOM 2662 C CA . GLU B 1 126 ? 4.781 -22.422 -22.984 1 97.81 126 GLU B CA 1
ATOM 2663 C C . GLU B 1 126 ? 4.07 -22.453 -21.625 1 97.81 126 GLU B C 1
ATOM 2665 O O . GLU B 1 126 ? 3.363 -23.406 -21.312 1 97.81 126 GLU B O 1
ATOM 2670 N N . LEU B 1 127 ? 4.242 -21.391 -20.859 1 97.94 127 LEU B N 1
ATOM 2671 C CA . LEU B 1 127 ? 3.695 -21.375 -19.5 1 97.94 127 LEU B CA 1
ATOM 2672 C C . LEU B 1 127 ? 2.176 -21.5 -19.531 1 97.94 127 LEU B C 1
ATOM 2674 O O . LEU B 1 127 ? 1.604 -22.312 -18.797 1 97.94 127 LEU B O 1
ATOM 2678 N N . PRO B 1 128 ? 1.502 -20.828 -20.484 1 97 128 PRO B N 1
ATOM 2679 C CA . PRO B 1 128 ? 0.044 -20.969 -20.531 1 97 128 PRO B CA 1
ATOM 2680 C C . PRO B 1 128 ? -0.406 -22.328 -21.016 1 97 128 PRO B C 1
ATOM 2682 O O . PRO B 1 128 ? -1.597 -22.656 -20.969 1 97 128 PRO B O 1
ATOM 2685 N N . LEU B 1 129 ? 0.499 -23.094 -21.5 1 95.75 129 LEU B N 1
ATOM 2686 C CA . LEU B 1 129 ? 0.185 -24.453 -21.938 1 95.75 129 LEU B CA 1
ATOM 2687 C C . LEU B 1 129 ? 0.283 -25.422 -20.766 1 95.75 129 LEU B C 1
ATOM 2689 O O . LEU B 1 129 ? -0.255 -26.531 -20.812 1 95.75 129 LEU B O 1
ATOM 2693 N N . LEU B 1 130 ? 0.941 -25.016 -19.688 1 96.06 130 LEU B N 1
ATOM 2694 C CA . LEU B 1 130 ? 1.182 -25.859 -18.531 1 96.06 130 LEU B CA 1
ATOM 2695 C C . LEU B 1 130 ? 0.111 -25.656 -17.469 1 96.06 130 LEU B C 1
ATOM 2697 O O . LEU B 1 130 ? -0.331 -26.609 -16.828 1 96.06 130 LEU B O 1
ATOM 2701 N N . THR B 1 131 ? -0.275 -24.469 -17.266 1 97.81 131 THR B N 1
ATOM 2702 C CA . THR B 1 131 ? -1.196 -24.078 -16.188 1 97.81 131 THR B CA 1
ATOM 2703 C C . THR B 1 131 ? -2.15 -23 -16.672 1 97.81 131 THR B C 1
ATOM 2705 O O . THR B 1 131 ? -1.902 -22.344 -17.688 1 97.81 131 THR B O 1
ATOM 2708 N N . ASP B 1 132 ? -3.301 -22.875 -15.992 1 98.19 132 ASP B N 1
ATOM 2709 C CA . ASP B 1 132 ? -4.051 -21.625 -16.125 1 98.19 132 ASP B CA 1
ATOM 2710 C C . ASP B 1 132 ? -3.221 -20.438 -15.672 1 98.19 132 ASP B C 1
ATOM 2712 O O . ASP B 1 132 ? -2.273 -20.594 -14.891 1 98.19 132 ASP B O 1
ATOM 2716 N N . ILE B 1 133 ? -3.533 -19.281 -16.234 1 98.5 133 ILE B N 1
ATOM 2717 C CA . ILE B 1 133 ? -2.779 -18.062 -15.914 1 98.5 133 ILE B CA 1
ATOM 2718 C C . ILE B 1 133 ? -3.717 -17.016 -15.32 1 98.5 133 ILE B C 1
ATOM 2720 O O . ILE B 1 133 ? -4.793 -16.766 -15.867 1 98.5 133 ILE B O 1
ATOM 2724 N N . ALA B 1 134 ? -3.359 -16.5 -14.172 1 98.31 134 ALA B N 1
ATOM 2725 C CA . ALA B 1 134 ? -3.982 -15.297 -13.633 1 98.31 134 ALA B CA 1
ATOM 2726 C C . ALA B 1 134 ? -3.115 -14.062 -13.891 1 98.31 134 ALA B C 1
ATOM 2728 O O . ALA B 1 134 ? -2.01 -13.953 -13.352 1 98.31 134 ALA B O 1
ATOM 2729 N N . VAL B 1 135 ? -3.613 -13.148 -14.664 1 98.06 135 VAL B N 1
ATOM 2730 C CA . VAL B 1 135 ? -2.922 -11.898 -14.969 1 98.06 135 VAL B CA 1
ATOM 2731 C C . VAL B 1 135 ? -3.455 -10.781 -14.078 1 98.06 135 VAL B C 1
ATOM 2733 O O . VAL B 1 135 ? -4.531 -10.234 -14.328 1 98.06 135 VAL B O 1
ATOM 2736 N N . VAL B 1 136 ? -2.666 -10.43 -13.109 1 97.75 136 VAL B N 1
ATOM 2737 C CA . VAL B 1 136 ? -3.096 -9.383 -12.188 1 97.75 136 VAL B CA 1
ATOM 2738 C C . VAL B 1 136 ? -2.705 -8.008 -12.742 1 97.75 136 VAL B C 1
ATOM 2740 O O . VAL B 1 136 ? -1.524 -7.746 -12.977 1 97.75 136 VAL B O 1
ATOM 2743 N N . ASP B 1 137 ? -3.674 -7.191 -12.953 1 95.06 137 ASP B N 1
ATOM 2744 C CA . ASP B 1 137 ? -3.441 -5.891 -13.578 1 95.06 137 ASP B CA 1
ATOM 2745 C C . ASP B 1 137 ? -3.461 -4.773 -12.539 1 95.06 137 ASP B C 1
ATOM 2747 O O . ASP B 1 137 ? -4.527 -4.297 -12.148 1 95.06 137 ASP B O 1
ATOM 2751 N N . ARG B 1 138 ? -2.244 -4.309 -12.25 1 86.62 138 ARG B N 1
ATOM 2752 C CA . ARG B 1 138 ? -2.121 -3.236 -11.273 1 86.62 138 ARG B CA 1
ATOM 2753 C C . ARG B 1 138 ? -1.789 -1.91 -11.945 1 86.62 138 ARG B C 1
ATOM 2755 O O . ARG B 1 138 ? -1.724 -0.87 -11.289 1 86.62 138 ARG B O 1
ATOM 2762 N N . LEU B 1 139 ? -1.571 -1.87 -13.219 1 86.38 139 LEU B N 1
ATOM 2763 C CA . LEU B 1 139 ? -1.146 -0.668 -13.93 1 86.38 139 LEU B CA 1
ATOM 2764 C C . LEU B 1 139 ? -2.24 -0.176 -14.867 1 86.38 139 LEU B C 1
ATOM 2766 O O . LEU B 1 139 ? -2.074 0.845 -15.539 1 86.38 139 LEU B O 1
ATOM 2770 N N . GLY B 1 140 ? -3.299 -0.919 -14.961 1 87.81 140 GLY B N 1
ATOM 2771 C CA . GLY B 1 140 ? -4.402 -0.5 -15.812 1 87.81 140 GLY B CA 1
ATOM 2772 C C . GLY B 1 140 ? -4.168 -0.785 -17.281 1 87.81 140 GLY B C 1
ATOM 2773 O O . GLY B 1 140 ? -4.594 -0.012 -18.141 1 87.81 140 GLY B O 1
ATOM 2774 N N . LEU B 1 141 ? -3.445 -1.768 -17.578 1 87.62 141 LEU B N 1
ATOM 2775 C CA . LEU B 1 141 ? -3.229 -2.176 -18.969 1 87.62 141 LEU B CA 1
ATOM 2776 C C . LEU B 1 141 ? -4.547 -2.547 -19.641 1 87.62 141 LEU B C 1
ATOM 2778 O O . LEU B 1 141 ? -4.777 -2.201 -20.797 1 87.62 141 LEU B O 1
ATOM 2782 N N . GLY B 1 142 ? -5.348 -3.285 -18.875 1 90.56 142 GLY B N 1
ATOM 2783 C CA . GLY B 1 142 ? -6.699 -3.588 -19.328 1 90.56 142 GLY B CA 1
ATOM 2784 C C . GLY B 1 142 ? -6.785 -4.852 -20.156 1 90.56 142 GLY B C 1
ATOM 2785 O O . GLY B 1 142 ? -5.758 -5.426 -20.531 1 90.56 142 GLY B O 1
ATOM 2786 N N . GLN B 1 143 ? -7.984 -5.254 -20.453 1 94.44 143 GLN B N 1
ATOM 2787 C CA . GLN B 1 143 ? -8.281 -6.512 -21.125 1 94.44 143 GLN B CA 1
ATOM 2788 C C . GLN B 1 143 ? -7.82 -6.48 -22.578 1 94.44 143 GLN B C 1
ATOM 2790 O O . GLN B 1 143 ? -7.375 -7.496 -23.109 1 94.44 143 GLN B O 1
ATOM 2795 N N . ALA B 1 144 ? -7.898 -5.371 -23.188 1 95.12 144 ALA B N 1
ATOM 2796 C CA . ALA B 1 144 ? -7.551 -5.246 -24.609 1 95.12 144 ALA B CA 1
ATOM 2797 C C . ALA B 1 144 ? -6.09 -5.602 -24.844 1 95.12 144 ALA B C 1
ATOM 2799 O O . ALA B 1 144 ? -5.762 -6.289 -25.812 1 95.12 144 ALA B O 1
ATOM 2800 N N . ALA B 1 145 ? -5.227 -5.094 -23.969 1 96.38 145 ALA B N 1
ATOM 2801 C CA . ALA B 1 145 ? -3.805 -5.391 -24.109 1 96.38 145 ALA B CA 1
ATOM 2802 C C . ALA B 1 145 ? -3.535 -6.883 -23.938 1 96.38 145 ALA B C 1
ATOM 2804 O O . ALA B 1 145 ? -2.719 -7.461 -24.656 1 96.38 145 ALA B O 1
ATOM 2805 N N . VAL B 1 146 ? -4.211 -7.469 -22.984 1 96.69 146 VAL B N 1
ATOM 2806 C CA . VAL B 1 146 ? -4.066 -8.898 -22.75 1 96.69 146 VAL B CA 1
ATOM 2807 C C . VAL B 1 146 ? -4.566 -9.68 -23.969 1 96.69 146 VAL B C 1
ATOM 2809 O O . VAL B 1 146 ? -3.906 -10.617 -24.422 1 96.69 146 VAL B O 1
ATOM 2812 N N . ASP B 1 147 ? -5.68 -9.281 -24.531 1 97.56 147 ASP B N 1
ATOM 2813 C CA . ASP B 1 147 ? -6.262 -9.945 -25.688 1 97.56 147 ASP B CA 1
ATOM 2814 C C . ASP B 1 147 ? -5.328 -9.852 -26.891 1 97.56 147 ASP B C 1
ATOM 2816 O O . ASP B 1 147 ? -5.156 -10.82 -27.625 1 97.56 147 ASP B O 1
ATOM 2820 N N . GLU B 1 148 ? -4.844 -8.711 -27.125 1 98 148 GLU B N 1
ATOM 2821 C CA . GLU B 1 148 ? -3.914 -8.523 -28.234 1 98 148 GLU B CA 1
ATOM 2822 C C . GLU B 1 148 ? -2.703 -9.438 -28.109 1 98 148 GLU B C 1
ATOM 2824 O O . GLU B 1 148 ? -2.273 -10.055 -29.078 1 98 148 GLU B O 1
ATOM 2829 N N . PHE B 1 149 ? -2.209 -9.477 -26.938 1 98.19 149 PHE B N 1
ATOM 2830 C CA . PHE B 1 149 ? -1.059 -10.336 -26.688 1 98.19 149 PHE B CA 1
ATOM 2831 C C . PHE B 1 149 ? -1.415 -11.805 -26.922 1 98.19 149 PHE B C 1
ATOM 2833 O O . PHE B 1 149 ? -0.655 -12.531 -27.562 1 98.19 149 PHE B O 1
ATOM 2840 N N . LEU B 1 150 ? -2.533 -12.25 -26.406 1 97.88 150 LEU B N 1
ATOM 2841 C CA . LEU B 1 150 ? -2.998 -13.617 -26.609 1 97.88 150 LEU B CA 1
ATOM 2842 C C . LEU B 1 150 ? -3.125 -13.922 -28.109 1 97.88 150 LEU B C 1
ATOM 2844 O O . LEU B 1 150 ? -2.676 -14.977 -28.562 1 97.88 150 LEU B O 1
ATOM 2848 N N . SER B 1 151 ? -3.641 -12.961 -28.844 1 98.19 151 SER B N 1
ATOM 2849 C CA . SER B 1 151 ? -3.902 -13.172 -30.266 1 98.19 151 SER B CA 1
ATOM 2850 C C . SER B 1 151 ? -2.604 -13.312 -31.047 1 98.19 151 SER B C 1
ATOM 2852 O O . SER B 1 151 ? -2.57 -13.969 -32.094 1 98.19 151 SER B O 1
ATOM 2854 N N . ARG B 1 152 ? -1.606 -12.711 -30.578 1 97.88 152 ARG B N 1
ATOM 2855 C CA . ARG B 1 152 ? -0.31 -12.766 -31.25 1 97.88 152 ARG B CA 1
ATOM 2856 C C . ARG B 1 152 ? 0.349 -14.125 -31.062 1 97.88 152 ARG B C 1
ATOM 2858 O O . ARG B 1 152 ? 1.167 -14.547 -31.875 1 97.88 152 ARG B O 1
ATOM 2865 N N . HIS B 1 153 ? -0.109 -14.844 -30 1 98.12 153 HIS B N 1
ATOM 2866 C CA . HIS B 1 153 ? 0.757 -15.961 -29.656 1 98.12 153 HIS B CA 1
ATOM 2867 C C . HIS B 1 153 ? -0.029 -17.266 -29.594 1 98.12 153 HIS B C 1
ATOM 2869 O O . HIS B 1 153 ? 0.551 -18.359 -29.703 1 98.12 153 HIS B O 1
ATOM 2875 N N . TRP B 1 154 ? -1.305 -17.109 -29.391 1 97.62 154 TRP B N 1
ATOM 2876 C CA . TRP B 1 154 ? -2.133 -18.312 -29.281 1 97.62 154 TRP B CA 1
ATOM 2877 C C . TRP B 1 154 ? -3.494 -18.094 -29.938 1 97.62 154 TRP B C 1
ATOM 2879 O O . TRP B 1 154 ? -3.932 -16.953 -30.109 1 97.62 154 TRP B O 1
ATOM 2889 N N . LYS B 1 155 ? -4.113 -19.203 -30.312 1 97.56 155 LYS B N 1
ATOM 2890 C CA . LYS B 1 155 ? -5.551 -19.172 -30.547 1 97.56 155 LYS B CA 1
ATOM 2891 C C . LYS B 1 155 ? -6.336 -19.203 -29.25 1 97.56 155 LYS B C 1
ATOM 2893 O O . LYS B 1 155 ? -5.98 -19.938 -28.312 1 97.56 155 LYS B O 1
ATOM 2898 N N . TRP B 1 156 ? -7.285 -18.406 -29.172 1 97.56 156 TRP B N 1
ATOM 2899 C CA . TRP B 1 156 ? -8.047 -18.344 -27.938 1 97.56 156 TRP B CA 1
ATOM 2900 C C . TRP B 1 156 ? -9.492 -17.922 -28.203 1 97.56 156 TRP B C 1
ATOM 2902 O O . TRP B 1 156 ? -9.82 -17.469 -29.297 1 97.56 156 TRP B O 1
ATOM 2912 N N . ARG B 1 157 ? -10.336 -18.203 -27.25 1 97.25 157 ARG B N 1
ATOM 2913 C CA . ARG B 1 157 ? -11.734 -17.766 -27.281 1 97.25 157 ARG B CA 1
ATOM 2914 C C . ARG B 1 157 ? -12.164 -17.203 -25.938 1 97.25 157 ARG B C 1
ATOM 2916 O O . ARG B 1 157 ? -11.555 -17.5 -24.906 1 97.25 157 ARG B O 1
ATOM 2923 N N . GLU B 1 158 ? -13.156 -16.406 -25.969 1 95.94 158 GLU B N 1
ATOM 2924 C CA . GLU B 1 158 ? -13.711 -15.844 -24.75 1 95.94 158 GLU B CA 1
ATOM 2925 C C . GLU B 1 158 ? -14.656 -16.828 -24.062 1 95.94 158 GLU B C 1
ATOM 2927 O O . GLU B 1 158 ? -15.5 -17.438 -24.719 1 95.94 158 GLU B O 1
ATOM 2932 N N . GLU B 1 159 ? -14.367 -17.109 -22.781 1 93.75 159 GLU B N 1
ATOM 2933 C CA . GLU B 1 159 ? -15.25 -17.953 -21.969 1 93.75 159 GLU B CA 1
ATOM 2934 C C . GLU B 1 159 ? -15.844 -17.156 -20.812 1 93.75 159 GLU B C 1
ATOM 2936 O O . GLU B 1 159 ? -15.719 -17.547 -19.656 1 93.75 159 GLU B O 1
ATOM 2941 N N . GLY B 1 160 ? -16.375 -15.984 -20.984 1 88.94 160 GLY B N 1
ATOM 2942 C CA . GLY B 1 160 ? -16.953 -15.102 -19.969 1 88.94 160 GLY B CA 1
ATOM 2943 C C . GLY B 1 160 ? -16.141 -13.836 -19.766 1 88.94 160 GLY B C 1
ATOM 2944 O O . GLY B 1 160 ? -15.07 -13.672 -20.344 1 88.94 160 GLY B O 1
ATOM 2945 N N . PRO B 1 161 ? -16.703 -13.016 -18.953 1 87.19 161 PRO B N 1
ATOM 2946 C CA . PRO B 1 161 ? -15.992 -11.75 -18.719 1 87.19 161 PRO B CA 1
ATOM 2947 C C . PRO B 1 161 ? -14.617 -11.961 -18.078 1 87.19 161 PRO B C 1
ATOM 2949 O O . PRO B 1 161 ? -14.516 -12.492 -16.969 1 87.19 161 PRO B O 1
ATOM 2952 N N . GLY B 1 162 ? -13.594 -11.508 -18.844 1 90.69 162 GLY B N 1
ATOM 2953 C CA . GLY B 1 162 ? -12.234 -11.555 -18.344 1 90.69 162 GLY B CA 1
ATOM 2954 C C . GLY B 1 162 ? -11.609 -12.938 -18.438 1 90.69 162 GLY B C 1
ATOM 2955 O O . GLY B 1 162 ? -10.453 -13.133 -18.047 1 90.69 162 GLY B O 1
ATOM 2956 N N . VAL B 1 163 ? -12.32 -13.906 -18.953 1 95.69 163 VAL B N 1
ATOM 2957 C CA . VAL B 1 163 ? -11.828 -15.281 -19.016 1 95.69 163 VAL B CA 1
ATOM 2958 C C . VAL B 1 163 ? -11.594 -15.68 -20.469 1 95.69 163 VAL B C 1
ATOM 2960 O O . VAL B 1 163 ? -12.508 -15.609 -21.297 1 95.69 163 VAL B O 1
ATOM 2963 N N . ARG B 1 164 ? -10.352 -16.062 -20.797 1 97.5 164 ARG B N 1
ATOM 2964 C CA . ARG B 1 164 ? -9.992 -16.547 -22.125 1 97.5 164 ARG B CA 1
ATOM 2965 C C . ARG B 1 164 ? -9.508 -18 -22.062 1 97.5 164 ARG B C 1
ATOM 2967 O O . ARG B 1 164 ? -8.789 -18.375 -21.125 1 97.5 164 ARG B O 1
ATOM 2974 N N . ARG B 1 165 ? -9.953 -18.719 -22.969 1 97.5 165 ARG B N 1
ATOM 2975 C CA . ARG B 1 165 ? -9.508 -20.109 -23.109 1 97.5 165 ARG B CA 1
ATOM 2976 C C . ARG B 1 165 ? -8.594 -20.266 -24.328 1 97.5 165 ARG B C 1
ATOM 2978 O O . ARG B 1 165 ? -8.977 -19.938 -25.438 1 97.5 165 ARG B O 1
ATOM 2985 N N . ILE B 1 166 ? -7.43 -20.719 -24.109 1 96.5 166 ILE B N 1
ATOM 2986 C CA . ILE B 1 166 ? -6.52 -20.938 -25.219 1 96.5 166 ILE B CA 1
ATOM 2987 C C . ILE B 1 166 ? -6.754 -22.328 -25.812 1 96.5 166 ILE B C 1
ATOM 2989 O O . ILE B 1 166 ? -7.41 -23.172 -25.188 1 96.5 166 ILE B O 1
ATOM 2993 N N . GLU B 1 167 ? -6.273 -22.531 -26.922 1 92.44 167 GLU B N 1
ATOM 2994 C CA . GLU B 1 167 ? -6.59 -23.719 -27.719 1 92.44 167 GLU B CA 1
ATOM 2995 C C . GLU B 1 167 ? -6.176 -25 -26.984 1 92.44 167 GLU B C 1
ATOM 2997 O O . GLU B 1 167 ? -6.793 -26.047 -27.172 1 92.44 167 GLU B O 1
ATOM 3002 N N . THR B 1 168 ? -5.191 -24.938 -2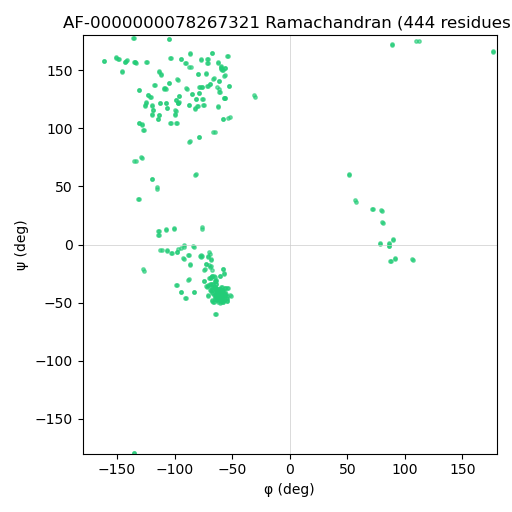6.125 1 91.12 168 THR B N 1
ATOM 3003 C CA . THR B 1 168 ? -4.742 -26.109 -25.391 1 91.12 168 THR B CA 1
ATOM 3004 C C . THR B 1 168 ? -5.703 -26.438 -24.25 1 91.12 168 THR B C 1
ATOM 3006 O O . THR B 1 168 ? -5.59 -27.5 -23.625 1 91.12 168 THR B O 1
ATOM 3009 N N . GLY B 1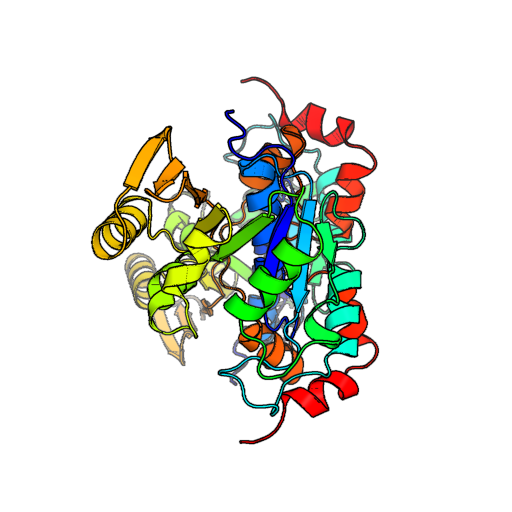 169 ? -6.648 -25.562 -23.969 1 94 169 GLY B N 1
ATOM 3010 C CA . GLY B 1 169 ? -7.656 -25.797 -22.953 1 94 169 GLY B CA 1
ATOM 3011 C C . GLY B 1 169 ? -7.438 -24.984 -21.688 1 94 169 GLY B C 1
ATOM 3012 O O . GLY B 1 169 ? -8.344 -24.844 -20.859 1 94 169 GLY B O 1
ATOM 3013 N N . ARG B 1 170 ? -6.332 -24.422 -21.562 1 96.69 170 ARG B N 1
ATOM 3014 C CA . ARG B 1 170 ? -6.012 -23.625 -20.375 1 96.69 170 ARG B CA 1
ATOM 3015 C C . ARG B 1 170 ? -6.68 -22.266 -20.438 1 96.69 170 ARG B C 1
ATOM 3017 O O . ARG B 1 170 ? -7.031 -21.781 -21.516 1 96.69 170 ARG B O 1
ATOM 3024 N N . ARG B 1 171 ? -6.809 -21.672 -19.281 1 97.56 171 ARG B N 1
ATOM 3025 C CA . ARG B 1 171 ? -7.461 -20.375 -19.203 1 97.56 171 ARG B CA 1
ATOM 3026 C C . ARG B 1 171 ? -6.465 -19.281 -18.828 1 97.56 171 ARG B C 1
ATOM 3028 O O . ARG B 1 171 ? -5.516 -19.547 -18.078 1 97.56 171 ARG B O 1
ATOM 3035 N N . VAL B 1 172 ? -6.715 -18.156 -19.359 1 97.75 172 VAL B N 1
ATOM 3036 C CA . VAL B 1 172 ? -6.051 -16.906 -18.969 1 97.75 172 VAL B CA 1
ATOM 3037 C C . VAL B 1 172 ? -7.082 -15.906 -18.469 1 97.75 172 VAL B C 1
ATOM 3039 O O . VAL B 1 172 ? -8.008 -15.539 -19.188 1 97.75 172 VAL B O 1
ATOM 3042 N N . VAL B 1 173 ? -6.926 -15.492 -17.188 1 97.62 173 VAL B N 1
ATOM 3043 C CA . VAL B 1 173 ? -7.941 -14.656 -16.562 1 97.62 173 VAL B CA 1
ATOM 3044 C C . VAL B 1 173 ? -7.305 -13.359 -16.078 1 97.62 173 VAL B C 1
ATOM 3046 O O . VAL B 1 173 ? -6.281 -13.383 -15.391 1 97.62 173 VAL B O 1
ATOM 3049 N N . LEU B 1 174 ? -7.898 -12.25 -16.453 1 96.94 174 LEU B N 1
ATOM 3050 C CA . LEU B 1 174 ? -7.449 -10.953 -15.969 1 96.94 174 LEU B CA 1
ATOM 3051 C C . LEU B 1 174 ? -8.086 -10.633 -14.617 1 96.94 174 LEU B C 1
ATOM 3053 O O . LEU B 1 174 ? -9.297 -10.773 -14.445 1 96.94 174 LEU B O 1
ATOM 3057 N N . VAL B 1 175 ? -7.277 -10.25 -13.656 1 96.62 175 VAL B N 1
ATOM 3058 C CA . VAL B 1 175 ? -7.711 -9.883 -12.312 1 96.62 175 VAL B CA 1
ATOM 3059 C C . VAL B 1 175 ? -7.316 -8.438 -12.016 1 96.62 175 VAL B C 1
ATOM 3061 O O . VAL B 1 175 ? -6.133 -8.133 -11.852 1 96.62 175 VAL B O 1
ATOM 3064 N N . PRO B 1 176 ? -8.281 -7.559 -11.898 1 94.06 176 PRO B N 1
ATOM 3065 C CA . PRO B 1 176 ? -7.93 -6.176 -11.555 1 94.06 176 PRO B CA 1
ATOM 3066 C C . PRO B 1 176 ? -7.492 -6.023 -10.102 1 94.06 176 PRO B C 1
ATOM 3068 O O . PRO B 1 176 ? -7.98 -6.742 -9.227 1 94.06 176 PRO B O 1
ATOM 3071 N N . MET B 1 177 ? -6.625 -5.148 -9.867 1 95.56 177 MET B N 1
ATOM 3072 C CA . MET B 1 177 ? -6.176 -4.793 -8.523 1 95.56 177 MET B CA 1
ATOM 3073 C C . MET B 1 177 ? -5.84 -3.309 -8.438 1 95.56 177 MET B C 1
ATOM 3075 O O . MET B 1 177 ? -5.445 -2.699 -9.43 1 95.56 177 MET B O 1
ATOM 3079 N N . ALA B 1 178 ? -6.043 -2.738 -7.262 1 93.81 178 ALA B N 1
ATOM 3080 C CA . ALA B 1 178 ? -5.629 -1.356 -7.031 1 93.81 178 ALA B CA 1
ATOM 3081 C C . ALA B 1 178 ? -4.137 -1.179 -7.309 1 93.81 178 ALA B C 1
ATOM 3083 O O . ALA B 1 178 ? -3.33 -2.047 -6.973 1 93.81 178 ALA B O 1
ATOM 3084 N N . ARG B 1 179 ? -3.82 -0.04 -7.816 1 94.06 179 ARG B N 1
ATOM 3085 C CA . ARG B 1 179 ? -2.42 0.232 -8.117 1 94.06 179 ARG B CA 1
ATOM 3086 C C . ARG B 1 179 ? -1.632 0.526 -6.844 1 94.06 179 ARG B C 1
ATOM 3088 O O . ARG B 1 179 ? -2.01 1.402 -6.062 1 94.06 179 ARG B O 1
ATOM 3095 N N . LEU B 1 180 ? -0.607 -0.17 -6.641 1 95.75 180 LEU B N 1
ATOM 3096 C CA . LEU B 1 180 ? 0.349 0.029 -5.559 1 95.75 180 LEU B CA 1
ATOM 3097 C C . LEU B 1 180 ? 1.774 0.093 -6.094 1 95.75 180 LEU B C 1
ATOM 3099 O O . LEU B 1 180 ? 2.375 -0.941 -6.398 1 95.75 180 LEU B O 1
ATOM 3103 N N . ASP B 1 181 ? 2.314 1.266 -6.176 1 94.69 181 ASP B N 1
ATOM 3104 C CA . ASP B 1 181 ? 3.672 1.432 -6.688 1 94.69 181 ASP B CA 1
ATOM 3105 C C . ASP B 1 181 ? 4.707 1.132 -5.605 1 94.69 181 ASP B C 1
ATOM 3107 O O . ASP B 1 181 ? 5.477 2.012 -5.211 1 94.69 181 ASP B O 1
ATOM 3111 N N . VAL B 1 182 ? 4.695 -0.04 -5.109 1 96 182 VAL B N 1
ATOM 3112 C CA . VAL B 1 182 ? 5.688 -0.538 -4.16 1 96 182 VAL B CA 1
ATOM 3113 C C . VAL B 1 182 ? 6.582 -1.57 -4.844 1 96 182 VAL B C 1
ATOM 3115 O O . VAL B 1 182 ? 6.098 -2.408 -5.609 1 96 182 VAL B O 1
ATOM 3118 N N . SER B 1 183 ? 7.82 -1.491 -4.691 1 96 183 SER B N 1
ATOM 3119 C CA . SER B 1 183 ? 8.781 -2.449 -5.23 1 96 183 SER B CA 1
ATOM 3120 C C . SER B 1 183 ? 9.812 -2.85 -4.18 1 96 183 SER B C 1
ATOM 3122 O O . SER B 1 183 ? 10.031 -2.125 -3.205 1 96 183 SER B O 1
ATOM 3124 N N . ALA B 1 184 ? 10.344 -3.998 -4.426 1 97 184 ALA B N 1
ATOM 3125 C CA . ALA B 1 184 ? 11.391 -4.457 -3.52 1 97 184 ALA B CA 1
ATOM 3126 C C . ALA B 1 184 ? 12.578 -3.502 -3.529 1 97 184 ALA B C 1
ATOM 3128 O O . ALA B 1 184 ? 13.18 -3.236 -2.484 1 97 184 ALA B O 1
ATOM 3129 N N . SER B 1 185 ? 12.961 -3.027 -4.695 1 96.06 185 SER B N 1
ATOM 3130 C CA . SER B 1 185 ? 14.07 -2.08 -4.797 1 96.06 185 SER B CA 1
ATOM 3131 C C . SER B 1 185 ? 13.805 -0.832 -3.961 1 96.06 185 SER B C 1
ATOM 3133 O O . SER B 1 185 ? 14.695 -0.351 -3.256 1 96.06 185 SER B O 1
ATOM 3135 N N . MET B 1 186 ? 12.602 -0.329 -4.02 1 96.5 186 MET B N 1
ATOM 3136 C CA . MET B 1 186 ? 12.219 0.832 -3.219 1 96.5 186 MET B CA 1
ATOM 3137 C C . MET B 1 186 ? 12.359 0.54 -1.729 1 96.5 186 MET B C 1
ATOM 3139 O O . MET B 1 186 ? 12.883 1.366 -0.978 1 96.5 186 MET B O 1
ATOM 3143 N N . VAL B 1 187 ? 11.875 -0.579 -1.314 1 98.12 187 VAL B N 1
ATOM 3144 C CA . VAL B 1 187 ? 11.945 -0.978 0.088 1 98.12 187 VAL B CA 1
ATOM 3145 C C . VAL B 1 187 ? 13.406 -1.057 0.531 1 98.12 187 VAL B C 1
ATOM 3147 O O . VAL B 1 187 ? 13.766 -0.538 1.59 1 98.12 187 VAL B O 1
ATOM 3150 N N . ARG B 1 188 ? 14.234 -1.665 -0.276 1 97.81 188 ARG B N 1
ATOM 3151 C CA . ARG B 1 188 ? 15.648 -1.792 0.058 1 97.81 188 ARG B CA 1
ATOM 3152 C C . ARG B 1 188 ? 16.312 -0.422 0.157 1 97.81 188 ARG B C 1
ATOM 3154 O O . ARG B 1 188 ? 17.062 -0.154 1.102 1 97.81 188 ARG B O 1
ATOM 3161 N N . GLU B 1 189 ? 16.062 0.392 -0.789 1 96.88 189 GLU B N 1
ATOM 3162 C CA . GLU B 1 189 ? 16.656 1.729 -0.806 1 96.88 189 GLU B CA 1
ATOM 3163 C C . GLU B 1 189 ? 16.25 2.521 0.438 1 96.88 189 GLU B C 1
ATOM 3165 O O . GLU B 1 189 ? 17.109 3.105 1.106 1 96.88 189 GLU B O 1
ATOM 3170 N N . LYS B 1 190 ? 14.992 2.535 0.74 1 97.38 190 LYS B N 1
ATOM 3171 C CA . LYS B 1 190 ? 14.508 3.256 1.913 1 97.38 190 LYS B CA 1
ATOM 3172 C C . LYS B 1 190 ? 15.109 2.691 3.195 1 97.38 190 LYS B C 1
ATOM 3174 O O . LYS B 1 190 ? 15.602 3.445 4.039 1 97.38 190 LYS B O 1
ATOM 3179 N N . PHE B 1 191 ? 15.086 1.415 3.295 1 98.19 191 PHE B N 1
ATOM 3180 C CA . PHE B 1 191 ? 15.586 0.778 4.508 1 98.19 191 PHE B CA 1
ATOM 3181 C C . PHE B 1 191 ? 17.062 1.097 4.719 1 98.19 191 PHE B C 1
ATOM 3183 O O . PHE B 1 191 ? 17.469 1.451 5.824 1 98.19 191 PHE B O 1
ATOM 3190 N N . CYS B 1 192 ? 17.828 0.97 3.652 1 97.5 192 CYS B N 1
ATOM 3191 C CA . CYS B 1 192 ? 19.266 1.221 3.74 1 97.5 192 CYS B CA 1
ATOM 3192 C C . CYS B 1 192 ? 19.547 2.686 4.059 1 97.5 192 CYS B C 1
ATOM 3194 O O . CYS B 1 192 ? 20.547 3.006 4.695 1 97.5 192 CYS B O 1
ATOM 3196 N N . ALA B 1 193 ? 18.688 3.539 3.682 1 96.81 193 ALA B N 1
ATOM 3197 C CA . ALA B 1 193 ? 18.828 4.965 3.959 1 96.81 193 ALA B CA 1
ATOM 3198 C C . ALA B 1 193 ? 18.328 5.305 5.359 1 96.81 193 ALA B C 1
ATOM 3200 O O . ALA B 1 193 ? 18.344 6.469 5.766 1 96.81 193 ALA B O 1
ATOM 3201 N N . GLY B 1 194 ? 17.828 4.332 6.074 1 96.5 194 GLY B N 1
ATOM 3202 C CA . GLY B 1 194 ? 17.344 4.555 7.43 1 96.5 194 GLY B CA 1
ATOM 3203 C C . GLY B 1 194 ? 15.945 5.141 7.477 1 96.5 194 GLY B C 1
ATOM 3204 O O . GLY B 1 194 ? 15.555 5.738 8.477 1 96.5 194 GLY B O 1
ATOM 3205 N N . LEU B 1 195 ? 15.25 5.012 6.414 1 97.25 195 LEU B N 1
ATOM 3206 C CA . LEU B 1 195 ? 13.906 5.566 6.312 1 97.25 195 LEU B CA 1
ATOM 3207 C C . LEU B 1 195 ? 12.852 4.52 6.676 1 97.25 195 LEU B C 1
ATOM 3209 O O . LEU B 1 195 ? 13.148 3.324 6.703 1 97.25 195 LEU B O 1
ATOM 3213 N N . GLU B 1 196 ? 11.711 5.004 7.012 1 97.75 196 GLU B N 1
ATOM 3214 C CA . GLU B 1 196 ? 10.633 4.172 7.523 1 97.75 196 GLU B CA 1
ATOM 3215 C C . GLU B 1 196 ? 9.953 3.389 6.398 1 97.75 196 GLU B C 1
ATOM 3217 O O . GLU B 1 196 ? 9.633 3.951 5.348 1 97.75 196 GLU B O 1
ATOM 3222 N N . THR B 1 197 ? 9.68 2.068 6.641 1 97.94 197 THR B N 1
ATOM 3223 C CA . THR B 1 197 ? 9.125 1.227 5.586 1 97.94 197 THR B CA 1
ATOM 3224 C C . THR B 1 197 ? 7.707 0.78 5.945 1 97.94 197 THR B C 1
ATOM 3226 O O . THR B 1 197 ? 7.109 -0.034 5.234 1 97.94 197 THR B O 1
ATOM 3229 N N . SER B 1 198 ? 7.105 1.308 7.031 1 97.56 198 SER B N 1
ATOM 3230 C CA . SER B 1 198 ? 5.723 1.009 7.398 1 97.56 198 SER B CA 1
ATOM 3231 C C . SER B 1 198 ? 4.777 1.253 6.23 1 97.56 198 SER B C 1
ATOM 3233 O O . SER B 1 198 ? 4.914 2.244 5.508 1 97.56 198 SER B O 1
ATOM 3235 N N . GLY B 1 199 ? 3.865 0.283 6.066 1 96.81 199 GLY B N 1
ATOM 3236 C CA . GLY B 1 199 ? 2.873 0.425 5.012 1 96.81 199 GLY B CA 1
ATOM 3237 C C . GLY B 1 199 ? 3.342 -0.117 3.674 1 96.81 199 GLY B C 1
ATOM 3238 O O . GLY B 1 199 ? 2.541 -0.292 2.754 1 96.81 199 GLY B O 1
ATOM 3239 N N . LEU B 1 200 ? 4.652 -0.376 3.549 1 98.12 200 LEU B N 1
ATOM 3240 C CA . LEU B 1 200 ? 5.191 -0.899 2.297 1 98.12 200 LEU B CA 1
ATOM 3241 C C . LEU B 1 200 ? 5.359 -2.412 2.369 1 98.12 200 LEU B C 1
ATOM 3243 O O . LEU B 1 200 ? 5.223 -3.105 1.358 1 98.12 200 LEU B O 1
ATOM 3247 N N . VAL B 1 201 ? 5.711 -2.889 3.533 1 98.38 201 VAL B N 1
ATOM 3248 C CA . VAL B 1 201 ? 5.867 -4.316 3.799 1 98.38 201 VAL B CA 1
ATOM 3249 C C . VAL B 1 201 ? 4.98 -4.719 4.977 1 98.38 201 VAL B C 1
ATOM 3251 O O . VAL B 1 201 ? 4.574 -3.873 5.777 1 98.38 201 VAL B O 1
ATOM 3254 N N . PRO B 1 202 ? 4.645 -6.027 5.039 1 97.44 202 PRO B N 1
ATOM 3255 C CA . PRO B 1 202 ? 3.93 -6.473 6.234 1 97.44 202 PRO B CA 1
ATOM 3256 C C . PRO B 1 202 ? 4.688 -6.16 7.523 1 97.44 202 PRO B C 1
ATOM 3258 O O . PRO B 1 202 ? 5.922 -6.133 7.531 1 97.44 202 PRO B O 1
ATOM 3261 N N . ASP B 1 203 ? 3.953 -5.973 8.625 1 96.56 203 ASP B N 1
ATOM 3262 C CA . ASP B 1 203 ? 4.551 -5.574 9.891 1 96.56 203 ASP B CA 1
ATOM 3263 C C . ASP B 1 203 ? 5.566 -6.609 10.367 1 96.56 203 ASP B C 1
ATOM 3265 O O . ASP B 1 203 ? 6.598 -6.258 10.953 1 96.56 203 ASP B O 1
ATOM 3269 N N . ALA B 1 204 ? 5.238 -7.871 10.148 1 97.06 204 ALA B N 1
ATOM 3270 C CA . ALA B 1 204 ? 6.156 -8.922 10.578 1 97.06 204 ALA B CA 1
ATOM 3271 C C . ALA B 1 204 ? 7.492 -8.82 9.844 1 97.06 204 ALA B C 1
ATOM 3273 O O . ALA B 1 204 ? 8.547 -9.031 10.438 1 97.06 204 ALA B O 1
ATOM 3274 N N . VAL B 1 205 ? 7.449 -8.516 8.609 1 98.31 205 VAL B N 1
ATOM 3275 C CA . VAL B 1 205 ? 8.656 -8.352 7.805 1 98.31 205 VAL B CA 1
ATOM 3276 C C . VAL B 1 205 ? 9.422 -7.117 8.273 1 98.31 205 VAL B C 1
ATOM 3278 O O . VAL B 1 205 ? 10.633 -7.18 8.5 1 98.31 205 VAL B O 1
ATOM 3281 N N . ARG B 1 206 ? 8.727 -6.023 8.43 1 97.94 206 ARG B N 1
ATOM 3282 C CA . ARG B 1 206 ? 9.328 -4.801 8.945 1 97.94 206 ARG B CA 1
ATOM 3283 C C . ARG B 1 206 ? 10.016 -5.047 10.281 1 97.94 206 ARG B C 1
ATOM 3285 O O . ARG B 1 206 ? 11.148 -4.605 10.492 1 97.94 206 ARG B O 1
ATOM 3292 N N . GLY B 1 207 ? 9.289 -5.703 11.164 1 97.19 207 GLY B N 1
ATOM 3293 C CA . GLY B 1 207 ? 9.844 -6.02 12.469 1 97.19 207 GLY B CA 1
ATOM 3294 C C . GLY B 1 207 ? 11.133 -6.816 12.391 1 97.19 207 GLY B C 1
ATOM 3295 O O . GLY B 1 207 ? 12.078 -6.547 13.133 1 97.19 207 GLY B O 1
ATOM 3296 N N . ARG B 1 208 ? 11.156 -7.781 11.547 1 97.94 208 ARG B N 1
ATOM 3297 C CA . ARG B 1 208 ? 12.352 -8.602 11.367 1 97.94 208 ARG B CA 1
ATOM 3298 C C . ARG B 1 208 ? 13.516 -7.762 10.852 1 97.94 208 ARG B C 1
ATOM 3300 O O . ARG B 1 208 ? 14.648 -7.902 11.32 1 97.94 208 ARG B O 1
ATOM 3307 N N . MET B 1 209 ? 13.273 -6.926 9.906 1 97.81 209 MET B N 1
ATOM 3308 C CA . MET B 1 209 ? 14.297 -6.059 9.336 1 97.81 209 MET B CA 1
ATOM 3309 C C . MET B 1 209 ? 14.875 -5.129 10.391 1 97.81 209 MET B C 1
ATOM 3311 O O . MET B 1 209 ? 16.094 -4.902 10.438 1 97.81 209 MET B O 1
ATOM 3315 N N . LEU B 1 210 ? 14.008 -4.629 11.227 1 97.19 210 LEU B N 1
ATOM 3316 C CA . LEU B 1 210 ? 14.43 -3.689 12.258 1 97.19 210 LEU B CA 1
ATOM 3317 C C . LEU B 1 210 ? 15.18 -4.406 13.375 1 97.19 210 LEU B C 1
ATOM 3319 O O . LEU B 1 210 ? 16.062 -3.834 14.008 1 97.19 210 LEU B O 1
ATOM 3323 N N . ALA B 1 211 ? 14.812 -5.641 13.617 1 97.62 211 ALA B N 1
ATOM 3324 C CA . ALA B 1 211 ? 15.422 -6.422 14.688 1 97.62 211 ALA B CA 1
ATOM 3325 C C . ALA B 1 211 ? 16.891 -6.723 14.375 1 97.62 211 ALA B C 1
ATOM 3327 O O . ALA B 1 211 ? 17.719 -6.785 15.281 1 97.62 211 ALA B O 1
ATOM 3328 N N . ASP B 1 212 ? 17.25 -6.984 13.141 1 96.81 212 ASP B N 1
ATOM 3329 C CA . ASP B 1 212 ? 18.609 -7.258 12.703 1 96.81 212 ASP B CA 1
ATOM 3330 C C . ASP B 1 212 ? 18.953 -6.469 11.445 1 96.81 212 ASP B C 1
ATOM 3332 O O . ASP B 1 212 ? 19.219 -7.055 10.391 1 96.81 212 ASP B O 1
ATOM 3336 N N . PRO B 1 213 ? 19.109 -5.188 11.625 1 96.69 213 PRO B N 1
ATOM 3337 C CA . PRO B 1 213 ? 19.25 -4.344 10.438 1 96.69 213 PRO B CA 1
ATOM 3338 C C . PRO B 1 213 ? 20.516 -4.645 9.656 1 96.69 213 PRO B C 1
ATOM 3340 O O . PRO B 1 213 ? 20.531 -4.52 8.43 1 96.69 213 PRO B O 1
ATOM 3343 N N . HIS B 1 214 ? 21.594 -5.059 10.258 1 95.81 214 HIS B N 1
ATOM 3344 C CA . HIS B 1 214 ? 22.859 -5.277 9.57 1 95.81 214 HIS B CA 1
ATOM 3345 C C . HIS B 1 214 ? 22.781 -6.488 8.648 1 95.81 214 HIS B C 1
ATOM 3347 O O . HIS B 1 214 ? 23.469 -6.531 7.621 1 95.81 214 HIS B O 1
ATOM 3353 N N . LEU B 1 215 ? 21.953 -7.414 8.992 1 95.25 215 LEU B N 1
ATOM 3354 C CA . LEU B 1 215 ? 21.734 -8.578 8.148 1 95.25 215 LEU B CA 1
ATOM 3355 C C . LEU B 1 215 ? 21.234 -8.164 6.766 1 95.25 215 LEU B C 1
ATOM 3357 O O . LEU B 1 215 ? 21.656 -8.727 5.754 1 95.25 215 LEU B O 1
ATOM 3361 N N . PHE B 1 216 ? 20.453 -7.176 6.734 1 97.31 216 PHE B N 1
ATOM 3362 C CA . PHE B 1 216 ? 19.828 -6.707 5.508 1 97.31 216 PHE B CA 1
ATOM 3363 C C . PHE B 1 216 ? 20.688 -5.652 4.824 1 97.31 216 PHE B C 1
ATOM 3365 O O . PHE B 1 216 ? 20.969 -5.75 3.627 1 97.31 216 PHE B O 1
ATOM 3372 N N . LYS B 1 217 ? 21.141 -4.742 5.586 1 96.38 217 LYS B N 1
ATOM 3373 C CA . LYS B 1 217 ? 21.906 -3.633 5.031 1 96.38 217 LYS B CA 1
ATOM 3374 C C . LYS B 1 217 ? 23.219 -4.121 4.426 1 96.38 217 LYS B C 1
ATOM 3376 O O . LYS B 1 217 ? 23.656 -3.611 3.396 1 96.38 217 LYS B O 1
ATOM 3381 N N . ASP B 1 218 ? 23.812 -5.102 5.051 1 94.75 218 ASP B N 1
ATOM 3382 C CA . ASP B 1 218 ? 25.062 -5.648 4.535 1 94.75 218 ASP B CA 1
ATOM 3383 C C . ASP B 1 218 ? 24.859 -6.301 3.17 1 94.75 218 ASP B C 1
ATOM 3385 O O . ASP B 1 218 ? 25.75 -6.254 2.314 1 94.75 218 ASP B O 1
ATOM 3389 N N . CYS B 1 219 ? 23.734 -6.809 2.99 1 94.88 219 CYS B N 1
ATOM 3390 C CA . CYS B 1 219 ? 23.438 -7.477 1.729 1 94.88 219 CYS B CA 1
ATOM 3391 C C . CYS B 1 219 ? 23.016 -6.473 0.667 1 94.88 219 CYS B C 1
ATOM 3393 O O . CYS B 1 219 ? 23.469 -6.539 -0.477 1 94.88 219 CYS B O 1
ATOM 3395 N N . TRP B 1 220 ? 22.219 -5.508 1.076 1 95.38 220 TRP B N 1
ATOM 3396 C CA . TRP B 1 220 ? 21.562 -4.645 0.103 1 95.38 220 TRP B CA 1
ATOM 3397 C C . TRP B 1 220 ? 22.438 -3.461 -0.269 1 95.38 220 TRP B C 1
ATOM 3399 O O . TRP B 1 220 ? 22.25 -2.836 -1.314 1 95.38 220 TRP B O 1
ATOM 3409 N N . ASN B 1 221 ? 23.281 -2.977 0.601 1 85.69 221 ASN B N 1
ATOM 3410 C CA . ASN B 1 221 ? 24.172 -1.849 0.326 1 85.69 221 ASN B CA 1
ATOM 3411 C C . ASN B 1 221 ? 25.359 -2.264 -0.536 1 85.69 221 ASN B C 1
ATOM 3413 O O . ASN B 1 221 ? 26.328 -1.523 -0.651 1 85.69 221 ASN B O 1
ATOM 3417 N N . VAL B 1 222 ? 25.359 -3.443 -1.174 1 66.44 222 VAL B N 1
ATOM 3418 C CA . VAL B 1 222 ? 26.547 -3.883 -1.893 1 66.44 222 VAL B CA 1
ATOM 3419 C C . VAL B 1 222 ? 26.812 -2.947 -3.068 1 66.44 222 VAL B C 1
ATOM 3421 O O . VAL B 1 222 ? 25.891 -2.543 -3.773 1 66.44 222 VAL B O 1
ATOM 3424 N N . SER B 1 223 ? 27.781 -1.904 -2.816 1 49.03 223 SER B N 1
ATOM 3425 C CA . SER B 1 223 ? 28.391 -1.049 -3.832 1 49.03 223 SER B CA 1
ATOM 3426 C C . SER B 1 223 ? 28.5 -1.77 -5.172 1 49.03 223 SER B C 1
ATOM 3428 O O . SER B 1 223 ? 28.859 -2.949 -5.223 1 49.03 223 SER B O 1
ATOM 3430 N N . PRO B 1 224 ? 27.984 -1.118 -6.168 1 43.81 224 PRO B N 1
ATOM 3431 C CA . PRO B 1 224 ? 28.359 -1.714 -7.457 1 43.81 224 PRO B CA 1
ATOM 3432 C C . PRO B 1 224 ? 29.828 -2.086 -7.539 1 43.81 224 PRO B C 1
ATOM 3434 O O . PRO B 1 224 ? 30.672 -1.464 -6.879 1 43.81 224 PRO B O 1
#

pLDDT: mean 94.73, std 8.07, range [43.81, 98.88]

Secondary structure (DSSP, 8-state):
---TTTT-EEEEEE--TT--HHHHHHHHHHHHHHT-SEEEEEE-SS-TTS-STTPPPHHHHHHHHHHHHTT-TTEEE--GGGGS-SS--HHHHHHHHHHH-TTSPEEEEEEHHHHTTGGGSTTGGGHHHHSEEEEEESS--HHHHHHHHHHHH--EEE-STTEEEETTS-EEEEEE---B---HHHHHHHHHTT---BTTB-HHHHHHHHHSHHHHHHHHT---/---TTTT-EEEEEE--TT--HHHHHHHHHHHHHHT-SEEEEEE-SS-TTS-STTPPPHHHHHHHHHHHHTT-TTEEE--GGGGS-SS--HHHHHHHHHHH-TTSPEEEEEEHHHHTTGGGSTTGGGHHHHSEEEEEESS--HHHHHHHHHHHH--EEE-STTEEEETTS-EEEEEE---B---HHHHHHHHHTT---BTTB-HHHHHHHHHSHHHHHHHHT---

Nearest PDB structures (foldseek):
  1kaq-assembly1_D  TM=9.089E-01  e=4.950E-16  Bacillus subtilis
  3e27-assembly1_B  TM=9.144E-01  e=1.041E-15  Bacillus anthracis
  2qtr-assembly1_A  TM=9.071E-01  e=2.330E-15  Bacillus anthracis
  2h29-assembly1_B  TM=9.106E-01  e=3.082E-12  Staphylococcus aureus
  5vir-assembly1_A-2  TM=8.845E-01  e=2.261E-12  Mycobacteroides abscessus ATCC 19977

Foldseek 3Di:
DDLPQAAAEEEEEDQCLPPWVVSVQLQVLLCVNNNYQAYAYEHWQAAPVDDQFLRAHLVVNQVLLQLQCVPPPRYHYDDQNVPPDPPGAPVVVLVVVCVVPVPGAYEYEDEQVVLLCLVVGDCSLCVQLRHAYEYEYAPCPDDVNVVVSCVVRFDWDDDDVQWIATPSGHIYGYGYDHHDPADSLVQLVQLLVVHDCPPTHDPSSSVVCVVCVCSNNVRNVPDD/DDLPQAAAEEEEEDQCLPPWVVSVQLQVLLCVNNNYQAYAYEHWQAAPPDDQFLRAHLVVNQVLLQLQCVPPPRYHYDDVNVPPDPPGAPVVVLVVVCVVPVPGAYEYEDEQVVLLCLVVGDCSLCVQLRHAYEYEYAPCPDDVNVVVSCVVRFDWDDDDVQWIATPSGHIYGYGYDHHDPADSLVQLVQLLVVHDCPPTHDPSSSVVCVVCVCSNNVRNVPDD

Radius of gyration: 23.72 Å; Cα contacts (8 Å, |Δi|>4): 827; chains: 2; bounding box: 57×71×53 Å

InterPro domains:
  IPR004821 Cytidyltransferase-like domain [PF01467] (11-189)
  IPR005248 Nicotinate/nicotinamide nucleotide adenylyltransferase [MF_00244] (7-216)
  IPR005248 Nicotinate/nicotinamide nucleotide adenylyltransferase [PTHR39321] (8-206)
  IPR005248 Nicotinate/nicotinamide nucleotide adenylyltransferase [cd02165] (9-205)
  IPR014729 Rossmann-like alpha/beta/alpha sandwich fold [G3DSA:3.40.50.620] (8-218)

Organism: Desulfomicrobium norvegicum (strain DSM 1741 / NCIMB 8310) (NCBI:txid52561)